Protein 2X8K (pdb70)

Organism: Bacillus phage SPP1 (NCBI:txid10724)

Nearest PDB structures (foldseek):
  2x8k-assembly1_A  TM=1.004E+00  e=9.653E-45  Bacillus phage SPP1
  2x8k-assembly1_C  TM=9.875E-01  e=1.996E-42  Bacillus phage SPP1
  4v96-assembly1_AX  TM=7.487E-01  e=1.411E-13  Lactococcus phage TP901-1
  9d93-assembly1_Me  TM=7.096E-01  e=2.442E-06  Mycobacterium phage Bxb1
  9d93-assembly1_Md  TM=6.731E-01  e=1.372E-06  Mycobacterium phage Bxb1

InterPro domains:
  IPR006520 Distal tail protein, N-terminal [TIGR01633] (13-137)
  IPR008841 Siphovirus-type tail component, RIFT-related domain [PF05709] (41-131)
  IPR054738 Siphovirus-type tail component, C-terminal domain [PF22768] (156-252)

Radius of gyration: 37.66 Å; Cα contacts (8 Å, |Δi|>4): 1822; chains: 3; bounding box: 55×93×118 Å

Solvent-accessible surface area: 36663 Å² total; per-residue (Å²): 160,105,55,44,0,63,0,58,58,45,39,0,10,85,53,0,75,23,93,76,21,95,27,13,27,6,18,34,8,105,23,23,91,150,96,94,78,39,82,78,7,7,74,22,59,50,22,11,9,33,22,3,50,0,44,0,22,1,20,4,74,42,74,80,65,90,35,53,11,16,87,58,6,2,75,1,5,49,8,0,67,41,97,86,43,7,50,0,42,3,56,25,1,69,62,14,29,2,84,0,23,2,12,70,10,73,84,50,160,131,108,66,91,7,24,2,6,0,12,0,42,49,5,26,1,40,16,56,130,45,88,40,100,1,69,70,56,57,16,70,1,93,0,64,0,24,19,62,1,51,0,26,1,102,1,89,12,82,85,95,22,116,64,7,19,2,25,19,20,101,66,109,88,82,92,46,58,12,65,20,86,133,27,57,70,90,0,41,16,28,5,54,5,82,156,82,33,6,46,23,91,86,34,120,94,50,76,120,11,39,123,119,156,7,86,74,1,83,0,140,25,68,78,73,13,90,0,78,2,56,29,83,3,21,0,25,3,42,23,18,10,19,160,109,58,42,0,66,0,59,56,45,40,0,12,84,54,0,78,25,94,90,21,94,29,54,92,147,39,81,84,105,76,23,153,147,102,93,107,88,92,145,62,50,81,101,60,50,97,13,31,34,22,3,49,0,44,0,24,2,19,4,71,40,75,83,64,92,34,55,14,16,90,58,6,2,74,1,5,54,8,0,60,41,96,84,41,6,52,0,41,4,57,88,34,98,70,65,29,2,83,0,23,2,13,69,10,76,81,47,149,131,115,60,92,9,22,1,7,0,13,1,41,49,5,24,21,45,15,59,124,42,83,38,97,1,68,75,53,48,17,71,0,92,0,62,0,114,22,64,10,65,0,20,1,100,1,87,14,79,81,96,22,125,66,6,20,0,25,23,15,100,64,111,88,78,91,45,55,6,87,22,79,134,28,60,70,101,0,37,15,35,7,45,7,78,141,90,27,13,36,29,118,70,49,143,88,30,96,119,8,37,128,122,142,4,74,81,1,79,0,134,36,94,79,71,13,90,0,75,2,55,34,75,2,20,0,33,5,45,24,33,17,75,160,108,56,45,0,65,0,59,58,45,41,0,12,85,50,0,78,24,92,87,21,96,29,12,28,6,20,30,7,106,22,24,91,146,97,94,73,38,83,78,8,6,75,23,60,94,38,68,51,36,37,3,51,0,43,0,25,2,18,4,70,41,75,82,67,118,77,55,27,114,160,58,37,109,101,12,80,132,7,4,136,46,118,86,42,7,51,0,42,4,57,25,1,68,63,18,28,2,83,0,68,44,102,94,41,68,111,35,156,108,89,94,51,90,13,23,6,7,0,87,0,112,51,18,29,0,39,16,57,128,45,85,37,98,0,69,75,56,55,16,75,1,92,0,61,0,26,17,58,1,50,0,24,6,115,1,89,12,79,82,95,23,124,72,7,27,1,26,24,12,101,62,109,89,83,94,67,57,14,56,24,86,138,28,66,70,97,0,44,23,26,18,48,6,69,147,107,36,28,42,25,116,109,37,126,88,30,148,111,7,57,83,122,139,5,57,81,6,81,0,139,24,66,79,64,10,87,1,64,3,67,27,74,3,24,2,22,4,39,26,13,10,18

B-factor: mean 109.32, std 38.38, range [20.0, 217.61]

Foldseek 3Di:
DAKFKAWQNDTLVVFWAFPDKPFPDDFDKDWDWADDPPDPDIDTDDIDGDWTKIKTKIFGDDPPDPVSSVVSVVVSVVRQDDPAWTWIDIPVDPQWTATWGWDDKDWDDVGTIIIIITIGPDRKIWGAKDKDKAEQFWDWDAQAAQAKWFKKKKDFFPDKDQKKKKFWDDPPHGPFMFMFRDIDHGAMWIQTQVVGFTAMRHGDTPVPRRDDVTDGDIHGHPGITIIHIPHTMMIMIIHMYD/DAKFKAWQNRTLVVFWHFPDKPFPDDFDKDWDWADDPPDPDIDTPDIDGDWTKIKTKIWGDDPPDPVSSVVSVVVSCVRQDDPAWTWIDIPVDPQWTATWGWDDKDWDDVTTIIITITIGPDRKIWGAKDKDKAEQDWDWDAQAAQAKWQKKKKDFFDDKDQKKKKFFDDPPHGPFMQIFGDIDHGAMWIQGLVVRFIDISHHDGRNPRRDDPRDGDMHHHPGITIMHINHIIMIMTIHMYD/DAKFKAWQNDTLVVFWHFPDKPFPDDFDKDWDWADDPPDPDIDTDDIDGDWTKIKTKIKGQDPPDPVSSVVSVVVSVVRQDDPAWTWMDIPVDPQKTATWGWDDKDWDAPNITIIITITIGPPRKIWGAKDKDKAEQFWDWDAQAAQAKWQKKKKAFFPDKDQKKKKFWDDPPHGPAMFMFRDIDHGWMWMQTRVVRFTQIRPGDGPPCGRPDCRDRDIHGHPGITIMHINHTMMMMIIHMYD

Sequence (727 aa):
KVFTMMYDGQDLTDYFLVQEVRGRSVYSIEMGKRTIAGVDGGVITTESLPARELEVDAIVFGDGTETDLRRRIEYLNFLLHRDTDVPITFSDEPSRTYYGRYEFATEGDGFHKVTLNFYCQDPLKYGPEVTTDVTTASTPVKNTGLAVTNPTIRCVFSTSATEYEMQLLDGSTVVKFLKVVYGFNTGDTLVIDCHERSVTLNGQDIMPALLIQSDWIQLKPQVNTYLKATQPSTIVFTEKFLKVFTMMYDGQDLTDYFLVQEVRGRSVYSIEMGKRTIAGVDGGVITTESLPARELEVDAIVFGDGTETDLRRRIEYLNFLLHRDTDVPITFSDEPSRTYYGRYEFATEGDGFHKVTLNFYCQDPLKYGPEVTTDVTTASTPVKNTGLAVTNPTIRCVFSTSATEYEMQLLDGSTVVKFLKVVYGFNTGDTLVIDCHERSVTLNGQDIMPALLIQSDWIQLKPQVNTYLKATQPSTIVFTEKFLKVFTMMYDGQDLTDYFLVQEVRGRSVYSIEMGKRTIAGVDGGVITTESLPARELEVDAIVFGDGTETDLRRRIEYLNFLLHRDTDVPITFSDEPSRTYYGRYEFATEGDGGFHKVTLNFYCQDPLKYGPEVTTDVTTASTPVKNTGLAVTNPTIRCVFSTSATEYEMQLLDGSTVVKFLKVVYGFNTGDTLVIDCHERSVTLNGQDIMPALLIQSDWIQLKPQVNTYLKATQPSTIVFTEKFL

CATH classification: 2.40.30.200 (+2 more: 6.20.370.30, 2.60.120.860)

Secondary structure (DSSP, 8-state):
----EEETTEEGGGTEEEEEEES-SS---EEEEE--TTS-S-EEEEEEPPPEEEEEEEEE---SSHHHHHHHHHHHHHHH--SS-EEEEETTSTT-EEEEEEEEEEE----EEEEEEEEEEEEEEEEEEEEEEE-SS-EEEEB-SSS-B-PEEEEE-SS--S-EEEEEEETTEEEEEEEE----SSSEEEE-SSS--EE-TTS----TT--S-PPPP-B-BTSEEEEEESS-EEEEEEEEE-/----EEETTEEGGGT-EEEEEES-SS---EEEEE--TTS-S-EEEEEEPPPEEEEEEEEE---SSHHHHHHHHHHHHHHH--SS-EEEEETTSTT-EEEEEEEEEEE----EEEEEEEEEEEEEEEEEEEEEEE-SS-EEEEB-SSS-B--EEEEE-SS--S-B-EEEEETTEEEEE--B----SS-EEEEETTTTB-EETTTEE-GGGS-S------B-BTSEEEEEESS-EEEEEEEEE-/----EEETTEEGGGTEEEEEEES-SS---EEEEE--TTSSS-EEEEEEPPPEEEEEEEEE---SSHHHHHHHHHHHHHHH--SS-EEEEETTSTT-EEEEEEEEEEE----SEEEEEEEEEEEEEEEEEEEEEEE-SS-EEEEB-SSS-B--EEEEE-SS--S-EEEEEEETTEEEEEEEE----SS-EEEEETTTTEEE-TT----GGGS-SS-----B-BTSEEEEEESS-EEEEEEEEE-

GO terms:
  GO:0098015 virus tail (C, IDA)

Structure (mmCIF, N/CA/C/O backbone):
data_2X8K
#
_entry.id   2X8K
#
_cell.length_a   107.188
_cell.length_b   125.745
_cell.length_c   189.353
_cell.angle_alpha   90.00
_cell.angle_beta   90.00
_cell.angle_gamma   90.00
#
_symmetry.space_group_name_H-M   'I 2 2 2'
#
loop_
_atom_site.group_PDB
_atom_site.id
_atom_site.type_symbol
_atom_site.label_atom_id
_atom_site.label_alt_id
_atom_site.label_comp_id
_atom_site.label_asym_id
_atom_site.label_entity_id
_atom_site.label_seq_id
_atom_site.pdbx_PDB_ins_code
_atom_site.Cartn_x
_atom_site.Cartn_y
_atom_site.Cartn_z
_atom_site.occupancy
_atom_site.B_iso_or_equiv
_atom_site.auth_seq_id
_atom_site.auth_comp_id
_atom_site.auth_asym_id
_atom_site.auth_atom_id
_atom_site.pdbx_PDB_model_num
ATOM 1 N N . LYS A 1 8 ? 54.394 35.532 63.556 1.00 122.30 9 LYS A N 1
ATOM 2 C CA . LYS A 1 8 ? 53.060 35.118 63.981 1.00 120.46 9 LYS A CA 1
ATOM 3 C C . LYS A 1 8 ? 52.607 35.789 65.315 1.00 120.27 9 LYS A C 1
ATOM 4 O O . LYS A 1 8 ? 52.580 35.137 66.366 1.00 120.34 9 LYS A O 1
ATOM 6 N N . VAL A 1 9 ? 52.221 37.082 65.267 1.00 112.39 10 VAL A N 1
ATOM 7 C CA . VAL A 1 9 ? 51.770 37.801 66.480 1.00 108.58 10 VAL A CA 1
ATOM 8 C C . VAL A 1 9 ? 50.412 37.341 67.045 1.00 105.00 10 VAL A C 1
ATOM 9 O O . VAL A 1 9 ? 49.756 36.447 66.498 1.00 106.43 10 VAL A O 1
ATOM 13 N N . PHE A 1 10 ? 50.000 37.978 68.143 1.00 93.26 11 PHE A N 1
ATOM 14 C CA . PHE A 1 10 ? 48.726 37.730 68.788 1.00 89.29 11 PHE A CA 1
ATOM 15 C C . PHE A 1 10 ? 47.613 38.263 67.893 1.00 94.10 11 PHE A C 1
ATOM 16 O O . PHE A 1 10 ? 47.554 39.473 67.645 1.00 94.94 11 PHE A O 1
ATOM 24 N N . THR A 1 11 ? 46.733 37.378 67.411 1.00 88.90 12 THR A N 1
ATOM 25 C CA . THR A 1 11 ? 45.626 37.855 66.587 1.00 86.89 12 THR A CA 1
ATOM 26 C C . THR A 1 11 ? 44.261 37.873 67.292 1.00 84.02 12 THR A C 1
ATOM 27 O O . THR A 1 11 ? 43.940 36.969 68.073 1.00 82.08 12 THR A O 1
ATOM 31 N N . MET A 1 12 ? 43.495 38.946 67.018 1.00 76.58 13 MET A N 1
ATOM 32 C CA . MET A 1 12 ? 42.123 39.142 67.424 1.00 75.08 13 MET A CA 1
ATOM 33 C C . MET A 1 12 ? 41.284 39.178 66.170 1.00 81.38 13 MET A C 1
ATOM 34 O O . MET A 1 12 ? 41.571 39.988 65.282 1.00 82.32 13 MET A O 1
ATOM 39 N N . MET A 1 13 ? 40.231 38.324 66.112 1.00 77.81 14 MET A N 1
ATOM 40 C CA . MET A 1 13 ? 39.286 38.214 65.005 1.00 78.04 14 MET A CA 1
ATOM 41 C C . MET A 1 13 ? 37.922 38.717 65.471 1.00 80.84 14 MET A C 1
ATOM 42 O O . MET A 1 13 ? 37.399 38.207 66.474 1.00 79.96 14 MET A O 1
ATOM 47 N N . TYR A 1 14 ? 37.366 39.752 64.777 1.00 74.70 15 TYR A N 1
ATOM 48 C CA . TYR A 1 14 ? 36.061 40.340 65.094 1.00 71.99 15 TYR A CA 1
ATOM 49 C C . TYR A 1 14 ? 35.232 40.229 63.845 1.00 79.93 15 TYR A C 1
ATOM 50 O O . TYR A 1 14 ? 35.572 40.863 62.850 1.00 80.92 15 TYR A O 1
ATOM 59 N N . ASP A 1 15 ? 34.188 39.374 63.858 1.00 78.69 16 ASP A N 1
ATOM 60 C CA . ASP A 1 15 ? 33.313 39.116 62.700 1.00 81.38 16 ASP A CA 1
ATOM 61 C C . ASP A 1 15 ? 34.137 38.570 61.529 1.00 85.18 16 ASP A C 1
ATOM 62 O O . ASP A 1 15 ? 33.950 38.973 60.398 1.00 87.04 16 ASP A O 1
ATOM 67 N N . GLY A 1 16 ? 35.108 37.726 61.829 1.00 80.57 17 GLY A N 1
ATOM 68 C CA . GLY A 1 16 ? 35.987 37.189 60.804 1.00 82.14 17 GLY A CA 1
ATOM 69 C C . GLY A 1 16 ? 36.971 38.180 60.208 1.00 87.44 17 GLY A C 1
ATOM 70 O O . GLY A 1 16 ? 37.572 37.879 59.181 1.00 91.15 17 GLY A O 1
ATOM 71 N N . GLN A 1 17 ? 37.156 39.363 60.820 1.00 81.22 18 GLN A N 1
ATOM 72 C CA . GLN A 1 17 ? 38.109 40.370 60.337 1.00 79.71 18 GLN A CA 1
ATOM 73 C C . GLN A 1 17 ? 39.272 40.377 61.305 1.00 82.69 18 GLN A C 1
ATOM 74 O O . GLN A 1 17 ? 39.056 40.331 62.517 1.00 81.38 18 GLN A O 1
ATOM 80 N N . ASP A 1 18 ? 40.495 40.347 60.794 1.00 81.01 19 ASP A N 1
ATOM 81 C CA . ASP A 1 18 ? 41.679 40.355 61.638 1.00 80.92 19 ASP A CA 1
ATOM 82 C C . ASP A 1 18 ? 41.940 41.809 61.984 1.00 84.00 19 ASP A C 1
ATOM 83 O O . ASP A 1 18 ? 42.462 42.552 61.162 1.00 86.51 19 ASP A O 1
ATOM 88 N N . LEU A 1 19 ? 41.515 42.227 63.181 1.00 76.90 20 LEU A N 1
ATOM 89 C CA . LEU A 1 19 ? 41.658 43.594 63.665 1.00 74.70 20 LEU A CA 1
ATOM 90 C C . LEU A 1 19 ? 43.101 43.937 63.944 1.00 81.17 20 LEU A C 1
ATOM 91 O O . LEU A 1 19 ? 43.492 45.091 63.822 1.00 80.60 20 LEU A O 1
ATOM 96 N N . THR A 1 20 ? 43.897 42.934 64.321 1.00 80.86 21 THR A N 1
ATOM 97 C CA . THR A 1 20 ? 45.312 43.100 64.627 1.00 81.30 21 THR A CA 1
ATOM 98 C C . THR A 1 20 ? 46.188 43.424 63.403 1.00 91.35 21 THR A C 1
ATOM 99 O O . THR A 1 20 ? 47.411 43.520 63.541 1.00 93.44 21 THR A O 1
ATOM 103 N N . ASP A 1 21 ? 45.558 43.612 62.211 1.00 89.03 22 ASP A N 1
ATOM 104 C CA . ASP A 1 21 ? 46.207 44.049 60.970 1.00 89.89 22 ASP A CA 1
ATOM 105 C C . ASP A 1 21 ? 46.200 45.579 61.020 1.00 91.57 22 ASP A C 1
ATOM 106 O O . ASP A 1 21 ? 46.848 46.220 60.192 1.00 94.99 22 ASP A O 1
ATOM 111 N N . TYR A 1 22 ? 45.431 46.159 61.973 1.00 82.29 23 TYR A N 1
ATOM 112 C CA . TYR A 1 22 ? 45.223 47.601 62.126 1.00 79.84 23 TYR A CA 1
ATOM 113 C C . TYR A 1 22 ? 45.813 48.140 63.420 1.00 79.81 23 TYR A C 1
ATOM 114 O O . TYR A 1 22 ? 46.161 49.324 63.494 1.00 79.64 23 TYR A O 1
ATOM 123 N N . PHE A 1 23 ? 45.956 47.274 64.433 1.00 73.05 24 PHE A N 1
ATOM 124 C CA . PHE A 1 23 ? 46.526 47.664 65.711 1.00 70.17 24 PHE A CA 1
ATOM 125 C C . PHE A 1 23 ? 47.279 46.509 66.351 1.00 73.70 24 PHE A C 1
ATOM 126 O O . PHE A 1 23 ? 47.136 45.366 65.937 1.00 71.95 24 PHE A O 1
ATOM 134 N N . LEU A 1 24 ? 48.060 46.833 67.386 1.00 71.22 25 LEU A N 1
ATOM 135 C CA . LEU A 1 24 ? 48.927 45.954 68.140 1.00 71.33 25 LEU A CA 1
ATOM 136 C C . LEU A 1 24 ? 48.357 45.797 69.542 1.00 73.95 25 LEU A C 1
ATOM 137 O O . LEU A 1 24 ? 48.112 46.790 70.211 1.00 75.02 25 LEU A O 1
ATOM 142 N N . VAL A 1 25 ? 48.120 44.571 69.990 1.00 69.27 26 VAL A N 1
ATOM 143 C CA . VAL A 1 25 ? 47.499 44.322 71.302 1.00 66.53 26 VAL A CA 1
ATOM 144 C C . VAL A 1 25 ? 48.462 44.225 72.466 1.00 71.99 26 VAL A C 1
ATOM 145 O O . VAL A 1 25 ? 49.243 43.272 72.537 1.00 72.49 26 VAL A O 1
ATOM 149 N N . GLN A 1 26 ? 48.369 45.200 73.406 1.00 69.54 27 GLN A N 1
ATOM 150 C CA . GLN A 1 26 ? 49.162 45.273 74.645 1.00 69.97 27 GLN A CA 1
ATOM 151 C C . GLN A 1 26 ? 48.630 44.232 75.593 1.00 74.82 27 GLN A C 1
ATOM 152 O O . GLN A 1 26 ? 49.381 43.367 76.019 1.00 75.86 27 GLN A O 1
ATOM 158 N N . GLU A 1 27 ? 47.326 44.323 75.944 1.00 71.05 28 GLU A N 1
ATOM 159 C CA . GLU A 1 27 ? 46.673 43.387 76.861 1.00 70.08 28 GLU A CA 1
ATOM 160 C C . GLU A 1 27 ? 45.180 43.330 76.660 1.00 68.35 28 GLU A C 1
ATOM 161 O O . GLU A 1 27 ? 44.597 44.274 76.159 1.00 64.35 28 GLU A O 1
ATOM 167 N N . VAL A 1 28 ? 44.577 42.196 77.043 1.00 65.65 29 VAL A N 1
ATOM 168 C CA . VAL A 1 28 ? 43.145 41.918 76.920 1.00 64.17 29 VAL A CA 1
ATOM 169 C C . VAL A 1 28 ? 42.621 41.596 78.294 1.00 64.40 29 VAL A C 1
ATOM 170 O O . VAL A 1 28 ? 42.899 40.524 78.805 1.00 67.53 29 VAL A O 1
ATOM 174 N N . ARG A 1 29 ? 41.899 42.535 78.911 1.00 55.43 30 ARG A N 1
ATOM 175 C CA . ARG A 1 29 ? 41.206 42.356 80.185 1.00 52.10 30 ARG A CA 1
ATOM 176 C C . ARG A 1 29 ? 39.740 41.919 79.878 1.00 55.47 30 ARG A C 1
ATOM 177 O O . ARG A 1 29 ? 39.262 42.077 78.755 1.00 58.77 30 ARG A O 1
ATOM 185 N N . GLY A 1 30 ? 39.060 41.350 80.843 1.00 50.11 31 GLY A N 1
ATOM 186 C CA . GLY A 1 30 ? 37.696 40.876 80.635 1.00 51.16 31 GLY A CA 1
ATOM 187 C C . GLY A 1 30 ? 37.571 39.363 80.565 1.00 59.24 31 GLY A C 1
ATOM 188 O O . GLY A 1 30 ? 36.466 38.841 80.416 1.00 58.05 31 GLY A O 1
ATOM 189 N N . ARG A 1 31 ? 38.689 38.624 80.619 1.00 60.30 32 ARG A N 1
ATOM 190 C CA . ARG A 1 31 ? 38.563 37.158 80.581 1.00 63.31 32 ARG A CA 1
ATOM 191 C C . ARG A 1 31 ? 39.312 36.416 81.720 1.00 72.74 32 ARG A C 1
ATOM 192 O O . ARG A 1 31 ? 39.995 35.413 81.519 1.00 74.30 32 ARG A O 1
ATOM 200 N N . SER A 1 32 ? 39.158 36.942 82.932 1.00 70.14 33 SER A N 1
ATOM 201 C CA . SER A 1 32 ? 39.761 36.384 84.109 1.00 70.46 33 SER A CA 1
ATOM 202 C C . SER A 1 32 ? 38.561 35.959 84.944 1.00 74.66 33 SER A C 1
ATOM 203 O O . SER A 1 32 ? 37.447 35.787 84.398 1.00 75.90 33 SER A O 1
ATOM 206 N N . VAL A 1 33 ? 38.800 35.757 86.254 1.00 68.61 34 VAL A N 1
ATOM 207 C CA . VAL A 1 33 ? 37.803 35.307 87.200 1.00 67.82 34 VAL A CA 1
ATOM 208 C C . VAL A 1 33 ? 36.526 36.116 87.107 1.00 68.95 34 VAL A C 1
ATOM 209 O O . VAL A 1 33 ? 36.513 37.305 87.397 1.00 67.65 34 VAL A O 1
ATOM 213 N N . TYR A 1 34 ? 35.477 35.485 86.618 1.00 66.41 35 TYR A N 1
ATOM 214 C CA . TYR A 1 34 ? 34.188 36.145 86.433 1.00 66.15 35 TYR A CA 1
ATOM 215 C C . TYR A 1 34 ? 33.534 36.503 87.749 1.00 75.43 35 TYR A C 1
ATOM 216 O O . TYR A 1 34 ? 33.697 35.765 88.725 1.00 77.09 35 TYR A O 1
ATOM 225 N N . SER A 1 35 ? 32.856 37.670 87.794 1.00 71.33 36 SER A N 1
ATOM 226 C CA . SER A 1 35 ? 32.161 38.142 88.991 1.00 70.08 36 SER A CA 1
ATOM 227 C C . SER A 1 35 ? 30.690 37.768 88.913 1.00 73.04 36 SER A C 1
ATOM 228 O O . SER A 1 35 ? 30.242 37.380 87.837 1.00 74.56 36 SER A O 1
ATOM 231 N N . ILE A 1 36 ? 29.951 37.826 90.035 1.00 67.93 37 ILE A N 1
ATOM 232 C CA . ILE A 1 36 ? 28.524 37.484 90.098 1.00 68.88 37 ILE A CA 1
ATOM 233 C C . ILE A 1 36 ? 27.672 38.620 90.662 1.00 75.05 37 ILE A C 1
ATOM 234 O O . ILE A 1 36 ? 28.004 39.210 91.698 1.00 76.01 37 ILE A O 1
ATOM 239 N N . GLU A 1 37 ? 26.552 38.909 89.986 1.00 72.64 38 GLU A N 1
ATOM 240 C CA . GLU A 1 37 ? 25.585 39.892 90.469 1.00 72.67 38 GLU A CA 1
ATOM 241 C C . GLU A 1 37 ? 24.713 39.174 91.524 1.00 76.75 38 GLU A C 1
ATOM 242 O O . GLU A 1 37 ? 24.127 38.123 91.242 1.00 76.94 38 GLU A O 1
ATOM 248 N N . MET A 1 38 ? 24.681 39.721 92.743 1.00 72.26 39 MET A N 1
ATOM 249 C CA . MET A 1 38 ? 23.903 39.174 93.839 1.00 73.84 39 MET A CA 1
ATOM 250 C C . MET A 1 38 ? 22.975 40.219 94.409 1.00 77.19 39 MET A C 1
ATOM 251 O O . MET A 1 38 ? 23.417 41.328 94.722 1.00 75.73 39 MET A O 1
ATOM 256 N N . GLY A 1 39 ? 21.716 39.845 94.585 1.00 74.56 40 GLY A N 1
ATOM 257 C CA . GLY A 1 39 ? 20.725 40.711 95.198 1.00 75.75 40 GLY A CA 1
ATOM 258 C C . GLY A 1 39 ? 20.771 40.507 96.691 1.00 82.34 40 GLY A C 1
ATOM 259 O O . GLY A 1 39 ? 20.420 39.426 97.164 1.00 84.70 40 GLY A O 1
ATOM 260 N N . LYS A 1 40 ? 21.259 41.503 97.443 1.00 77.57 41 LYS A N 1
ATOM 261 C CA . LYS A 1 40 ? 21.346 41.371 98.896 1.00 78.26 41 LYS A CA 1
ATOM 262 C C . LYS A 1 40 ? 20.245 42.173 99.559 1.00 86.74 41 LYS A C 1
ATOM 263 O O . LYS A 1 40 ? 19.986 43.297 99.137 1.00 87.52 41 LYS A O 1
ATOM 269 N N . ARG A 1 41 ? 19.616 41.618 100.615 1.00 85.22 42 ARG A N 1
ATOM 270 C CA . ARG A 1 41 ? 18.572 42.315 101.369 1.00 86.99 42 ARG A CA 1
ATOM 271 C C . ARG A 1 41 ? 18.914 42.270 102.843 1.00 90.19 42 ARG A C 1
ATOM 272 O O . ARG A 1 41 ? 19.170 41.188 103.369 1.00 91.21 42 ARG A O 1
ATOM 280 N N . THR A 1 42 ? 18.920 43.429 103.506 1.00 85.45 43 THR A N 1
ATOM 281 C CA . THR A 1 42 ? 19.229 43.483 104.935 1.00 86.93 43 THR A CA 1
ATOM 282 C C . THR A 1 42 ? 18.124 44.116 105.755 1.00 94.62 43 THR A C 1
ATOM 283 O O . THR A 1 42 ? 17.476 45.052 105.281 1.00 97.25 43 THR A O 1
ATOM 287 N N . ILE A 1 43 ? 17.936 43.633 106.986 1.00 90.11 44 ILE A N 1
ATOM 288 C CA . ILE A 1 43 ? 16.882 44.131 107.874 1.00 93.32 44 ILE A CA 1
ATOM 289 C C . ILE A 1 43 ? 17.537 44.720 109.133 1.00 99.54 44 ILE A C 1
ATOM 290 O O . ILE A 1 43 ? 18.390 44.058 109.747 1.00 100.79 44 ILE A O 1
ATOM 295 N N . ALA A 1 44 ? 17.142 45.952 109.516 1.00 94.55 45 ALA A N 1
ATOM 296 C CA . ALA A 1 44 ? 17.688 46.615 110.700 1.00 94.01 45 ALA A CA 1
ATOM 297 C C . ALA A 1 44 ? 17.382 45.812 111.947 1.00 97.48 45 ALA A C 1
ATOM 298 O O . ALA A 1 44 ? 16.253 45.362 112.121 1.00 99.24 45 ALA A O 1
ATOM 300 N N . GLY A 1 45 ? 18.406 45.588 112.765 1.00 92.02 46 GLY A N 1
ATOM 301 C CA . GLY A 1 45 ? 18.307 44.804 113.996 1.00 92.61 46 GLY A CA 1
ATOM 302 C C . GLY A 1 45 ? 18.572 43.326 113.787 1.00 92.83 46 GLY A C 1
ATOM 303 O O . GLY A 1 45 ? 18.819 42.597 114.752 1.00 93.53 46 GLY A O 1
ATOM 304 N N . VAL A 1 46 ? 18.549 42.876 112.519 1.00 86.29 47 VAL A N 1
ATOM 305 C CA . VAL A 1 46 ? 18.772 41.480 112.158 1.00 84.72 47 VAL A CA 1
ATOM 306 C C . VAL A 1 46 ? 20.171 41.292 111.591 1.00 86.05 47 VAL A C 1
ATOM 307 O O . VAL A 1 46 ? 20.497 41.889 110.567 1.00 84.63 47 VAL A O 1
ATOM 311 N N . ASP A 1 47 ? 20.976 40.432 112.247 1.00 82.17 48 ASP A N 1
ATOM 312 C CA . ASP A 1 47 ? 22.339 40.082 111.867 1.00 79.31 48 ASP A CA 1
ATOM 313 C C . ASP A 1 47 ? 22.366 39.455 110.483 1.00 83.53 48 ASP A C 1
ATOM 314 O O . ASP A 1 47 ? 21.455 38.705 110.118 1.00 87.34 48 ASP A O 1
ATOM 319 N N . GLY A 1 48 ? 23.406 39.771 109.729 1.00 75.37 49 GLY A N 1
ATOM 320 C CA . GLY A 1 48 ? 23.603 39.240 108.397 1.00 72.87 49 GLY A CA 1
ATOM 321 C C . GLY A 1 48 ? 22.776 39.892 107.315 1.00 76.22 49 GLY A C 1
ATOM 322 O O . GLY A 1 48 ? 22.136 40.930 107.525 1.00 77.48 49 GLY A O 1
ATOM 323 N N . GLY A 1 49 ? 22.850 39.278 106.150 1.00 69.89 50 GLY A N 1
ATOM 324 C CA . GLY A 1 49 ? 22.124 39.648 104.953 1.00 69.02 50 GLY A CA 1
ATOM 325 C C . GLY A 1 49 ? 21.581 38.403 104.279 1.00 74.55 50 GLY A C 1
ATOM 326 O O . GLY A 1 49 ? 21.891 37.270 104.682 1.00 73.89 50 GLY A O 1
ATOM 327 N N . VAL A 1 50 ? 20.737 38.604 103.263 1.00 72.32 51 VAL A N 1
ATOM 328 C CA . VAL A 1 50 ? 20.123 37.499 102.539 1.00 73.03 51 VAL A CA 1
ATOM 329 C C . VAL A 1 50 ? 20.273 37.673 101.042 1.00 78.20 51 VAL A C 1
ATOM 330 O O . VAL A 1 50 ? 19.845 38.700 100.513 1.00 79.68 51 VAL A O 1
ATOM 334 N N . ILE A 1 51 ? 20.878 36.669 100.362 1.00 72.94 52 ILE A N 1
ATOM 335 C CA . ILE A 1 51 ? 20.991 36.672 98.910 1.00 71.45 52 ILE A CA 1
ATOM 336 C C . ILE A 1 51 ? 19.593 36.367 98.397 1.00 80.78 52 ILE A C 1
ATOM 337 O O . ILE A 1 51 ? 18.958 35.401 98.839 1.00 84.58 52 ILE A O 1
ATOM 342 N N . THR A 1 52 ? 19.080 37.259 97.569 1.00 77.68 53 THR A N 1
ATOM 343 C CA . THR A 1 52 ? 17.727 37.188 97.050 1.00 81.28 53 THR A CA 1
ATOM 344 C C . THR A 1 52 ? 17.733 36.729 95.604 1.00 87.68 53 THR A C 1
ATOM 345 O O . THR A 1 52 ? 16.828 35.995 95.185 1.00 91.80 53 THR A O 1
ATOM 349 N N . THR A 1 53 ? 18.740 37.174 94.845 1.00 80.36 54 THR A N 1
ATOM 350 C CA . THR A 1 53 ? 18.937 36.856 93.432 1.00 79.73 54 THR A CA 1
ATOM 351 C C . THR A 1 53 ? 20.414 36.675 93.139 1.00 81.51 54 THR A C 1
ATOM 352 O O . THR A 1 53 ? 21.254 37.202 93.862 1.00 81.52 54 THR A O 1
ATOM 356 N N . GLU A 1 54 ? 20.733 35.918 92.092 1.00 76.43 55 GLU A N 1
ATOM 357 C CA . GLU A 1 54 ? 22.101 35.641 91.661 1.00 73.42 55 GLU A CA 1
ATOM 358 C C . GLU A 1 54 ? 22.087 35.470 90.148 1.00 76.46 55 GLU A C 1
ATOM 359 O O . GLU A 1 54 ? 21.318 34.662 89.635 1.00 78.90 55 GLU A O 1
ATOM 365 N N . SER A 1 55 ? 22.902 36.242 89.431 1.00 70.49 56 SER A N 1
ATOM 366 C CA . SER A 1 55 ? 22.991 36.166 87.977 1.00 69.96 56 SER A CA 1
ATOM 367 C C . SER A 1 55 ? 24.369 36.533 87.485 1.00 72.05 56 SER A C 1
ATOM 368 O O . SER A 1 55 ? 25.083 37.309 88.112 1.00 71.35 56 SER A O 1
ATOM 371 N N . LEU A 1 56 ? 24.726 36.011 86.335 1.00 68.76 57 LEU A N 1
ATOM 372 C CA . LEU A 1 56 ? 25.986 36.326 85.682 1.00 66.70 57 LEU A CA 1
ATOM 373 C C . LEU A 1 56 ? 25.840 37.647 84.937 1.00 69.94 57 LEU A C 1
ATOM 374 O O . LEU A 1 56 ? 24.976 37.779 84.069 1.00 69.88 57 LEU A O 1
ATOM 379 N N . PRO A 1 57 ? 26.672 38.650 85.222 1.00 65.85 58 PRO A N 1
ATOM 380 C CA . PRO A 1 57 ? 26.580 39.894 84.441 1.00 65.07 58 PRO A CA 1
ATOM 381 C C . PRO A 1 57 ? 27.024 39.678 82.982 1.00 69.65 58 PRO A C 1
ATOM 382 O O . PRO A 1 57 ? 27.636 38.666 82.655 1.00 68.53 58 PRO A O 1
ATOM 386 N N . ALA A 1 58 ? 26.709 40.627 82.101 1.00 66.93 59 ALA A N 1
ATOM 387 C CA . ALA A 1 58 ? 27.156 40.576 80.712 1.00 65.11 59 ALA A CA 1
ATOM 388 C C . ALA A 1 58 ? 28.679 40.803 80.723 1.00 68.25 59 ALA A C 1
ATOM 389 O O . ALA A 1 58 ? 29.206 41.316 81.714 1.00 68.38 59 ALA A O 1
ATOM 391 N N . ARG A 1 59 ? 29.395 40.389 79.680 1.00 63.56 60 ARG A N 1
ATOM 392 C CA . ARG A 1 59 ? 30.851 40.508 79.670 1.00 61.51 60 ARG A CA 1
ATOM 393 C C . ARG A 1 59 ? 31.345 41.716 78.923 1.00 65.74 60 ARG A C 1
ATOM 394 O O . ARG A 1 59 ? 30.805 42.040 77.872 1.00 68.73 60 ARG A O 1
ATOM 402 N N . GLU A 1 60 ? 32.358 42.391 79.470 1.00 59.07 61 GLU A N 1
ATOM 403 C CA . GLU A 1 60 ? 33.021 43.515 78.804 1.00 58.18 61 GLU A CA 1
ATOM 404 C C . GLU A 1 60 ? 34.470 43.119 78.561 1.00 64.52 61 GLU A C 1
ATOM 405 O O . GLU A 1 60 ? 35.208 42.855 79.516 1.00 66.66 61 GLU A O 1
ATOM 411 N N . LEU A 1 61 ? 34.849 42.979 77.292 1.00 58.92 62 LEU A N 1
ATOM 412 C CA . LEU A 1 61 ? 36.205 42.623 76.927 1.00 56.96 62 LEU A CA 1
ATOM 413 C C . LEU A 1 61 ? 36.919 43.930 76.681 1.00 62.28 62 LEU A C 1
ATOM 414 O O . LEU A 1 61 ? 36.385 44.783 75.966 1.00 65.73 62 LEU A O 1
ATOM 419 N N . GLU A 1 62 ? 38.069 44.144 77.313 1.00 56.33 63 GLU A N 1
ATOM 420 C CA . GLU A 1 62 ? 38.740 45.404 77.109 1.00 56.66 63 GLU A CA 1
ATOM 421 C C . GLU A 1 62 ? 40.060 45.149 76.523 1.00 64.49 63 GLU A C 1
ATOM 422 O O . GLU A 1 62 ? 40.919 44.620 77.213 1.00 65.73 63 GLU A O 1
ATOM 428 N N . VAL A 1 63 ? 40.221 45.489 75.227 1.00 61.80 64 VAL A N 1
ATOM 429 C CA . VAL A 1 63 ? 41.456 45.314 74.465 1.00 62.28 64 VAL A CA 1
ATOM 430 C C . VAL A 1 63 ? 42.241 46.610 74.488 1.00 69.61 64 VAL A C 1
ATOM 431 O O . VAL A 1 63 ? 41.760 47.606 73.950 1.00 70.61 64 VAL A O 1
ATOM 435 N N . ASP A 1 64 ? 43.462 46.585 75.070 1.00 67.87 65 ASP A N 1
ATOM 436 C CA . ASP A 1 64 ? 44.412 47.697 75.122 1.00 68.23 65 ASP A CA 1
ATOM 437 C C . ASP A 1 64 ? 45.329 47.574 73.911 1.00 75.38 65 ASP A C 1
ATOM 438 O O . ASP A 1 64 ? 46.139 46.654 73.834 1.00 77.88 65 ASP A O 1
ATOM 443 N N . ALA A 1 65 ? 45.136 48.443 72.921 1.00 71.48 66 ALA A N 1
ATOM 444 C CA . ALA A 1 65 ? 45.871 48.385 71.664 1.00 72.04 66 ALA A CA 1
ATOM 445 C C . ALA A 1 65 ? 46.695 49.619 71.323 1.00 78.56 66 ALA A C 1
ATOM 446 O O . ALA A 1 65 ? 46.460 50.696 71.850 1.00 79.17 66 ALA A O 1
ATOM 448 N N . ILE A 1 66 ? 47.635 49.457 70.400 1.00 77.07 67 ILE A N 1
ATOM 449 C CA . ILE A 1 66 ? 48.432 50.531 69.838 1.00 78.12 67 ILE A CA 1
ATOM 450 C C . ILE A 1 66 ? 48.106 50.536 68.356 1.00 84.02 67 ILE A C 1
ATOM 451 O O . ILE A 1 66 ? 48.332 49.534 67.670 1.00 82.21 67 ILE A O 1
ATOM 456 N N . VAL A 1 67 ? 47.560 51.653 67.874 1.00 83.19 68 VAL A N 1
ATOM 457 C CA . VAL A 1 67 ? 47.223 51.780 66.467 1.00 85.81 68 VAL A CA 1
ATOM 458 C C . VAL A 1 67 ? 48.499 52.144 65.762 1.00 97.53 68 VAL A C 1
ATOM 459 O O . VAL A 1 67 ? 49.001 53.249 65.952 1.00 96.90 68 VAL A O 1
ATOM 463 N N . PHE A 1 68 ? 49.062 51.196 64.995 1.00 101.49 69 PHE A N 1
ATOM 464 C CA . PHE A 1 68 ? 50.308 51.479 64.298 1.00 105.61 69 PHE A CA 1
ATOM 465 C C . PHE A 1 68 ? 50.100 52.375 63.102 1.00 115.14 69 PHE A C 1
ATOM 466 O O . PHE A 1 68 ? 49.298 52.055 62.214 1.00 114.79 69 PHE A O 1
ATOM 474 N N . GLY A 1 69 ? 50.773 53.530 63.163 1.00 115.36 70 GLY A N 1
ATOM 475 C CA . GLY A 1 69 ? 50.766 54.573 62.144 1.00 117.80 70 GLY A CA 1
ATOM 476 C C . GLY A 1 69 ? 51.475 54.173 60.861 1.00 126.95 70 GLY A C 1
ATOM 477 O O . GLY A 1 69 ? 52.420 53.373 60.886 1.00 127.60 70 GLY A O 1
ATOM 478 N N . ASP A 1 70 ? 51.010 54.731 59.725 1.00 125.78 71 ASP A N 1
ATOM 479 C CA . ASP A 1 70 ? 51.534 54.462 58.385 1.00 128.16 71 ASP A CA 1
ATOM 480 C C . ASP A 1 70 ? 52.506 55.586 57.975 1.00 130.74 71 ASP A C 1
ATOM 481 O O . ASP A 1 70 ? 52.600 55.950 56.794 1.00 132.05 71 ASP A O 1
ATOM 486 N N . GLY A 1 71 ? 53.214 56.133 58.963 1.00 124.36 72 GLY A N 1
ATOM 487 C CA . GLY A 1 71 ? 54.134 57.240 58.739 1.00 124.73 72 GLY A CA 1
ATOM 488 C C . GLY A 1 71 ? 53.404 58.563 58.568 1.00 124.70 72 GLY A C 1
ATOM 489 O O . GLY A 1 71 ? 53.514 59.431 59.440 1.00 123.77 72 GLY A O 1
ATOM 490 N N . THR A 1 72 ? 52.636 58.710 57.493 1.00 118.14 73 THR A N 1
ATOM 491 C CA . THR A 1 72 ? 51.891 59.945 57.249 1.00 115.83 73 THR A CA 1
ATOM 492 C C . THR A 1 72 ? 50.772 60.187 58.268 1.00 113.54 73 THR A C 1
ATOM 493 O O . THR A 1 72 ? 50.314 59.261 58.938 1.00 111.61 73 THR A O 1
ATOM 497 N N . GLU A 1 73 ? 50.339 61.442 58.370 1.00 106.48 74 GLU A N 1
ATOM 498 C CA . GLU A 1 73 ? 49.253 61.840 59.264 1.00 102.11 74 GLU A CA 1
ATOM 499 C C . GLU A 1 73 ? 47.898 61.531 58.688 1.00 100.68 74 GLU A C 1
ATOM 500 O O . GLU A 1 73 ? 47.070 60.973 59.398 1.00 98.17 74 GLU A O 1
ATOM 506 N N . THR A 1 74 ? 47.686 61.834 57.397 1.00 96.53 75 THR A N 1
ATOM 507 C CA . THR A 1 74 ? 46.434 61.551 56.685 1.00 95.70 75 THR A CA 1
ATOM 508 C C . THR A 1 74 ? 46.173 60.038 56.587 1.00 97.21 75 THR A C 1
ATOM 509 O O . THR A 1 74 ? 45.022 59.589 56.635 1.00 95.80 75 THR A O 1
ATOM 513 N N . ASP A 1 75 ? 47.253 59.266 56.434 1.00 92.96 76 ASP A N 1
ATOM 514 C CA . ASP A 1 75 ? 47.223 57.819 56.372 1.00 92.15 76 ASP A CA 1
ATOM 515 C C . ASP A 1 75 ? 46.683 57.278 57.699 1.00 90.59 76 ASP A C 1
ATOM 516 O O . ASP A 1 75 ? 45.800 56.430 57.682 1.00 90.99 76 ASP A O 1
ATOM 521 N N . LEU A 1 76 ? 47.125 57.842 58.832 1.00 82.07 77 LEU A N 1
ATOM 522 C CA . LEU A 1 76 ? 46.625 57.477 60.153 1.00 78.86 77 LEU A CA 1
ATOM 523 C C . LEU A 1 76 ? 45.127 57.799 60.298 1.00 79.36 77 LEU A C 1
ATOM 524 O O . LEU A 1 76 ? 44.384 56.958 60.810 1.00 78.76 77 LEU A O 1
ATOM 529 N N . ARG A 1 77 ? 44.695 59.017 59.881 1.00 73.16 78 ARG A N 1
ATOM 530 C CA . ARG A 1 77 ? 43.303 59.450 59.979 1.00 71.43 78 ARG A CA 1
ATOM 531 C C . ARG A 1 77 ? 42.415 58.485 59.211 1.00 76.36 78 ARG A C 1
ATOM 532 O O . ARG A 1 77 ? 41.343 58.116 59.686 1.00 77.35 78 ARG A O 1
ATOM 540 N N . ARG A 1 78 ? 42.872 58.072 58.034 1.00 72.97 79 ARG A N 1
ATOM 541 C CA . ARG A 1 78 ? 42.140 57.149 57.185 1.00 73.74 79 ARG A CA 1
ATOM 542 C C . ARG A 1 78 ? 42.111 55.723 57.719 1.00 78.31 79 ARG A C 1
ATOM 543 O O . ARG A 1 78 ? 41.115 55.040 57.516 1.00 78.76 79 ARG A O 1
ATOM 551 N N . ARG A 1 79 ? 43.164 55.293 58.449 1.00 73.90 80 ARG A N 1
ATOM 552 C CA . ARG A 1 79 ? 43.208 53.960 59.042 1.00 72.90 80 ARG A CA 1
ATOM 553 C C . ARG A 1 79 ? 42.144 53.880 60.137 1.00 74.54 80 ARG A C 1
ATOM 554 O O . ARG A 1 79 ? 41.386 52.906 60.178 1.00 74.63 80 ARG A O 1
ATOM 562 N N . ILE A 1 80 ? 42.056 54.926 60.986 1.00 67.56 81 ILE A N 1
ATOM 563 C CA . ILE A 1 80 ? 41.086 55.016 62.071 1.00 64.43 81 ILE A CA 1
ATOM 564 C C . ILE A 1 80 ? 39.671 54.980 61.534 1.00 66.69 81 ILE A C 1
ATOM 565 O O . ILE A 1 80 ? 38.834 54.291 62.123 1.00 66.47 81 ILE A O 1
ATOM 570 N N . GLU A 1 81 ? 39.411 55.694 60.406 1.00 62.51 82 GLU A N 1
ATOM 571 C CA . GLU A 1 81 ? 38.109 55.762 59.739 1.00 63.54 82 GLU A CA 1
ATOM 572 C C . GLU A 1 81 ? 37.701 54.346 59.360 1.00 73.80 82 GLU A C 1
ATOM 573 O O . GLU A 1 81 ? 36.552 53.956 59.569 1.00 77.29 82 GLU A O 1
ATOM 579 N N . TYR A 1 82 ? 38.660 53.572 58.819 1.00 70.42 83 TYR A N 1
ATOM 580 C CA . TYR A 1 82 ? 38.451 52.207 58.386 1.00 70.69 83 TYR A CA 1
ATOM 581 C C . TYR A 1 82 ? 38.247 51.325 59.577 1.00 73.57 83 TYR A C 1
ATOM 582 O O . TYR A 1 82 ? 37.389 50.453 59.543 1.00 75.67 83 TYR A O 1
ATOM 591 N N . LEU A 1 83 ? 38.994 51.572 60.654 1.00 67.07 84 LEU A N 1
ATOM 592 C CA . LEU A 1 83 ? 38.894 50.799 61.901 1.00 64.18 84 LEU A CA 1
ATOM 593 C C . LEU A 1 83 ? 37.505 50.951 62.457 1.00 65.03 84 LEU A C 1
ATOM 594 O O . LEU A 1 83 ? 36.943 49.969 62.924 1.00 63.47 84 LEU A O 1
ATOM 599 N N . ASN A 1 84 ? 36.918 52.178 62.347 1.00 61.14 85 ASN A N 1
ATOM 600 C CA . ASN A 1 84 ? 35.551 52.455 62.784 1.00 59.98 85 ASN A CA 1
ATOM 601 C C . ASN A 1 84 ? 34.576 51.645 61.958 1.00 67.65 85 ASN A C 1
ATOM 602 O O . ASN A 1 84 ? 33.646 51.055 62.513 1.00 69.43 85 ASN A O 1
ATOM 607 N N . PHE A 1 85 ? 34.851 51.531 60.648 1.00 65.24 86 PHE A N 1
ATOM 608 C CA . PHE A 1 85 ? 34.053 50.754 59.696 1.00 66.55 86 PHE A CA 1
ATOM 609 C C . PHE A 1 85 ? 34.000 49.283 60.082 1.00 67.57 86 PHE A C 1
ATOM 610 O O . PHE A 1 85 ? 32.925 48.701 60.081 1.00 68.55 86 PHE A O 1
ATOM 618 N N . LEU A 1 86 ? 35.141 48.716 60.451 1.00 62.02 87 LEU A N 1
ATOM 619 C CA . LEU A 1 86 ? 35.244 47.326 60.856 1.00 63.55 87 LEU A CA 1
ATOM 620 C C . LEU A 1 86 ? 34.586 47.038 62.194 1.00 70.39 87 LEU A C 1
ATOM 621 O O . LEU A 1 86 ? 34.075 45.930 62.402 1.00 71.66 87 LEU A O 1
ATOM 626 N N . LEU A 1 87 ? 34.620 48.015 63.110 1.00 66.95 88 LEU A N 1
ATOM 627 C CA . LEU A 1 87 ? 34.099 47.860 64.464 1.00 64.86 88 LEU A CA 1
ATOM 628 C C . LEU A 1 87 ? 32.612 48.067 64.662 1.00 76.47 88 LEU A C 1
ATOM 629 O O . LEU A 1 87 ? 32.035 47.295 65.415 1.00 76.40 88 LEU A O 1
ATOM 634 N N . HIS A 1 88 ? 32.000 49.114 64.069 1.00 80.86 89 HIS A N 1
ATOM 635 C CA . HIS A 1 88 ? 30.577 49.395 64.282 1.00 86.36 89 HIS A CA 1
ATOM 636 C C . HIS A 1 88 ? 29.671 48.309 63.721 1.00 91.56 89 HIS A C 1
ATOM 637 O O . HIS A 1 88 ? 29.662 48.048 62.532 1.00 92.55 89 HIS A O 1
ATOM 644 N N . ARG A 1 89 ? 28.981 47.627 64.626 1.00 89.16 90 ARG A N 1
ATOM 645 C CA . ARG A 1 89 ? 28.093 46.509 64.377 1.00 91.15 90 ARG A CA 1
ATOM 646 C C . ARG A 1 89 ? 26.786 46.699 65.153 1.00 98.88 90 ARG A C 1
ATOM 647 O O . ARG A 1 89 ? 26.801 47.138 66.314 1.00 97.74 90 ARG A O 1
ATOM 655 N N . ASP A 1 90 ? 25.661 46.363 64.507 1.00 99.55 91 ASP A N 1
ATOM 656 C CA . ASP A 1 90 ? 24.308 46.449 65.074 1.00 101.43 91 ASP A CA 1
ATOM 657 C C . ASP A 1 90 ? 23.768 45.068 65.444 1.00 103.69 91 ASP A C 1
ATOM 658 O O . ASP A 1 90 ? 22.570 44.901 65.705 1.00 105.50 91 ASP A O 1
ATOM 663 N N . THR A 1 91 ? 24.677 44.087 65.497 1.00 96.18 92 THR A N 1
ATOM 664 C CA . THR A 1 91 ? 24.402 42.683 65.766 1.00 95.21 92 THR A CA 1
ATOM 665 C C . THR A 1 91 ? 25.609 42.029 66.440 1.00 92.11 92 THR A C 1
ATOM 666 O O . THR A 1 91 ? 26.743 42.332 66.072 1.00 89.04 92 THR A O 1
ATOM 670 N N . ASP A 1 92 ? 25.363 41.127 67.422 1.00 86.80 93 ASP A N 1
ATOM 671 C CA . ASP A 1 92 ? 26.421 40.388 68.133 1.00 83.63 93 ASP A CA 1
ATOM 672 C C . ASP A 1 92 ? 27.228 39.607 67.113 1.00 85.69 93 ASP A C 1
ATOM 673 O O . ASP A 1 92 ? 26.695 39.204 66.074 1.00 88.25 93 ASP A O 1
ATOM 678 N N . VAL A 1 93 ? 28.530 39.470 67.355 1.00 77.44 94 VAL A N 1
ATOM 679 C CA . VAL A 1 93 ? 29.446 38.912 66.367 1.00 75.46 94 VAL A CA 1
ATOM 680 C C . VAL A 1 93 ? 30.504 37.968 66.965 1.00 78.37 94 VAL A C 1
ATOM 681 O O . VAL A 1 93 ? 30.840 38.125 68.136 1.00 78.95 94 VAL A O 1
ATOM 685 N N . PRO A 1 94 ? 31.023 36.965 66.217 1.00 73.43 95 PRO A N 1
ATOM 686 C CA . PRO A 1 94 ? 32.054 36.073 66.788 1.00 72.48 95 PRO A CA 1
ATOM 687 C C . PRO A 1 94 ? 33.407 36.778 67.010 1.00 77.59 95 PRO A C 1
ATOM 688 O O . PRO A 1 94 ? 33.991 37.359 66.075 1.00 80.49 95 PRO A O 1
ATOM 692 N N . ILE A 1 95 ? 33.880 36.755 68.267 1.00 70.74 96 ILE A N 1
ATOM 693 C CA . ILE A 1 95 ? 35.152 37.365 68.696 1.00 67.45 96 ILE A CA 1
ATOM 694 C C . ILE A 1 95 ? 36.094 36.239 69.152 1.00 73.47 96 ILE A C 1
ATOM 695 O O . ILE A 1 95 ? 35.655 35.341 69.885 1.00 75.33 96 ILE A O 1
ATOM 700 N N . THR A 1 96 ? 37.353 36.237 68.655 1.00 69.07 97 THR A N 1
ATOM 701 C CA . THR A 1 96 ? 38.347 35.208 68.996 1.00 69.53 97 THR A CA 1
ATOM 702 C C . THR A 1 96 ? 39.732 35.776 69.249 1.00 74.56 97 THR A C 1
ATOM 703 O O . THR A 1 96 ? 40.116 36.746 68.604 1.00 73.98 97 THR A O 1
ATOM 707 N N . PHE A 1 97 ? 40.507 35.115 70.130 1.00 72.78 98 PHE A N 1
ATOM 708 C CA . PHE A 1 97 ? 41.882 35.505 70.417 1.00 73.65 98 PHE A CA 1
ATOM 709 C C . PHE A 1 97 ? 42.786 34.313 70.150 1.00 80.38 98 PHE A C 1
ATOM 710 O O . PHE A 1 97 ? 42.406 33.192 70.474 1.00 81.49 98 PHE A O 1
ATOM 718 N N . SER A 1 98 ? 43.960 34.554 69.524 1.00 76.91 99 SER A N 1
ATOM 719 C CA . SER A 1 98 ? 44.921 33.514 69.187 1.00 78.46 99 SER A CA 1
ATOM 720 C C . SER A 1 98 ? 45.439 32.765 70.407 1.00 83.12 99 SER A C 1
ATOM 721 O O . SER A 1 98 ? 45.698 31.576 70.300 1.00 85.77 99 SER A O 1
ATOM 724 N N . ASP A 1 99 ? 45.559 33.430 71.568 1.00 78.09 100 ASP A N 1
ATOM 725 C CA . ASP A 1 99 ? 46.032 32.774 72.791 1.00 78.09 100 ASP A CA 1
ATOM 726 C C . ASP A 1 99 ? 45.024 31.782 73.342 1.00 81.16 100 ASP A C 1
ATOM 727 O O . ASP A 1 99 ? 45.385 30.915 74.133 1.00 80.97 100 ASP A O 1
ATOM 732 N N . GLU A 1 100 ? 43.763 31.900 72.930 1.00 76.60 101 GLU A N 1
ATOM 733 C CA . GLU A 1 100 ? 42.785 30.944 73.380 1.00 76.92 101 GLU A CA 1
ATOM 734 C C . GLU A 1 100 ? 42.000 30.291 72.275 1.00 82.80 101 GLU A C 1
ATOM 735 O O . GLU A 1 100 ? 40.862 30.678 71.990 1.00 82.16 101 GLU A O 1
ATOM 741 N N . PRO A 1 101 ? 42.641 29.295 71.613 1.00 82.54 102 PRO A N 1
ATOM 742 C CA . PRO A 1 101 ? 41.966 28.574 70.537 1.00 84.53 102 PRO A CA 1
ATOM 743 C C . PRO A 1 101 ? 40.829 27.710 71.082 1.00 89.17 102 PRO A C 1
ATOM 744 O O . PRO A 1 101 ? 40.767 27.415 72.291 1.00 89.98 102 PRO A O 1
ATOM 748 N N . SER A 1 102 ? 39.923 27.328 70.184 1.00 85.18 103 SER A N 1
ATOM 749 C CA . SER A 1 102 ? 38.737 26.537 70.459 1.00 85.58 103 SER A CA 1
ATOM 750 C C . SER A 1 102 ? 37.790 27.298 71.388 1.00 84.32 103 SER A C 1
ATOM 751 O O . SER A 1 102 ? 37.081 26.680 72.181 1.00 84.38 103 SER A O 1
ATOM 754 N N . ARG A 1 103 ? 37.792 28.647 71.310 1.00 76.62 104 ARG A N 1
ATOM 755 C CA . ARG A 1 103 ? 36.920 29.495 72.142 1.00 73.11 104 ARG A CA 1
ATOM 756 C C . ARG A 1 103 ? 36.414 30.676 71.333 1.00 77.48 104 ARG A C 1
ATOM 757 O O . ARG A 1 103 ? 37.217 31.401 70.724 1.00 77.29 104 ARG A O 1
ATOM 765 N N . THR A 1 104 ? 35.088 30.900 71.367 1.00 74.24 105 THR A N 1
ATOM 766 C CA . THR A 1 104 ? 34.450 32.024 70.668 1.00 74.13 105 THR A CA 1
ATOM 767 C C . THR A 1 104 ? 33.582 32.810 71.607 1.00 76.01 105 THR A C 1
ATOM 768 O O . THR A 1 104 ? 32.827 32.206 72.356 1.00 79.48 105 THR A O 1
ATOM 772 N N . TYR A 1 105 ? 33.702 34.141 71.576 1.00 66.77 106 TYR A N 1
ATOM 773 C CA . TYR A 1 105 ? 32.912 35.069 72.378 1.00 64.59 106 TYR A CA 1
ATOM 774 C C . TYR A 1 105 ? 31.900 35.689 71.423 1.00 72.78 106 TYR A C 1
ATOM 775 O O . TYR A 1 105 ? 32.196 35.849 70.236 1.00 74.05 106 TYR A O 1
ATOM 784 N N . TYR A 1 106 ? 30.705 36.031 71.901 1.00 69.35 107 TYR A N 1
ATOM 785 C CA . TYR A 1 106 ? 29.770 36.689 70.994 1.00 68.67 107 TYR A CA 1
ATOM 786 C C . TYR A 1 106 ? 29.355 37.991 71.589 1.00 70.95 107 TYR A C 1
ATOM 787 O O . TYR A 1 106 ? 28.698 38.040 72.639 1.00 71.02 107 TYR A O 1
ATOM 796 N N . GLY A 1 107 ? 29.811 39.047 70.944 1.00 66.54 108 GLY A N 1
ATOM 797 C CA . GLY A 1 107 ? 29.535 40.414 71.355 1.00 65.25 108 GLY A CA 1
ATOM 798 C C . GLY A 1 107 ? 29.830 41.416 70.262 1.00 70.15 108 GLY A C 1
ATOM 799 O O . GLY A 1 107 ? 30.100 41.033 69.113 1.00 71.86 108 GLY A O 1
ATOM 800 N N . ARG A 1 108 ? 29.735 42.712 70.604 1.00 64.09 109 ARG A N 1
ATOM 801 C CA . ARG A 1 108 ? 30.022 43.767 69.651 1.00 64.29 109 ARG A CA 1
ATOM 802 C C . ARG A 1 108 ? 30.733 44.886 70.294 1.00 69.06 109 ARG A C 1
ATOM 803 O O . ARG A 1 108 ? 30.534 45.119 71.486 1.00 71.48 109 ARG A O 1
ATOM 811 N N . TYR A 1 109 ? 31.567 45.598 69.512 1.00 63.14 110 TYR A N 1
ATOM 812 C CA . TYR A 1 109 ? 32.326 46.753 69.975 1.00 60.24 110 TYR A CA 1
ATOM 813 C C . TYR A 1 109 ? 31.373 47.802 70.581 1.00 65.37 110 TYR A C 1
ATOM 814 O O . TYR A 1 109 ? 30.275 47.990 70.072 1.00 65.77 110 TYR A O 1
ATOM 823 N N . GLU A 1 110 ? 31.782 48.470 71.676 1.00 60.61 111 GLU A N 1
ATOM 824 C CA . GLU A 1 110 ? 30.914 49.456 72.301 1.00 58.65 111 GLU A CA 1
ATOM 825 C C . GLU A 1 110 ? 31.499 50.840 72.343 1.00 56.51 111 GLU A C 1
ATOM 826 O O . GLU A 1 110 ? 30.853 51.796 71.934 1.00 53.25 111 GLU A O 1
ATOM 832 N N . PHE A 1 111 ? 32.680 50.975 72.933 1.00 53.86 112 PHE A N 1
ATOM 833 C CA . PHE A 1 111 ? 33.291 52.299 73.093 1.00 52.29 112 PHE A CA 1
ATOM 834 C C . PHE A 1 111 ? 34.776 52.210 73.231 1.00 56.11 112 PHE A C 1
ATOM 835 O O . PHE A 1 111 ? 35.308 51.171 73.638 1.00 52.33 112 PHE A O 1
ATOM 843 N N . ALA A 1 112 ? 35.428 53.341 72.967 1.00 57.10 113 ALA A N 1
ATOM 844 C CA . ALA A 1 112 ? 36.865 53.469 73.059 1.00 59.31 113 ALA A CA 1
ATOM 845 C C . ALA A 1 112 ? 37.243 54.590 74.000 1.00 67.91 113 ALA A C 1
ATOM 846 O O . ALA A 1 112 ? 36.527 55.588 74.093 1.00 67.72 113 ALA A O 1
ATOM 848 N N . THR A 1 113 ? 38.367 54.412 74.703 1.00 69.01 114 THR A N 1
ATOM 849 C CA . THR A 1 113 ? 38.949 55.399 75.614 1.00 71.06 114 THR A CA 1
ATOM 850 C C . THR A 1 113 ? 40.371 55.577 75.158 1.00 81.60 114 THR A C 1
ATOM 851 O O . THR A 1 113 ? 41.157 54.636 75.220 1.00 82.47 114 THR A O 1
ATOM 855 N N . GLU A 1 114 ? 40.673 56.761 74.606 1.00 83.13 115 GLU A N 1
ATOM 856 C CA . GLU A 1 114 ? 41.973 57.099 74.041 1.00 85.64 115 GLU A CA 1
ATOM 857 C C . GLU A 1 114 ? 42.936 57.507 75.105 1.00 96.35 115 GLU A C 1
ATOM 858 O O . GLU A 1 114 ? 42.608 58.330 75.952 1.00 96.74 115 GLU A O 1
ATOM 864 N N . GLY A 1 115 ? 44.102 56.890 75.093 1.00 99.22 116 GLY A N 1
ATOM 865 C CA . GLY A 1 115 ? 45.147 57.177 76.068 1.00 102.23 116 GLY A CA 1
ATOM 866 C C . GLY A 1 115 ? 46.090 58.250 75.565 1.00 113.02 116 GLY A C 1
ATOM 867 O O . GLY A 1 115 ? 45.686 59.094 74.752 1.00 112.42 116 GLY A O 1
ATOM 868 N N . ASP A 1 116 ? 47.373 58.192 76.021 1.00 113.73 117 ASP A N 1
ATOM 869 C CA . ASP A 1 116 ? 48.427 59.145 75.641 1.00 153.14 117 ASP A CA 1
ATOM 870 C C . ASP A 1 116 ? 49.429 58.623 74.588 1.00 170.81 117 ASP A C 1
ATOM 871 O O . ASP A 1 116 ? 49.077 57.856 73.685 1.00 128.44 117 ASP A O 1
ATOM 876 N N . GLY A 1 120 ? 55.170 58.576 72.076 1.00 122.47 121 GLY A N 1
ATOM 877 C CA . GLY A 1 120 ? 55.435 58.425 70.650 1.00 124.10 121 GLY A CA 1
ATOM 878 C C . GLY A 1 120 ? 54.263 57.968 69.792 1.00 128.08 121 GLY A C 1
ATOM 879 O O . GLY A 1 120 ? 54.128 58.414 68.645 1.00 127.58 121 GLY A O 1
ATOM 880 N N . PHE A 1 121 ? 53.357 57.161 70.345 1.00 123.99 122 PHE A N 1
ATOM 881 C CA . PHE A 1 121 ? 52.164 56.783 69.583 1.00 122.90 122 PHE A CA 1
ATOM 882 C C . PHE A 1 121 ? 50.828 56.562 70.307 1.00 122.17 122 PHE A C 1
ATOM 883 O O . PHE A 1 121 ? 50.669 56.850 71.484 1.00 120.39 122 PHE A O 1
ATOM 891 N N . HIS A 1 122 ? 49.891 56.040 69.525 1.00 117.00 123 HIS A N 1
ATOM 892 C CA . HIS A 1 122 ? 48.442 55.991 69.727 1.00 114.78 123 HIS A CA 1
ATOM 893 C C . HIS A 1 122 ? 47.865 54.789 70.492 1.00 110.17 123 HIS A C 1
ATOM 894 O O . HIS A 1 122 ? 47.447 53.791 69.883 1.00 109.90 123 HIS A O 1
ATOM 901 N N . LYS A 1 123 ? 47.827 54.907 71.837 1.00 99.15 124 LYS A N 1
ATOM 902 C CA . LYS A 1 123 ? 47.284 53.868 72.708 1.00 95.06 124 LYS A CA 1
ATOM 903 C C . LYS A 1 123 ? 45.781 54.071 72.837 1.00 93.78 124 LYS A C 1
ATOM 904 O O . LYS A 1 123 ? 45.324 55.208 72.961 1.00 94.45 124 LYS A O 1
ATOM 910 N N . VAL A 1 124 ? 45.004 52.976 72.705 1.00 85.61 125 VAL A N 1
ATOM 911 C CA . VAL A 1 124 ? 43.531 52.958 72.741 1.00 82.47 125 VAL A CA 1
ATOM 912 C C . VAL A 1 124 ? 43.031 51.732 73.508 1.00 79.05 125 VAL A C 1
ATOM 913 O O . VAL A 1 124 ? 43.580 50.647 73.344 1.00 78.63 125 VAL A O 1
ATOM 917 N N . THR A 1 125 ? 41.952 51.887 74.278 1.00 70.11 126 THR A N 1
ATOM 918 C CA . THR A 1 125 ? 41.272 50.770 74.916 1.00 67.60 126 THR A CA 1
ATOM 919 C C . THR A 1 125 ? 39.966 50.600 74.139 1.00 69.36 126 THR A C 1
ATOM 920 O O . THR A 1 125 ? 39.130 51.532 74.099 1.00 69.84 126 THR A O 1
ATOM 924 N N . LEU A 1 126 ? 39.809 49.438 73.491 1.00 60.27 127 LEU A N 1
ATOM 925 C CA . LEU A 1 126 ? 38.587 49.144 72.778 1.00 58.53 127 LEU A CA 1
ATOM 926 C C . LEU A 1 126 ? 37.769 48.287 73.733 1.00 63.43 127 LEU A C 1
ATOM 927 O O . LEU A 1 126 ? 38.284 47.330 74.311 1.00 61.47 127 LEU A O 1
ATOM 932 N N . ASN A 1 127 ? 36.517 48.667 73.950 1.00 62.27 128 ASN A N 1
ATOM 933 C CA . ASN A 1 127 ? 35.627 47.950 74.858 1.00 61.32 128 ASN A CA 1
ATOM 934 C C . ASN A 1 127 ? 34.540 47.265 74.087 1.00 64.14 128 ASN A C 1
ATOM 935 O O . ASN A 1 127 ? 33.788 47.935 73.365 1.00 65.36 128 ASN A O 1
ATOM 940 N N . PHE A 1 128 ? 34.461 45.936 74.234 1.00 58.94 129 PHE A N 1
ATOM 941 C CA . PHE A 1 128 ? 33.493 45.062 73.539 1.00 59.83 129 PHE A CA 1
ATOM 942 C C . PHE A 1 128 ? 32.501 44.515 74.534 1.00 62.04 129 PHE A C 1
ATOM 943 O O . PHE A 1 128 ? 32.894 43.982 75.578 1.00 57.80 129 PHE A O 1
ATOM 951 N N . TYR A 1 129 ? 31.215 44.614 74.194 1.00 61.36 130 TYR A N 1
ATOM 952 C CA . TYR A 1 129 ? 30.133 44.164 75.063 1.00 62.33 130 TYR A CA 1
ATOM 953 C C . TYR A 1 129 ? 29.542 42.875 74.599 1.00 71.37 130 TYR A C 1
ATOM 954 O O . TYR A 1 129 ? 29.109 42.774 73.447 1.00 75.47 130 TYR A O 1
ATOM 963 N N . CYS A 1 130 ? 29.440 41.906 75.517 1.00 67.48 131 CYS A N 1
ATOM 964 C CA . CYS A 1 130 ? 28.880 40.583 75.240 1.00 68.12 131 CYS A CA 1
ATOM 965 C C . CYS A 1 130 ? 27.617 40.332 76.032 1.00 69.08 131 CYS A C 1
ATOM 966 O O . CYS A 1 130 ? 27.698 40.093 77.228 1.00 66.66 131 CYS A O 1
ATOM 969 N N . GLN A 1 131 ? 26.453 40.354 75.361 1.00 68.52 132 GLN A N 1
ATOM 970 C CA . GLN A 1 131 ? 25.127 40.045 75.946 1.00 69.84 132 GLN A CA 1
ATOM 971 C C . GLN A 1 131 ? 25.193 38.681 76.639 1.00 77.02 132 GLN A C 1
ATOM 972 O O . GLN A 1 131 ? 24.817 38.579 77.798 1.00 74.10 132 GLN A O 1
ATOM 978 N N . ASP A 1 132 ? 25.713 37.650 75.907 1.00 78.34 133 ASP A N 1
ATOM 979 C CA . ASP A 1 132 ? 25.958 36.289 76.374 1.00 79.22 133 ASP A CA 1
ATOM 980 C C . ASP A 1 132 ? 27.353 36.261 76.998 1.00 80.82 133 ASP A C 1
ATOM 981 O O . ASP A 1 132 ? 28.362 36.265 76.265 1.00 79.58 133 ASP A O 1
ATOM 986 N N . PRO A 1 133 ? 27.413 36.191 78.351 1.00 75.37 134 PRO A N 1
ATOM 987 C CA . PRO A 1 133 ? 28.706 36.175 79.040 1.00 72.79 134 PRO A CA 1
ATOM 988 C C . PRO A 1 133 ? 29.603 34.960 78.794 1.00 80.07 134 PRO A C 1
ATOM 989 O O . PRO A 1 133 ? 30.761 35.023 79.185 1.00 81.05 134 PRO A O 1
ATOM 993 N N . LEU A 1 134 ? 29.090 33.864 78.203 1.00 77.36 135 LEU A N 1
ATOM 994 C CA . LEU A 1 134 ? 29.841 32.622 78.007 1.00 78.05 135 LEU A CA 1
ATOM 995 C C . LEU A 1 134 ? 30.664 32.473 76.735 1.00 86.46 135 LEU A C 1
ATOM 996 O O . LEU A 1 134 ? 30.236 32.924 75.669 1.00 87.31 135 LEU A O 1
ATOM 1001 N N . LYS A 1 135 ? 31.839 31.798 76.843 1.00 74.37 136 LYS A N 1
ATOM 1002 C CA . LYS A 1 135 ? 32.677 31.450 75.680 1.00 74.58 136 LYS A CA 1
ATOM 1003 C C . LYS A 1 135 ? 32.117 30.107 75.176 1.00 83.61 136 LYS A C 1
ATOM 1004 O O . LYS A 1 135 ? 31.718 29.250 75.968 1.00 84.14 136 LYS A O 1
ATOM 1010 N N . TYR A 1 136 ? 32.100 29.930 73.878 1.00 83.53 137 TYR A N 1
ATOM 1011 C CA . TYR A 1 136 ? 31.634 28.722 73.208 1.00 85.88 137 TYR A CA 1
ATOM 1012 C C . TYR A 1 136 ? 32.825 27.967 72.668 1.00 94.06 137 TYR A C 1
ATOM 1013 O O . TYR A 1 136 ? 33.644 28.531 71.948 1.00 95.94 137 TYR A O 1
ATOM 1022 N N . GLY A 1 137 ? 32.924 26.704 73.011 1.00 92.52 138 GLY A N 1
ATOM 1023 C CA . GLY A 1 137 ? 34.037 25.876 72.573 1.00 92.83 138 GLY A CA 1
ATOM 1024 C C . GLY A 1 137 ? 33.736 24.884 71.463 1.00 100.35 138 GLY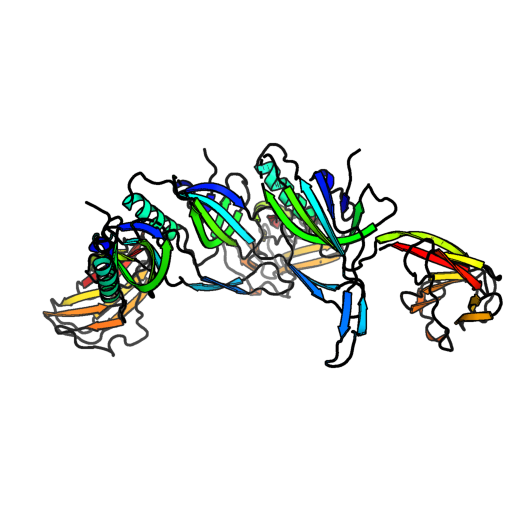 A C 1
ATOM 1025 O O . GLY A 1 137 ? 32.793 25.057 70.676 1.00 100.28 138 GLY A O 1
ATOM 1026 N N . PRO A 1 138 ? 34.570 23.820 71.378 1.00 99.31 139 PRO A N 1
ATOM 1027 C CA . PRO A 1 138 ? 34.358 22.790 70.355 1.00 100.81 139 PRO A CA 1
ATOM 1028 C C . PRO A 1 138 ? 33.045 22.067 70.543 1.00 104.84 139 PRO A C 1
ATOM 1029 O O . PRO A 1 138 ? 32.645 21.809 71.679 1.00 102.80 139 PRO A O 1
ATOM 1033 N N . GLU A 1 139 ? 32.390 21.694 69.453 1.00 104.15 140 GLU A N 1
ATOM 1034 C CA . GLU A 1 139 ? 31.174 20.907 69.566 1.00 105.65 140 GLU A CA 1
ATOM 1035 C C . GLU A 1 139 ? 31.478 19.429 69.519 1.00 111.45 140 GLU A C 1
ATOM 1036 O O . GLU A 1 139 ? 32.296 18.970 68.741 1.00 112.28 140 GLU A O 1
ATOM 1042 N N . VAL A 1 140 ? 30.811 18.695 70.388 1.00 107.28 141 VAL A N 1
ATOM 1043 C CA . VAL A 1 140 ? 31.036 17.250 70.536 1.00 107.69 141 VAL A CA 1
ATOM 1044 C C . VAL A 1 140 ? 29.804 16.464 70.080 1.00 114.25 141 VAL A C 1
ATOM 1045 O O . VAL A 1 140 ? 28.677 16.822 70.439 1.00 113.95 141 VAL A O 1
ATOM 1049 N N . THR A 1 141 ? 30.031 15.400 69.282 1.00 113.37 142 THR A N 1
ATOM 1050 C CA . THR A 1 141 ? 28.972 14.516 68.772 1.00 115.98 142 THR A CA 1
ATOM 1051 C C . THR A 1 141 ? 29.132 13.143 69.407 1.00 122.50 142 THR A C 1
ATOM 1052 O O . THR A 1 141 ? 30.183 12.511 69.259 1.00 123.57 142 THR A O 1
ATOM 1056 N N . THR A 1 142 ? 28.090 12.691 70.112 1.00 118.89 143 THR A N 1
ATOM 1057 C CA . THR A 1 142 ? 28.065 11.388 70.777 1.00 119.73 143 THR A CA 1
ATOM 1058 C C . THR A 1 142 ? 26.886 10.569 70.245 1.00 124.10 143 THR A C 1
ATOM 1059 O O . THR A 1 142 ? 25.824 11.132 69.993 1.00 123.03 143 THR A O 1
ATOM 1063 N N . ASP A 1 143 ? 27.066 9.259 70.075 1.00 122.71 144 ASP A N 1
ATOM 1064 C CA . ASP A 1 143 ? 25.966 8.406 69.622 1.00 125.94 144 ASP A CA 1
ATOM 1065 C C . ASP A 1 143 ? 25.096 7.960 70.800 1.00 129.92 144 ASP A C 1
ATOM 1066 O O . ASP A 1 143 ? 25.628 7.568 71.841 1.00 128.42 144 ASP A O 1
ATOM 1071 N N . VAL A 1 144 ? 23.761 8.070 70.653 1.00 127.65 145 VAL A N 1
ATOM 1072 C CA . VAL A 1 144 ? 22.815 7.643 71.686 1.00 127.95 145 VAL A CA 1
ATOM 1073 C C . VAL A 1 144 ? 22.041 6.432 71.166 1.00 137.55 145 VAL A C 1
ATOM 1074 O O . VAL A 1 144 ? 21.401 6.484 70.112 1.00 139.13 145 VAL A O 1
ATOM 1078 N N . THR A 1 145 ? 22.148 5.329 71.898 1.00 136.62 146 THR A N 1
ATOM 1079 C CA . THR A 1 145 ? 21.523 4.063 71.547 1.00 140.28 146 THR A CA 1
ATOM 1080 C C . THR A 1 145 ? 20.120 3.949 72.136 1.00 144.57 146 THR A C 1
ATOM 1081 O O . THR A 1 145 ? 19.676 4.816 72.901 1.00 141.89 146 THR A O 1
ATOM 1085 N N . THR A 1 146 ? 19.443 2.850 71.795 1.00 144.08 147 THR A N 1
ATOM 1086 C CA . THR A 1 146 ? 18.098 2.529 72.254 1.00 145.46 147 THR A CA 1
ATOM 1087 C C . THR A 1 146 ? 18.071 2.073 73.731 1.00 149.92 147 THR A C 1
ATOM 1088 O O . THR A 1 146 ? 17.020 1.654 74.225 1.00 151.23 147 THR A O 1
ATOM 1092 N N . ALA A 1 147 ? 19.236 2.178 74.425 1.00 144.61 148 ALA A N 1
ATOM 1093 C CA . ALA A 1 147 ? 19.484 1.848 75.832 1.00 143.55 148 ALA A CA 1
ATOM 1094 C C . ALA A 1 147 ? 20.024 3.093 76.537 1.00 143.79 148 ALA A C 1
ATOM 1095 O O . ALA A 1 147 ? 20.425 4.046 75.857 1.00 141.26 148 ALA A O 1
ATOM 1097 N N . SER A 1 148 ? 20.036 3.092 77.894 1.00 139.75 149 SER A N 1
ATOM 1098 C CA . SER A 1 148 ? 20.569 4.203 78.701 1.00 136.00 149 SER A CA 1
ATOM 1099 C C . SER A 1 148 ? 22.056 4.384 78.344 1.00 137.69 149 SER A C 1
ATOM 1100 O O . SER A 1 148 ? 22.857 3.452 78.473 1.00 138.57 149 SER A O 1
ATOM 1103 N N . THR A 1 149 ? 22.372 5.558 77.781 1.00 130.55 150 THR A N 1
ATOM 1104 C CA . THR A 1 149 ? 23.690 5.921 77.285 1.00 128.04 150 THR A CA 1
ATOM 1105 C C . THR A 1 149 ? 24.245 7.052 78.122 1.00 128.50 150 THR A C 1
ATOM 1106 O O . THR A 1 149 ? 23.570 8.073 78.256 1.00 127.32 150 THR A O 1
ATOM 1110 N N . PRO A 1 150 ? 25.478 6.935 78.664 1.00 123.42 151 PRO A N 1
ATOM 1111 C CA . PRO A 1 150 ? 26.057 8.086 79.381 1.00 120.31 151 PRO A CA 1
ATOM 1112 C C . PRO A 1 150 ? 26.627 9.076 78.375 1.00 120.64 151 PRO A C 1
ATOM 1113 O O . PRO A 1 150 ? 27.284 8.685 77.408 1.00 121.89 151 PRO A O 1
ATOM 1117 N N . VAL A 1 151 ? 26.293 10.338 78.547 1.00 112.75 152 VAL A N 1
ATOM 1118 C CA . VAL A 1 151 ? 26.792 11.400 77.680 1.00 110.11 152 VAL A CA 1
ATOM 1119 C C . VAL A 1 151 ? 27.408 12.371 78.636 1.00 109.73 152 VAL A C 1
ATOM 1120 O O . VAL A 1 151 ? 26.712 12.858 79.521 1.00 108.92 152 VAL A O 1
ATOM 1124 N N . LYS A 1 152 ? 28.717 12.574 78.539 1.00 104.77 153 LYS A N 1
ATOM 1125 C CA . LYS A 1 152 ? 29.425 13.463 79.461 1.00 102.90 153 LYS A CA 1
ATOM 1126 C C . LYS A 1 152 ? 29.634 14.827 78.851 1.00 105.77 153 LYS A C 1
ATOM 1127 O O . LYS A 1 152 ? 30.205 14.927 77.763 1.00 104.36 153 LYS A O 1
ATOM 1133 N N . ASN A 1 153 ? 29.170 15.873 79.540 1.00 103.76 154 ASN A N 1
ATOM 1134 C CA . ASN A 1 153 ? 29.373 17.234 79.060 1.00 104.48 154 ASN A CA 1
ATOM 1135 C C . ASN A 1 153 ? 30.786 17.684 79.476 1.00 109.25 154 ASN A C 1
ATOM 1136 O O . ASN A 1 153 ? 31.025 18.009 80.641 1.00 108.78 154 ASN A O 1
ATOM 1141 N N . THR A 1 154 ? 31.709 17.683 78.506 1.00 105.51 155 THR A N 1
ATOM 1142 C CA . THR A 1 154 ? 33.117 18.041 78.671 1.00 104.13 155 THR A CA 1
ATOM 1143 C C . THR A 1 154 ? 33.412 19.536 78.899 1.00 105.63 155 THR A C 1
ATOM 1144 O O . THR A 1 154 ? 34.529 19.885 79.287 1.00 105.61 155 THR A O 1
ATOM 1148 N N . GLY A 1 155 ? 32.404 20.390 78.713 1.00 100.21 156 GLY A N 1
ATOM 1149 C CA . GLY A 1 155 ? 32.500 21.826 78.963 1.00 97.55 156 GLY A CA 1
ATOM 1150 C C . GLY A 1 155 ? 32.485 22.098 80.451 1.00 98.31 156 GLY A C 1
ATOM 1151 O O . GLY A 1 155 ? 32.461 21.166 81.263 1.00 97.44 156 GLY A O 1
ATOM 1152 N N . LEU A 1 156 ? 32.494 23.376 80.832 1.00 93.58 157 LEU A N 1
ATOM 1153 C CA . LEU A 1 156 ? 32.480 23.727 82.242 1.00 91.63 157 LEU A CA 1
ATOM 1154 C C . LEU A 1 156 ? 31.214 24.419 82.672 1.00 99.55 157 LEU A C 1
ATOM 1155 O O . LEU A 1 156 ? 31.051 24.708 83.854 1.00 102.90 157 LEU A O 1
ATOM 1160 N N . ALA A 1 157 ? 30.292 24.626 81.743 1.00 96.22 158 ALA A N 1
ATOM 1161 C CA . ALA A 1 157 ? 28.986 25.212 82.007 1.00 97.63 158 ALA A CA 1
ATOM 1162 C C . ALA A 1 157 ? 27.891 24.290 81.451 1.00 107.50 158 ALA A C 1
ATOM 1163 O O . ALA A 1 157 ? 28.162 23.426 80.586 1.00 107.77 158 ALA A O 1
ATOM 1165 N N . VAL A 1 158 ? 26.651 24.481 81.946 1.00 106.96 159 VAL A N 1
ATOM 1166 C CA . VAL A 1 158 ? 25.480 23.739 81.481 1.00 108.44 159 VAL A CA 1
ATOM 1167 C C . VAL A 1 158 ? 25.257 24.080 79.994 1.00 116.21 159 VAL A C 1
ATOM 1168 O O . VAL A 1 158 ? 25.422 25.234 79.584 1.00 115.02 159 VAL A O 1
ATOM 1172 N N . THR A 1 159 ? 24.962 23.051 79.191 1.00 116.44 160 THR A N 1
ATOM 1173 C CA . THR A 1 159 ? 24.723 23.186 77.757 1.00 117.77 160 THR A CA 1
ATOM 1174 C C . THR A 1 159 ? 23.374 22.591 77.348 1.00 124.67 160 THR A C 1
ATOM 1175 O O . THR A 1 159 ? 22.825 21.744 78.055 1.00 125.09 160 THR A O 1
ATOM 1179 N N . ASN A 1 160 ? 22.877 23.039 76.174 1.00 122.59 161 ASN A N 1
ATOM 1180 C CA . ASN A 1 160 ? 21.638 22.643 75.504 1.00 124.10 161 ASN A CA 1
ATOM 1181 C C . ASN A 1 160 ? 22.053 21.891 74.233 1.00 128.09 161 ASN A C 1
ATOM 1182 O O . ASN A 1 160 ? 22.707 22.478 73.354 1.00 127.00 161 ASN A O 1
ATOM 1187 N N . PRO A 1 161 ? 21.703 20.590 74.113 1.00 125.22 162 PRO A N 1
ATOM 1188 C CA . PRO A 1 161 ? 22.173 19.822 72.955 1.00 125.36 162 PRO A CA 1
ATOM 1189 C C . PRO A 1 161 ? 21.209 19.675 71.769 1.00 130.70 162 PRO A C 1
ATOM 1190 O O . PRO A 1 161 ? 19.995 19.834 71.918 1.00 131.99 162 PRO A O 1
ATOM 1194 N N . THR A 1 162 ? 21.773 19.362 70.580 1.00 126.43 163 THR A N 1
ATOM 1195 C CA . THR A 1 162 ? 21.047 19.112 69.327 1.00 127.33 163 THR A CA 1
ATOM 1196 C C . THR A 1 162 ? 20.934 17.597 69.141 1.00 130.49 163 THR A C 1
ATOM 1197 O O . THR A 1 162 ? 21.953 16.896 69.078 1.00 129.04 163 THR A O 1
ATOM 1201 N N . ILE A 1 163 ? 19.683 17.105 69.084 1.00 127.82 164 ILE A N 1
ATOM 1202 C CA . ILE A 1 163 ? 19.331 15.693 68.876 1.00 128.55 164 ILE A CA 1
ATOM 1203 C C . ILE A 1 163 ? 19.232 15.468 67.348 1.00 132.74 164 ILE A C 1
ATOM 1204 O O . ILE A 1 163 ? 18.655 16.295 66.636 1.00 131.41 164 ILE A O 1
ATOM 1209 N N . ARG A 1 164 ? 19.847 14.383 66.851 1.00 130.96 165 ARG A N 1
ATOM 1210 C CA . ARG A 1 164 ? 19.846 14.079 65.426 1.00 132.92 165 ARG A CA 1
ATOM 1211 C C . ARG A 1 164 ? 19.669 12.578 65.165 1.00 138.91 165 ARG A C 1
ATOM 1212 O O . ARG A 1 164 ? 20.474 11.757 65.611 1.00 138.03 165 ARG A O 1
ATOM 1220 N N . CYS A 1 165 ? 18.594 12.232 64.441 1.00 138.14 166 CYS A N 1
ATOM 1221 C CA . CYS A 1 165 ? 18.252 10.854 64.078 1.00 140.24 166 CYS A CA 1
ATOM 1222 C C . CYS A 1 165 ? 17.943 10.747 62.604 1.00 144.60 166 CYS A C 1
ATOM 1223 O O . CYS A 1 165 ? 16.971 11.331 62.121 1.00 143.97 166 CYS A O 1
ATOM 1226 N N . VAL A 1 166 ? 18.785 9.995 61.894 1.00 142.74 167 VAL A N 1
ATOM 1227 C CA . VAL A 1 166 ? 18.601 9.685 60.476 1.00 145.19 167 VAL A CA 1
ATOM 1228 C C . VAL A 1 166 ? 18.072 8.236 60.367 1.00 151.75 167 VAL A C 1
ATOM 1229 O O . VAL A 1 166 ? 18.832 7.272 60.487 1.00 151.23 167 VAL A O 1
ATOM 1233 N N . PHE A 1 167 ? 16.734 8.121 60.237 1.00 151.18 168 PHE A N 1
ATOM 1234 C CA . PHE A 1 167 ? 15.951 6.880 60.200 1.00 155.09 168 PHE A CA 1
ATOM 1235 C C . PHE A 1 167 ? 16.456 5.766 59.296 1.00 164.80 168 PHE A C 1
ATOM 1236 O O . PHE A 1 167 ? 16.850 6.006 58.156 1.00 165.47 168 PHE A O 1
ATOM 1244 N N . SER A 1 168 ? 16.480 4.548 59.849 1.00 164.91 169 SER A N 1
ATOM 1245 C CA . SER A 1 168 ? 16.903 3.327 59.173 1.00 169.37 169 SER A CA 1
ATOM 1246 C C . SER A 1 168 ? 15.658 2.519 58.804 1.00 181.10 169 SER A C 1
ATOM 1247 O O . SER A 1 168 ? 15.564 2.007 57.685 1.00 185.00 169 SER A O 1
ATOM 1250 N N . THR A 1 169 ? 14.681 2.452 59.733 1.00 179.06 170 THR A N 1
ATOM 1251 C CA . THR A 1 169 ? 13.399 1.756 59.555 1.00 182.68 170 THR A CA 1
ATOM 1252 C C . THR A 1 169 ? 12.222 2.756 59.650 1.00 185.43 170 THR A C 1
ATOM 1253 O O . THR A 1 169 ? 12.445 3.951 59.875 1.00 181.34 170 THR A O 1
ATOM 1257 N N . SER A 1 170 ? 10.979 2.267 59.454 1.00 185.35 171 SER A N 1
ATOM 1258 C CA . SER A 1 170 ? 9.751 3.068 59.528 1.00 184.39 171 SER A CA 1
ATOM 1259 C C . SER A 1 170 ? 9.516 3.616 60.950 1.00 185.60 171 SER A C 1
ATOM 1260 O O . SER A 1 170 ? 9.997 3.032 61.927 1.00 184.04 171 SER A O 1
ATOM 1263 N N . ALA A 1 171 ? 8.800 4.742 61.059 1.00 181.35 172 ALA A N 1
ATOM 1264 C CA . ALA A 1 171 ? 8.527 5.373 62.349 1.00 178.97 172 ALA A CA 1
ATOM 1265 C C . ALA A 1 171 ? 7.052 5.635 62.594 1.00 185.64 172 ALA A C 1
ATOM 1266 O O . ALA A 1 171 ? 6.287 5.807 61.645 1.00 187.92 172 ALA A O 1
ATOM 1268 N N . THR A 1 172 ? 6.663 5.668 63.882 1.00 181.46 173 THR A N 1
ATOM 1269 C CA . THR A 1 172 ? 5.299 5.926 64.356 1.00 182.29 173 THR A CA 1
ATOM 1270 C C . THR A 1 172 ? 5.334 7.044 65.393 1.00 182.00 173 THR A C 1
ATOM 1271 O O . THR A 1 172 ? 4.468 7.918 65.390 1.00 180.78 173 THR A O 1
ATOM 1275 N N . GLU A 1 173 ? 6.309 6.951 66.326 1.00 176.70 174 GLU A N 1
ATOM 1276 C CA . GLU A 1 173 ? 6.554 7.878 67.433 1.00 173.82 174 GLU A CA 1
ATOM 1277 C C . GLU A 1 173 ? 8.054 7.867 67.820 1.00 174.78 174 GLU A C 1
ATOM 1278 O O . GLU A 1 173 ? 8.560 6.828 68.257 1.00 175.46 174 GLU A O 1
ATOM 1284 N N . TYR A 1 174 ? 8.759 9.009 67.655 1.00 167.58 175 TYR A N 1
ATOM 1285 C CA . TYR A 1 174 ? 10.168 9.114 68.051 1.00 164.50 175 TYR A CA 1
ATOM 1286 C C . TYR A 1 174 ? 10.278 9.791 69.427 1.00 166.22 175 TYR A C 1
ATOM 1287 O O . TYR A 1 174 ? 9.735 10.883 69.627 1.00 165.36 175 TYR A O 1
ATOM 1296 N N . GLU A 1 175 ? 11.038 9.177 70.346 1.00 160.94 176 GLU A N 1
ATOM 1297 C CA . GLU A 1 175 ? 11.239 9.734 71.676 1.00 158.09 176 GLU A CA 1
ATOM 1298 C C . GLU A 1 175 ? 12.687 9.682 72.122 1.00 158.48 176 GLU A C 1
ATOM 1299 O O . GLU A 1 175 ? 13.357 8.663 71.962 1.00 158.59 176 GLU A O 1
ATOM 1305 N N . MET A 1 176 ? 13.154 10.788 72.689 1.00 152.10 177 MET A N 1
ATOM 1306 C CA . MET A 1 176 ? 14.482 10.908 73.266 1.00 149.98 177 MET A CA 1
ATOM 1307 C C . MET A 1 176 ? 14.255 11.124 74.763 1.00 152.74 177 MET A C 1
ATOM 1308 O O . MET A 1 176 ? 13.984 12.252 75.193 1.00 151.09 177 MET A O 1
ATOM 1313 N N . GLN A 1 177 ? 14.296 10.027 75.547 1.00 149.40 178 GLN A N 1
ATOM 1314 C CA . GLN A 1 177 ? 14.082 10.119 76.989 1.00 147.94 178 GLN A CA 1
ATOM 1315 C C . GLN A 1 177 ? 15.351 10.359 77.815 1.00 149.81 178 GLN A C 1
ATOM 1316 O O . GLN A 1 177 ? 16.386 9.742 77.567 1.00 149.40 178 GLN A O 1
ATOM 1322 N N . LEU A 1 178 ? 15.277 11.325 78.740 1.00 144.95 179 LEU A N 1
ATOM 1323 C CA . LEU A 1 178 ? 16.331 11.652 79.702 1.00 143.18 179 LEU A CA 1
ATOM 1324 C C . LEU A 1 178 ? 15.967 10.817 80.926 1.00 149.89 179 LEU A C 1
ATOM 1325 O O . LEU A 1 178 ? 14.774 10.628 81.191 1.00 151.22 179 LEU A O 1
ATOM 1330 N N . LEU A 1 179 ? 16.960 10.318 81.677 1.00 147.03 180 LEU A N 1
ATOM 1331 C CA . LEU A 1 179 ? 16.628 9.515 82.851 1.00 148.92 180 LEU A CA 1
ATOM 1332 C C . LEU A 1 179 ? 17.550 9.632 84.057 1.00 152.36 180 LEU A C 1
ATOM 1333 O O . LEU A 1 179 ? 18.679 10.110 83.949 1.00 149.17 180 LEU A O 1
ATOM 1338 N N . ASP A 1 180 ? 17.020 9.215 85.217 1.00 156.16 181 ASP A N 1
ATOM 1339 C CA . ASP A 1 180 ? 17.702 9.117 86.503 1.00 157.73 181 ASP A CA 1
ATOM 1340 C C . ASP A 1 180 ? 17.617 7.637 86.910 1.00 167.23 181 ASP A C 1
ATOM 1341 O O . ASP A 1 180 ? 16.655 7.208 87.562 1.00 171.24 181 ASP A O 1
ATOM 1346 N N . GLY A 1 181 ? 18.592 6.863 86.436 1.00 163.66 182 GLY A N 1
ATOM 1347 C CA . GLY A 1 181 ? 18.673 5.427 86.669 1.00 167.84 182 GLY A CA 1
ATOM 1348 C C . GLY A 1 181 ? 17.714 4.648 85.793 1.00 175.54 182 GLY A C 1
ATOM 1349 O O . GLY A 1 181 ? 18.140 3.957 84.862 1.00 175.07 182 GLY A O 1
ATOM 1350 N N . SER A 1 182 ? 16.409 4.750 86.095 1.00 175.63 183 SER A N 1
ATOM 1351 C CA . SER A 1 182 ? 15.337 4.081 85.355 1.00 178.58 183 SER A CA 1
ATOM 1352 C C . SER A 1 182 ? 14.047 4.912 85.379 1.00 184.00 183 SER A C 1
ATOM 1353 O O . SER A 1 182 ? 12.999 4.441 84.929 1.00 186.70 183 SER A O 1
ATOM 1356 N N . THR A 1 183 ? 14.140 6.162 85.873 1.00 178.49 184 THR A N 1
ATOM 1357 C CA . THR A 1 183 ? 13.015 7.094 85.991 1.00 179.66 184 THR A CA 1
ATOM 1358 C C . THR A 1 183 ? 13.136 8.251 84.975 1.00 178.48 184 THR A C 1
ATOM 1359 O O . THR A 1 183 ? 14.094 9.031 85.052 1.00 174.07 184 THR A O 1
ATOM 1363 N N . VAL A 1 184 ? 12.174 8.346 84.016 1.00 174.97 185 VAL A N 1
ATOM 1364 C CA . VAL A 1 184 ? 12.138 9.396 82.976 1.00 170.74 185 VAL A CA 1
ATOM 1365 C C . VAL A 1 184 ? 11.905 10.784 83.613 1.00 173.08 185 VAL A C 1
ATOM 1366 O O . VAL A 1 184 ? 10.793 11.084 84.059 1.00 176.66 185 VAL A O 1
ATOM 1370 N N . VAL A 1 185 ? 12.965 11.610 83.664 1.00 164.21 186 VAL A N 1
ATOM 1371 C CA . VAL A 1 185 ? 12.926 12.958 84.253 1.00 163.12 186 VAL A CA 1
ATOM 1372 C C . VAL A 1 185 ? 12.237 13.958 83.308 1.00 166.05 186 VAL A C 1
ATOM 1373 O O . VAL A 1 185 ? 11.333 14.688 83.717 1.00 168.35 186 VAL A O 1
ATOM 1377 N N . LYS A 1 186 ? 12.720 14.025 82.068 1.00 159.10 187 LYS A N 1
ATOM 1378 C CA . LYS A 1 186 ? 12.219 14.870 80.980 1.00 158.14 187 LYS A CA 1
ATOM 1379 C C . LYS A 1 186 ? 12.268 13.981 79.726 1.00 161.31 187 LYS A C 1
ATOM 1380 O O . LYS A 1 186 ? 12.911 12.925 79.749 1.00 160.56 187 LYS A O 1
ATOM 1386 N N . PHE A 1 187 ? 11.597 14.390 78.643 1.00 157.41 188 PHE A N 1
ATOM 1387 C CA . PHE A 1 187 ? 11.617 13.650 77.375 1.00 156.07 188 PHE A CA 1
ATOM 1388 C C . PHE A 1 187 ? 11.266 14.574 76.194 1.00 158.84 188 PHE A C 1
ATOM 1389 O O . PHE A 1 187 ? 10.836 15.704 76.419 1.00 159.50 188 PHE A O 1
ATOM 1397 N N . LEU A 1 188 ? 11.434 14.080 74.947 1.00 153.49 189 LEU A N 1
ATOM 1398 C CA . LEU A 1 188 ? 11.081 14.759 73.694 1.00 152.75 189 LEU A CA 1
ATOM 1399 C C . LEU A 1 188 ? 10.331 13.736 72.829 1.00 159.85 189 LEU A C 1
ATOM 1400 O O . LEU A 1 188 ? 10.845 12.640 72.602 1.00 158.67 189 LEU A O 1
ATOM 1405 N N . LYS A 1 189 ? 9.098 14.062 72.403 1.00 160.31 190 LYS A N 1
ATOM 1406 C CA . LYS A 1 189 ? 8.287 13.158 71.588 1.00 163.34 190 LYS A CA 1
ATOM 1407 C C . LYS A 1 189 ? 7.822 13.814 70.287 1.00 170.18 190 LYS A C 1
ATOM 1408 O O . LYS A 1 189 ? 7.497 15.003 70.298 1.00 170.46 190 LYS A O 1
ATOM 1414 N N . VAL A 1 190 ? 7.787 13.026 69.168 1.00 169.04 191 VAL A N 1
ATOM 1415 C CA . VAL A 1 190 ? 7.340 13.402 67.798 1.00 171.15 191 VAL A CA 1
ATOM 1416 C C . VAL A 1 190 ? 6.515 12.223 67.162 1.00 179.07 191 VAL A C 1
ATOM 1417 O O . VAL A 1 190 ? 7.071 11.139 66.947 1.00 177.79 191 VAL A O 1
ATOM 1421 N N . VAL A 1 191 ? 5.201 12.445 66.873 1.00 180.02 192 VAL A N 1
ATOM 1422 C CA . VAL A 1 191 ? 4.288 11.420 66.309 1.00 183.68 192 VAL A CA 1
ATOM 1423 C C . VAL A 1 191 ? 4.323 11.290 64.768 1.00 189.39 192 VAL A C 1
ATOM 1424 O O . VAL A 1 191 ? 3.734 10.360 64.207 1.00 191.91 192 VAL A O 1
ATOM 1428 N N . TYR A 1 192 ? 5.023 12.214 64.089 1.00 184.43 193 TYR A N 1
ATOM 1429 C CA . TYR A 1 192 ? 5.188 12.175 62.635 1.00 185.52 193 TYR A CA 1
ATOM 1430 C C . TYR A 1 192 ? 6.256 11.111 62.319 1.00 186.82 193 TYR A C 1
ATOM 1431 O O . TYR A 1 192 ? 7.393 11.198 62.816 1.00 183.23 193 TYR A O 1
ATOM 1440 N N . GLY A 1 193 ? 5.866 10.103 61.543 1.00 184.88 194 GLY A N 1
ATOM 1441 C CA . GLY A 1 193 ? 6.762 9.014 61.178 1.00 183.74 194 GLY A CA 1
ATOM 1442 C C . GLY A 1 193 ? 7.014 8.834 59.695 1.00 189.92 194 GLY A C 1
ATOM 1443 O O . GLY A 1 193 ? 6.135 9.120 58.877 1.00 192.39 194 GLY A O 1
ATOM 1444 N N . PHE A 1 194 ? 8.231 8.348 59.351 1.00 185.86 195 PHE A N 1
ATOM 1445 C CA . PHE A 1 194 ? 8.710 8.050 57.990 1.00 188.11 195 PHE A CA 1
ATOM 1446 C C . PHE A 1 194 ? 10.068 7.297 58.055 1.00 190.85 195 PHE A C 1
ATOM 1447 O O . PHE A 1 194 ? 10.436 6.822 59.135 1.00 189.93 195 PHE A O 1
ATOM 1455 N N . ASN A 1 195 ? 10.781 7.148 56.910 1.00 187.34 196 ASN A N 1
ATOM 1456 C CA . ASN A 1 195 ? 12.072 6.451 56.814 1.00 186.15 196 ASN A CA 1
ATOM 1457 C C . ASN A 1 195 ? 13.090 7.174 55.926 1.00 187.44 196 ASN A C 1
ATOM 1458 O O . ASN A 1 195 ? 12.704 7.868 54.984 1.00 188.24 196 ASN A O 1
ATOM 1463 N N . THR A 1 196 ? 14.378 7.034 56.242 1.00 181.14 197 THR A N 1
ATOM 1464 C CA . THR A 1 196 ? 15.464 7.524 55.380 1.00 179.79 197 THR A CA 1
ATOM 1465 C C . THR A 1 196 ? 15.932 8.984 55.517 1.00 177.82 197 THR A C 1
ATOM 1466 O O . THR A 1 196 ? 16.919 9.385 54.900 1.00 175.03 197 THR A O 1
ATOM 1470 N N . GLY A 1 197 ? 15.217 9.767 56.315 1.00 172.65 198 GLY A N 1
ATOM 1471 C CA . GLY A 1 197 ? 15.441 11.204 56.451 1.00 169.33 198 GLY A CA 1
ATOM 1472 C C . GLY A 1 197 ? 15.901 11.527 57.860 1.00 168.11 198 GLY A C 1
ATOM 1473 O O . GLY A 1 197 ? 15.764 10.698 58.766 1.00 167.30 198 GLY A O 1
ATOM 1474 N N . ASP A 1 198 ? 16.426 12.761 58.051 1.00 160.48 199 ASP A N 1
ATOM 1475 C CA . ASP A 1 198 ? 17.006 13.259 59.305 1.00 155.18 199 ASP A CA 1
ATOM 1476 C C . ASP A 1 198 ? 16.103 14.200 60.120 1.00 155.97 199 ASP A C 1
ATOM 1477 O O . ASP A 1 198 ? 15.799 15.300 59.662 1.00 156.53 199 ASP A O 1
ATOM 1482 N N . THR A 1 199 ? 15.690 13.781 61.328 1.00 149.44 200 THR A N 1
ATOM 1483 C CA . THR A 1 199 ? 14.940 14.670 62.223 1.00 147.77 200 THR A CA 1
ATOM 1484 C C . THR A 1 199 ? 16.006 15.465 63.017 1.00 148.26 200 THR A C 1
ATOM 1485 O O . THR A 1 199 ? 17.076 14.912 63.306 1.00 145.73 200 THR A O 1
ATOM 1489 N N . LEU A 1 200 ? 15.768 16.765 63.293 1.00 144.07 201 LEU A N 1
ATOM 1490 C CA . LEU A 1 200 ? 16.753 17.580 64.011 1.00 140.45 201 LEU A CA 1
ATOM 1491 C C . LEU A 1 200 ? 16.191 18.477 65.113 1.00 143.67 201 LEU A C 1
ATOM 1492 O O . LEU A 1 200 ? 15.713 19.577 64.839 1.00 144.94 201 LEU A O 1
ATOM 1497 N N . VAL A 1 201 ? 16.273 17.997 66.367 1.00 138.62 202 VAL A N 1
ATOM 1498 C CA . VAL A 1 201 ? 15.769 18.678 67.563 1.00 138.57 202 VAL A CA 1
ATOM 1499 C C . VAL A 1 201 ? 16.882 19.495 68.274 1.00 141.97 202 VAL A C 1
ATOM 1500 O O . VAL A 1 201 ? 17.584 18.961 69.140 1.00 139.08 202 VAL A O 1
ATOM 1504 N N . ILE A 1 202 ? 17.035 20.787 67.903 1.00 140.94 203 ILE A N 1
ATOM 1505 C CA . ILE A 1 202 ? 18.007 21.705 68.523 1.00 139.40 203 ILE A CA 1
ATOM 1506 C C . ILE A 1 202 ? 17.362 22.346 69.768 1.00 148.18 203 ILE A C 1
ATOM 1507 O O . ILE A 1 202 ? 16.153 22.582 69.778 1.00 151.24 203 ILE A O 1
ATOM 1512 N N . ASP A 1 203 ? 18.152 22.563 70.829 1.00 144.78 204 ASP A N 1
ATOM 1513 C CA . ASP A 1 203 ? 17.666 23.132 72.084 1.00 146.82 204 ASP A CA 1
ATOM 1514 C C . ASP A 1 203 ? 18.098 24.584 72.280 1.00 149.92 204 ASP A C 1
ATOM 1515 O O . ASP A 1 203 ? 17.435 25.313 73.020 1.00 151.77 204 ASP A O 1
ATOM 1520 N N . CYS A 1 204 ? 19.214 24.998 71.643 1.00 143.69 205 CYS A N 1
ATOM 1521 C CA . CYS A 1 204 ? 19.706 26.367 71.743 1.00 143.86 205 CYS A CA 1
ATOM 1522 C C . CYS A 1 204 ? 18.826 27.290 70.899 1.00 151.72 205 CYS A C 1
ATOM 1523 O O . CYS A 1 204 ? 18.550 28.416 71.314 1.00 153.83 205 CYS A O 1
ATOM 1526 N N . HIS A 1 205 ? 18.365 26.803 69.731 1.00 149.35 206 HIS A N 1
ATOM 1527 C CA . HIS A 1 205 ? 17.506 27.566 68.829 1.00 153.45 206 HIS A CA 1
ATOM 1528 C C . HIS A 1 205 ? 16.034 27.091 68.846 1.00 158.53 206 HIS A C 1
ATOM 1529 O O . HIS A 1 205 ? 15.157 27.812 68.362 1.00 162.75 206 HIS A O 1
ATOM 1536 N N . GLU A 1 206 ? 15.768 25.908 69.448 1.00 151.56 207 GLU A N 1
ATOM 1537 C CA . GLU A 1 206 ? 14.437 25.293 69.626 1.00 153.19 207 GLU A CA 1
ATOM 1538 C C . GLU A 1 206 ? 13.626 25.037 68.333 1.00 160.00 207 GLU A C 1
ATOM 1539 O O . GLU A 1 206 ? 12.496 25.515 68.197 1.00 163.94 207 GLU A O 1
ATOM 1545 N N . ARG A 1 207 ? 14.209 24.251 67.397 1.00 154.48 208 ARG A N 1
ATOM 1546 C CA . ARG A 1 207 ? 13.616 23.913 66.093 1.00 156.73 208 ARG A CA 1
ATOM 1547 C C . ARG A 1 207 ? 13.434 22.390 65.869 1.00 158.55 208 ARG A C 1
ATOM 1548 O O . ARG A 1 207 ? 13.895 21.599 66.693 1.00 155.20 208 ARG A O 1
ATOM 1550 N N . SER A 1 208 ? 12.751 21.987 64.762 1.00 157.02 209 SER A N 1
ATOM 1551 C CA . SER A 1 208 ? 12.511 20.582 64.408 1.00 156.57 209 SER A CA 1
ATOM 1552 C C . SER A 1 208 ? 12.515 20.292 62.883 1.00 164.49 209 SER A C 1
ATOM 1553 O O . SER A 1 208 ? 11.458 20.136 62.274 1.00 167.77 209 SER A O 1
ATOM 1556 N N . VAL A 1 209 ? 13.724 20.182 62.288 1.00 160.58 210 VAL A N 1
ATOM 1557 C CA . VAL A 1 209 ? 14.002 19.904 60.861 1.00 162.67 210 VAL A CA 1
ATOM 1558 C C . VAL A 1 209 ? 13.640 18.438 60.438 1.00 168.39 210 VAL A C 1
ATOM 1559 O O . VAL A 1 209 ? 13.611 17.555 61.296 1.00 166.44 210 VAL A O 1
ATOM 1563 N N . THR A 1 210 ? 13.496 18.189 59.125 1.00 168.42 211 THR A N 1
ATOM 1564 C CA . THR A 1 210 ? 13.189 16.843 58.571 1.00 169.93 211 THR A CA 1
ATOM 1565 C C . THR A 1 210 ? 14.124 16.298 57.444 1.00 175.56 211 THR A C 1
ATOM 1566 O O . THR A 1 210 ? 15.271 16.730 57.326 1.00 173.54 211 THR A O 1
ATOM 1570 N N . LEU A 1 211 ? 13.621 15.350 56.634 1.00 175.27 212 LEU A N 1
ATOM 1571 C CA . LEU A 1 211 ? 14.407 14.641 55.590 1.00 176.86 212 LEU A CA 1
ATOM 1572 C C . LEU A 1 211 ? 15.529 15.484 54.981 1.00 180.88 212 LEU A C 1
ATOM 1573 O O . LEU A 1 211 ? 16.672 15.025 54.912 1.00 178.82 212 LEU A O 1
ATOM 1578 N N . ASN A 1 212 ? 15.188 16.703 54.560 1.00 179.76 213 ASN A N 1
ATOM 1579 C CA . ASN A 1 212 ? 16.141 17.642 53.969 1.00 179.74 213 ASN A CA 1
ATOM 1580 C C . ASN A 1 212 ? 15.889 19.075 54.453 1.00 180.03 213 ASN A C 1
ATOM 1581 O O . ASN A 1 212 ? 15.794 20.010 53.658 1.00 176.15 213 ASN A O 1
ATOM 1583 N N . GLY A 1 213 ? 15.701 19.237 55.759 1.00 177.62 214 GLY A N 1
ATOM 1584 C CA . GLY A 1 213 ? 15.522 20.554 56.347 1.00 174.87 214 GLY A CA 1
ATOM 1585 C C . GLY A 1 213 ? 14.197 21.290 56.178 1.00 180.50 214 GLY A C 1
ATOM 1586 O O . GLY A 1 213 ? 14.163 22.387 55.619 1.00 180.41 214 GLY A O 1
ATOM 1587 N N . GLN A 1 214 ? 13.111 20.703 56.676 1.00 178.47 215 GLN A N 1
ATOM 1588 C CA . GLN A 1 214 ? 11.837 21.411 56.853 1.00 181.07 215 GLN A CA 1
ATOM 1589 C C . GLN A 1 214 ? 11.359 21.358 58.307 1.00 182.03 215 GLN A C 1
ATOM 1590 O O . GLN A 1 214 ? 11.271 20.272 58.883 1.00 179.94 215 GLN A O 1
ATOM 1596 N N . ASP A 1 215 ? 11.064 22.538 58.896 1.00 178.47 216 ASP A N 1
ATOM 1597 C CA . ASP A 1 215 ? 10.640 22.698 60.290 1.00 176.66 216 ASP A CA 1
ATOM 1598 C C . ASP A 1 215 ? 9.241 22.176 60.652 1.00 182.88 216 ASP A C 1
ATOM 1599 O O . ASP A 1 215 ? 8.238 22.862 60.446 1.00 185.81 216 ASP A O 1
ATOM 1604 N N . ILE A 1 216 ? 9.203 20.954 61.230 1.00 178.37 217 ILE A N 1
ATOM 1605 C CA . ILE A 1 216 ? 8.005 20.232 61.680 1.00 180.95 217 ILE A CA 1
ATOM 1606 C C . ILE A 1 216 ? 7.713 20.582 63.160 1.00 184.54 217 ILE A C 1
ATOM 1607 O O . ILE A 1 216 ? 7.907 19.748 64.052 1.00 181.48 217 ILE A O 1
ATOM 1612 N N . MET A 1 217 ? 7.258 21.825 63.413 1.00 184.43 218 MET A N 1
ATOM 1613 C CA . MET A 1 217 ? 6.939 22.288 64.767 1.00 184.77 218 MET A CA 1
ATOM 1614 C C . MET A 1 217 ? 5.661 21.690 65.405 1.00 191.84 218 MET A C 1
ATOM 1615 O O . MET A 1 217 ? 5.694 21.404 66.607 1.00 189.31 218 MET A O 1
ATOM 1620 N N . PRO A 1 218 ? 4.548 21.438 64.667 1.00 193.69 219 PRO A N 1
ATOM 1621 C CA . PRO A 1 218 ? 3.367 20.844 65.323 1.00 197.21 219 PRO A CA 1
ATOM 1622 C C . PRO A 1 218 ? 3.573 19.467 65.974 1.00 200.06 219 PRO A C 1
ATOM 1623 O O . PRO A 1 218 ? 2.792 19.097 66.855 1.00 202.06 219 PRO A O 1
ATOM 1627 N N . ALA A 1 219 ? 4.618 18.720 65.552 1.00 193.12 220 ALA A N 1
ATOM 1628 C CA . ALA A 1 219 ? 4.927 17.372 66.035 1.00 190.95 220 ALA A CA 1
ATOM 1629 C C . ALA A 1 219 ? 5.252 17.267 67.522 1.00 192.61 220 ALA A C 1
ATOM 1630 O O . ALA A 1 219 ? 4.940 16.236 68.123 1.00 192.55 220 ALA A O 1
ATOM 1632 N N . LEU A 1 220 ? 5.861 18.324 68.117 1.00 187.15 221 LEU A N 1
ATOM 1633 C CA . LEU A 1 220 ? 6.220 18.369 69.539 1.00 185.04 221 LEU A CA 1
ATOM 1634 C C . LEU A 1 220 ? 4.941 18.498 70.400 1.00 192.80 221 LEU A C 1
ATOM 1635 O O . LEU A 1 220 ? 4.676 19.545 71.002 1.00 193.76 221 LEU A O 1
ATOM 1637 N N . LEU A 1 221 ? 4.185 17.406 70.442 1.00 191.42 222 LEU A N 1
ATOM 1638 C CA . LEU A 1 221 ? 2.896 17.344 71.120 1.00 195.90 222 LEU A CA 1
ATOM 1639 C C . LEU A 1 221 ? 2.483 17.938 72.463 1.00 200.50 222 LEU A C 1
ATOM 1640 O O . LEU A 1 221 ? 1.467 18.627 72.559 1.00 202.55 222 LEU A O 1
ATOM 1645 N N . ILE A 1 222 ? 3.261 17.650 73.502 1.00 195.24 223 ILE A N 1
ATOM 1646 C CA . ILE A 1 222 ? 2.828 17.930 74.868 1.00 196.12 223 ILE A CA 1
ATOM 1647 C C . ILE A 1 222 ? 4.002 18.922 74.972 1.00 196.22 223 ILE A C 1
ATOM 1648 O O . ILE A 1 222 ? 4.889 18.896 74.110 1.00 191.61 223 ILE A O 1
ATOM 1653 N N . GLN A 1 223 ? 4.016 19.790 75.999 1.00 194.72 224 GLN A N 1
ATOM 1654 C CA . GLN A 1 223 ? 5.142 20.701 76.174 1.00 191.36 224 GLN A CA 1
ATOM 1655 C C . GLN A 1 223 ? 6.312 19.908 76.801 1.00 191.42 224 GLN A C 1
ATOM 1656 O O . GLN A 1 223 ? 6.608 20.036 77.997 1.00 191.32 224 GLN A O 1
ATOM 1662 N N . SER A 1 224 ? 6.934 19.038 75.973 1.00 184.45 225 SER A N 1
ATOM 1663 C CA . SER A 1 224 ? 8.059 18.166 76.310 1.00 179.85 225 SER A CA 1
ATOM 1664 C C . SER A 1 224 ? 9.279 19.038 76.717 1.00 180.90 225 SER A C 1
ATOM 1665 O O . SER A 1 224 ? 9.746 19.854 75.915 1.00 179.61 225 SER A O 1
ATOM 1668 N N . ASP A 1 225 ? 9.721 18.921 77.993 1.00 176.24 226 ASP A N 1
ATOM 1669 C CA . ASP A 1 225 ? 10.802 19.712 78.596 1.00 172.70 226 ASP A CA 1
ATOM 1670 C C . ASP A 1 225 ? 12.107 19.772 77.803 1.00 170.48 226 ASP A C 1
ATOM 1671 O O . ASP A 1 225 ? 12.605 18.738 77.356 1.00 167.02 226 ASP A O 1
ATOM 1676 N N . TRP A 1 226 ? 12.640 21.003 77.618 1.00 166.22 227 TRP A N 1
ATOM 1677 C CA . TRP A 1 226 ? 13.897 21.284 76.907 1.00 161.77 227 TRP A CA 1
ATOM 1678 C C . TRP A 1 226 ? 15.078 20.811 77.741 1.00 161.58 227 TRP A C 1
ATOM 1679 O O . TRP A 1 226 ? 15.189 21.165 78.922 1.00 162.19 227 TRP A O 1
ATOM 1690 N N . ILE A 1 22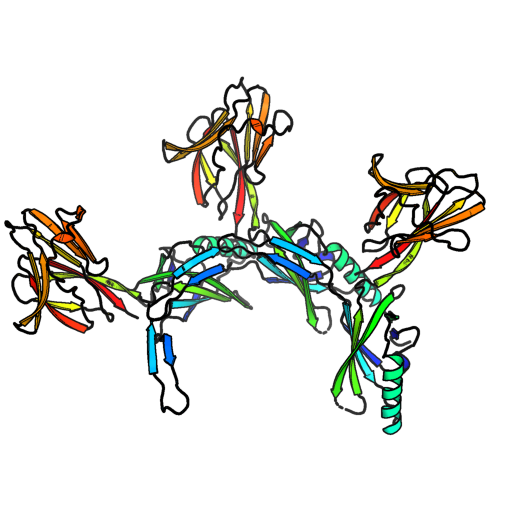7 ? 15.964 20.045 77.113 1.00 153.73 228 ILE A N 1
ATOM 1691 C CA . ILE A 1 227 ? 17.071 19.397 77.806 1.00 149.84 228 ILE A CA 1
ATOM 1692 C C . ILE A 1 227 ? 18.298 20.274 78.070 1.00 147.31 228 ILE A C 1
ATOM 1693 O O . ILE A 1 227 ? 18.557 21.258 77.377 1.00 145.25 228 ILE A O 1
ATOM 1698 N N . GLN A 1 228 ? 19.039 19.871 79.095 1.00 140.37 229 GLN A N 1
ATOM 1699 C CA . GLN A 1 228 ? 20.309 20.455 79.506 1.00 135.85 229 GLN A CA 1
ATOM 1700 C C . GLN A 1 228 ? 21.268 19.398 80.091 1.00 134.63 229 GLN A C 1
ATOM 1701 O O . GLN A 1 228 ? 20.865 18.517 80.865 1.00 136.06 229 GLN A O 1
ATOM 1707 N N . LEU A 1 229 ? 22.535 19.498 79.686 1.00 124.72 230 LEU A N 1
ATOM 1708 C CA . LEU A 1 229 ? 23.672 18.666 80.069 1.00 120.88 230 LEU A CA 1
ATOM 1709 C C . LEU A 1 229 ? 24.524 19.392 81.132 1.00 120.66 230 LEU A C 1
ATOM 1710 O O . LEU A 1 229 ? 25.108 20.431 80.824 1.00 118.50 230 LEU A O 1
ATOM 1715 N N . LYS A 1 230 ? 24.573 18.870 82.385 1.00 115.84 231 LYS A N 1
ATOM 1716 C CA . LYS A 1 230 ? 25.358 19.478 83.478 1.00 113.68 231 LYS A CA 1
ATOM 1717 C C . LYS A 1 230 ? 26.860 19.211 83.256 1.00 112.46 231 LYS A C 1
ATOM 1718 O O . LYS A 1 230 ? 27.200 18.157 82.713 1.00 110.99 231 LYS A O 1
ATOM 1724 N N . PRO A 1 231 ? 27.780 20.121 83.658 1.00 105.85 232 PRO A N 1
ATOM 1725 C CA . PRO A 1 231 ? 29.207 19.888 83.354 1.00 102.98 232 PRO A CA 1
ATOM 1726 C C . PRO A 1 231 ? 29.953 18.871 84.210 1.00 107.82 232 PRO A C 1
ATOM 1727 O O . PRO A 1 231 ? 29.574 18.634 85.358 1.00 110.30 232 PRO A O 1
ATOM 1731 N N . GLN A 1 232 ? 31.021 18.263 83.626 1.00 101.24 233 GLN A N 1
ATOM 1732 C CA . GLN A 1 232 ? 31.948 17.316 84.262 1.00 100.62 233 GLN A CA 1
ATOM 1733 C C . GLN A 1 232 ? 31.252 16.111 84.887 1.00 108.43 233 GLN A C 1
ATOM 1734 O O . GLN A 1 232 ? 31.803 15.427 85.767 1.00 107.10 233 GLN A O 1
ATOM 1740 N N . VAL A 1 233 ? 30.029 15.854 84.397 1.00 109.04 234 VAL A N 1
ATOM 1741 C CA . VAL A 1 233 ? 29.108 14.837 84.880 1.00 112.30 234 VAL A CA 1
ATOM 1742 C C . VAL A 1 233 ? 28.370 14.136 83.712 1.00 117.34 234 VAL A C 1
ATOM 1743 O O . VAL A 1 233 ? 28.035 14.782 82.701 1.00 117.18 234 VAL A O 1
ATOM 1747 N N . ASN A 1 234 ? 28.116 12.816 83.871 1.00 114.66 235 ASN A N 1
ATOM 1748 C CA . ASN A 1 234 ? 27.384 12.002 82.898 1.00 115.46 235 ASN A CA 1
ATOM 1749 C C . ASN A 1 234 ? 25.898 12.312 82.912 1.00 120.31 235 ASN A C 1
ATOM 1750 O O . ASN A 1 234 ? 25.313 12.520 83.977 1.00 121.25 235 ASN A O 1
ATOM 1755 N N . THR A 1 235 ? 25.293 12.317 81.720 1.00 116.57 236 THR A N 1
ATOM 1756 C CA . THR A 1 235 ? 23.869 12.529 81.482 1.00 118.00 236 THR A CA 1
ATOM 1757 C C . THR A 1 235 ? 23.386 11.257 80.782 1.00 124.39 236 THR A C 1
ATOM 1758 O O . THR A 1 235 ? 23.915 10.902 79.723 1.00 123.54 236 THR A O 1
ATOM 1762 N N . TYR A 1 236 ? 22.415 10.562 81.388 1.00 123.42 237 TYR A N 1
ATOM 1763 C CA . TYR A 1 236 ? 21.915 9.304 80.846 1.00 125.59 237 TYR A CA 1
ATOM 1764 C C . TYR A 1 236 ? 20.719 9.475 79.943 1.00 131.26 237 TYR A C 1
ATOM 1765 O O . TYR A 1 236 ? 19.650 9.889 80.393 1.00 132.40 237 TYR A O 1
ATOM 1774 N N . LEU A 1 237 ? 20.927 9.191 78.642 1.00 128.15 238 LEU A N 1
ATOM 1775 C CA . LEU A 1 237 ? 19.926 9.364 77.583 1.00 129.32 238 LEU A CA 1
ATOM 1776 C C . LEU A 1 237 ? 19.612 8.060 76.850 1.00 135.93 238 LEU A C 1
ATOM 1777 O O . LEU A 1 237 ? 20.516 7.260 76.618 1.00 135.69 238 LEU A O 1
ATOM 1782 N N . LYS A 1 238 ? 18.330 7.851 76.489 1.00 135.18 239 LYS A N 1
ATOM 1783 C CA . LYS A 1 238 ? 17.827 6.659 75.783 1.00 138.10 239 LYS A CA 1
ATOM 1784 C C . LYS A 1 238 ? 16.846 7.094 74.684 1.00 144.70 239 LYS A C 1
ATOM 1785 O O . LYS A 1 238 ? 15.900 7.835 74.963 1.00 145.08 239 LYS A O 1
ATOM 1791 N N . ALA A 1 239 ? 17.086 6.665 73.436 1.00 142.56 240 ALA A N 1
ATOM 1792 C CA . ALA A 1 239 ? 16.232 7.054 72.309 1.00 143.52 240 ALA A CA 1
ATOM 1793 C C . ALA A 1 239 ? 15.438 5.890 71.694 1.00 151.17 240 ALA A C 1
ATOM 1794 O O . ALA A 1 239 ? 15.762 4.732 71.947 1.00 153.04 240 ALA A O 1
ATOM 1796 N N . THR A 1 240 ? 14.379 6.201 70.912 1.00 149.14 241 THR A N 1
ATOM 1797 C CA . THR A 1 240 ? 13.538 5.194 70.238 1.00 153.27 241 THR A CA 1
ATOM 1798 C C . THR A 1 240 ? 14.300 4.511 69.102 1.00 157.81 241 THR A C 1
ATOM 1799 O O . THR A 1 240 ? 14.193 3.297 68.933 1.00 160.44 241 THR A O 1
ATOM 1803 N N . GLN A 1 241 ? 15.070 5.301 68.333 1.00 151.72 242 GLN A N 1
ATOM 1804 C CA . GLN A 1 241 ? 15.903 4.843 67.221 1.00 151.83 242 GLN A CA 1
ATOM 1805 C C . GLN A 1 241 ? 17.350 5.361 67.416 1.00 151.93 242 GLN A C 1
ATOM 1806 O O . GLN A 1 241 ? 17.505 6.433 68.009 1.00 148.00 242 GLN A O 1
ATOM 1812 N N . PRO A 1 242 ? 18.410 4.621 66.964 1.00 149.21 243 PRO A N 1
ATOM 1813 C CA . PRO A 1 242 ? 19.797 5.102 67.148 1.00 145.85 243 PRO A CA 1
ATOM 1814 C C . PRO A 1 242 ? 19.941 6.572 66.729 1.00 146.56 243 PRO A C 1
ATOM 1815 O O . PRO A 1 242 ? 19.805 6.945 65.552 1.00 146.63 243 PRO A O 1
ATOM 1819 N N . SER A 1 243 ? 20.163 7.417 67.745 1.00 140.11 244 SER A N 1
ATOM 1820 C CA . SER A 1 243 ? 20.275 8.861 67.595 1.00 136.66 244 SER A CA 1
ATOM 1821 C C . SER A 1 243 ? 21.717 9.314 67.750 1.00 135.65 244 SER A C 1
ATOM 1822 O O . SER A 1 243 ? 22.643 8.514 67.912 1.00 135.00 244 SER A O 1
ATOM 1825 N N . THR A 1 244 ? 21.887 10.625 67.669 1.00 128.69 245 THR A N 1
ATOM 1826 C CA . THR A 1 244 ? 23.141 11.313 67.832 1.00 124.59 245 THR A CA 1
ATOM 1827 C C . THR A 1 244 ? 22.849 12.554 68.657 1.00 124.95 245 THR A C 1
ATOM 1828 O O . THR A 1 244 ? 21.835 13.229 68.440 1.00 123.68 245 THR A O 1
ATOM 1832 N N . ILE A 1 245 ? 23.682 12.769 69.692 1.00 120.32 246 ILE A N 1
ATOM 1833 C CA . ILE A 1 245 ? 23.641 13.952 70.556 1.00 117.48 246 ILE A CA 1
ATOM 1834 C C . ILE A 1 245 ? 24.845 14.838 70.263 1.00 118.25 246 ILE A C 1
ATOM 1835 O O . ILE A 1 245 ? 25.999 14.383 70.288 1.00 115.29 246 ILE A O 1
ATOM 1840 N N . VAL A 1 246 ? 24.545 16.085 69.897 1.00 115.37 247 VAL A N 1
ATOM 1841 C CA . VAL A 1 246 ? 25.561 17.092 69.628 1.00 113.64 247 VAL A CA 1
ATOM 1842 C C . VAL A 1 246 ? 25.304 18.227 70.583 1.00 115.96 247 VAL A C 1
ATOM 1843 O O . VAL A 1 246 ? 24.214 18.792 70.614 1.00 116.98 247 VAL A O 1
ATOM 1847 N N . PHE A 1 247 ? 26.293 18.510 71.402 1.00 109.90 248 PHE A N 1
ATOM 1848 C CA . PHE A 1 247 ? 26.305 19.620 72.352 1.00 107.95 248 PHE A CA 1
ATOM 1849 C C . PHE A 1 247 ? 27.551 20.417 72.060 1.00 110.33 248 PHE A C 1
ATOM 1850 O O . PHE A 1 247 ? 28.517 19.892 71.491 1.00 108.69 248 PHE A O 1
ATOM 1858 N N . THR A 1 248 ? 27.551 21.668 72.489 1.00 106.95 249 THR A N 1
ATOM 1859 C CA . THR A 1 248 ? 28.735 22.494 72.361 1.00 104.86 249 THR A CA 1
ATOM 1860 C C . THR A 1 248 ? 29.263 22.879 73.744 1.00 104.08 249 THR A C 1
ATOM 1861 O O . THR A 1 248 ? 28.511 23.426 74.565 1.00 105.22 249 THR A O 1
ATOM 1865 N N . GLU A 1 249 ? 30.545 22.523 74.014 1.00 94.82 250 GLU A N 1
ATOM 1866 C CA . GLU A 1 249 ? 31.253 22.805 75.268 1.00 91.09 250 GLU A CA 1
ATOM 1867 C C . GLU A 1 249 ? 31.188 24.310 75.517 1.00 92.39 250 GLU A C 1
ATOM 1868 O O . GLU A 1 249 ? 31.365 25.082 74.560 1.00 92.93 250 GLU A O 1
ATOM 1874 N N . LYS A 1 250 ? 30.902 24.730 76.779 1.00 85.40 251 LYS A N 1
ATOM 1875 C CA . LYS A 1 250 ? 30.817 26.159 77.157 1.00 84.73 251 LYS A CA 1
ATOM 1876 C C . LYS A 1 250 ? 31.603 26.465 78.424 1.00 86.25 251 LYS A C 1
ATOM 1877 O O . LYS A 1 250 ? 31.696 25.615 79.306 1.00 86.41 251 LYS A O 1
ATOM 1883 N N . PHE A 1 251 ? 32.175 27.673 78.519 1.00 80.86 252 PHE A N 1
ATOM 1884 C CA . PHE A 1 251 ? 33.013 28.041 79.656 1.00 79.19 252 PHE A CA 1
ATOM 1885 C C . PHE A 1 251 ? 32.765 29.472 80.057 1.00 84.83 252 PHE A C 1
ATOM 1886 O O . PHE A 1 251 ? 32.431 30.276 79.184 1.00 88.42 252 PHE A O 1
ATOM 1894 N N . LEU A 1 252 ? 32.977 29.814 81.354 1.00 78.13 253 LEU A N 1
ATOM 1895 C CA . LEU A 1 252 ? 32.880 31.204 81.829 1.00 80.88 253 LEU A CA 1
ATOM 1896 C C . LEU A 1 252 ? 34.258 31.952 81.789 1.00 98.02 253 LEU A C 1
ATOM 1897 O O . LEU A 1 252 ? 34.274 33.137 81.405 1.00 103.15 253 LEU A O 1
ATOM 1903 N N . LYS B 1 8 ? 54.303 22.310 103.238 1.00 118.44 9 LYS B N 1
ATOM 1904 C CA . LYS B 1 8 ? 52.957 22.495 103.792 1.00 116.16 9 LYS B CA 1
ATOM 1905 C C . LYS B 1 8 ? 52.427 23.950 103.671 1.00 115.20 9 LYS B C 1
ATOM 1906 O O . LYS B 1 8 ? 52.407 24.676 104.677 1.00 114.50 9 LYS B O 1
ATOM 1908 N N . VAL B 1 9 ? 51.960 24.354 102.492 1.00 108.36 10 VAL B N 1
ATOM 1909 C CA . VAL B 1 9 ? 51.477 25.728 102.284 1.00 105.43 10 VAL B CA 1
ATOM 1910 C C . VAL B 1 9 ? 50.127 26.058 102.946 1.00 105.33 10 VAL B C 1
ATOM 1911 O O . VAL B 1 9 ? 49.455 25.177 103.482 1.00 106.99 10 VAL B O 1
ATOM 1915 N N . PHE B 1 10 ? 49.745 27.337 102.898 1.00 95.94 11 PHE B N 1
ATOM 1916 C CA . PHE B 1 10 ? 48.486 27.813 103.451 1.00 92.30 11 PHE B CA 1
ATOM 1917 C C . PHE B 1 10 ? 47.374 27.323 102.552 1.00 95.17 11 PHE B C 1
ATOM 1918 O O . PHE B 1 10 ? 47.346 27.682 101.373 1.00 94.86 11 PHE B O 1
ATOM 1926 N N . THR B 1 11 ? 46.464 26.498 103.086 1.00 90.68 12 THR B N 1
ATOM 1927 C CA . THR B 1 11 ? 45.356 26.030 102.247 1.00 88.68 12 THR B CA 1
ATOM 1928 C C . THR B 1 11 ? 44.022 26.675 102.578 1.00 84.36 12 THR B C 1
ATOM 1929 O O . THR B 1 11 ? 43.716 26.914 103.748 1.00 82.45 12 THR B O 1
ATOM 1933 N N . MET B 1 12 ? 43.254 26.985 101.531 1.00 75.73 13 MET B N 1
ATOM 1934 C CA . MET B 1 12 ? 41.892 27.481 101.587 1.00 73.33 13 MET B CA 1
ATOM 1935 C C . MET B 1 12 ? 41.024 26.409 100.933 1.00 78.75 13 MET B C 1
ATOM 1936 O O . MET B 1 12 ? 41.317 25.973 99.805 1.00 80.21 13 MET B O 1
ATOM 1941 N N . MET B 1 13 ? 39.974 25.970 101.634 1.00 75.21 14 MET B N 1
ATOM 1942 C CA . MET B 1 13 ? 39.021 24.980 101.116 1.00 76.12 14 MET B CA 1
ATOM 1943 C C . MET B 1 13 ? 37.704 25.707 100.848 1.00 79.29 14 MET B C 1
ATOM 1944 O O . MET B 1 13 ? 37.258 26.484 101.704 1.00 81.10 14 MET B O 1
ATOM 1949 N N . TYR B 1 14 ? 37.107 25.503 99.666 1.00 71.01 15 TYR B N 1
ATOM 1950 C CA . TYR B 1 14 ? 35.824 26.097 99.299 1.00 68.79 15 TYR B CA 1
ATOM 1951 C C . TYR B 1 14 ? 34.969 24.960 98.784 1.00 74.16 15 TYR B C 1
ATOM 1952 O O . TYR B 1 14 ? 35.299 24.393 97.751 1.00 74.52 15 TYR B O 1
ATOM 1961 N N . ASP B 1 15 ? 33.912 24.582 99.526 1.00 73.48 16 ASP B N 1
ATOM 1962 C CA . ASP B 1 15 ? 33.023 23.454 99.191 1.00 76.13 16 ASP B CA 1
ATOM 1963 C C . ASP B 1 15 ? 33.837 22.135 99.090 1.00 80.34 16 ASP B C 1
ATOM 1964 O O . ASP B 1 15 ? 33.652 21.339 98.170 1.00 81.22 16 ASP B O 1
ATOM 1969 N N . GLY B 1 16 ? 34.803 21.977 99.984 1.00 75.45 17 GLY B N 1
ATOM 1970 C CA . GLY B 1 16 ? 35.686 20.825 99.970 1.00 76.66 17 GLY B CA 1
ATOM 1971 C C . GLY B 1 16 ? 36.668 20.775 98.819 1.00 82.99 17 GLY B C 1
ATOM 1972 O O . GLY B 1 16 ? 37.278 19.734 98.600 1.00 86.52 17 GLY B O 1
ATOM 1973 N N . GLN B 1 17 ? 36.847 21.876 98.067 1.00 77.89 18 GLN B N 1
ATOM 1974 C CA . GLN B 1 17 ? 37.813 21.941 96.953 1.00 76.53 18 GLN B CA 1
ATOM 1975 C C . GLN B 1 17 ? 38.995 22.771 97.425 1.00 80.54 18 GLN B C 1
ATOM 1976 O O . GLN B 1 17 ? 38.794 23.805 98.058 1.00 79.61 18 GLN B O 1
ATOM 1982 N N . ASP B 1 18 ? 40.213 22.285 97.223 1.00 78.60 19 ASP B N 1
ATOM 1983 C CA . ASP B 1 18 ? 41.406 23.002 97.638 1.00 78.16 19 ASP B CA 1
ATOM 1984 C C . ASP B 1 18 ? 41.687 23.994 96.531 1.00 80.42 19 ASP B C 1
ATOM 1985 O O . ASP B 1 18 ? 42.196 23.626 95.480 1.00 78.73 19 ASP B O 1
ATOM 1990 N N . LEU B 1 19 ? 41.288 25.252 96.752 1.00 79.00 20 LEU B N 1
ATOM 1991 C CA . LEU B 1 19 ? 41.455 26.344 95.786 1.00 78.17 20 LEU B CA 1
ATOM 1992 C C . LEU B 1 19 ? 42.914 26.729 95.630 1.00 82.88 20 LEU B C 1
ATOM 1993 O O . LEU B 1 19 ? 43.314 27.187 94.565 1.00 82.54 20 LEU B O 1
ATOM 1998 N N . THR B 1 20 ? 43.706 26.546 96.691 1.00 80.02 21 THR B N 1
ATOM 1999 C CA . THR B 1 20 ? 45.125 26.861 96.697 1.00 80.21 21 THR B CA 1
ATOM 2000 C C . THR B 1 20 ? 45.983 25.930 95.812 1.00 87.69 21 THR B C 1
ATOM 2001 O O . THR B 1 20 ? 47.212 26.056 95.789 1.00 88.85 21 THR B O 1
ATOM 2005 N N . ASP B 1 21 ? 45.330 25.007 95.073 1.00 85.40 22 ASP B N 1
ATOM 2006 C CA . ASP B 1 21 ? 45.956 24.127 94.087 1.00 87.06 22 ASP B CA 1
ATOM 2007 C C . ASP B 1 21 ? 45.963 24.924 92.773 1.00 92.76 22 ASP B C 1
ATOM 2008 O O . ASP B 1 21 ? 46.597 24.510 91.810 1.00 95.91 22 ASP B O 1
ATOM 2013 N N . TYR B 1 22 ? 45.217 26.046 92.728 1.00 86.96 23 TYR B N 1
ATOM 2014 C CA . TYR B 1 22 ? 45.026 26.891 91.551 1.00 85.71 23 TYR B CA 1
ATOM 2015 C C . TYR B 1 22 ? 45.643 28.276 91.725 1.00 87.05 23 TYR B C 1
ATOM 2016 O O . TYR B 1 22 ? 46.033 28.904 90.737 1.00 88.63 23 TYR B O 1
ATOM 2025 N N . PHE B 1 23 ? 45.781 28.737 92.970 1.00 79.06 24 PHE B N 1
ATOM 2026 C CA . PHE B 1 23 ? 46.402 30.021 93.250 1.00 76.46 24 PHE B CA 1
ATOM 2027 C C . PHE B 1 23 ? 47.147 30.006 94.569 1.00 78.39 24 PHE B C 1
ATOM 2028 O O . PHE B 1 23 ? 46.973 29.104 95.372 1.00 76.16 24 PHE B O 1
ATOM 2036 N N . LEU B 1 24 ? 47.966 31.031 94.779 1.00 76.52 25 LEU B N 1
ATOM 2037 C CA . LEU B 1 24 ? 48.842 31.250 95.915 1.00 77.12 25 LEU B CA 1
ATOM 2038 C C . LEU B 1 24 ? 48.306 32.417 96.743 1.00 77.57 25 LEU B C 1
ATOM 2039 O O . LEU B 1 24 ? 48.088 33.491 96.204 1.00 76.75 25 LEU B O 1
ATOM 2044 N N . VAL B 1 25 ? 48.049 32.207 98.034 1.00 73.48 26 VAL B N 1
ATOM 2045 C CA . VAL B 1 25 ? 47.447 33.239 98.896 1.00 70.12 26 VAL B CA 1
ATOM 2046 C C . VAL B 1 25 ? 48.446 34.200 99.549 1.00 73.80 26 VAL B C 1
ATOM 2047 O O . VAL B 1 25 ? 49.228 33.783 100.419 1.00 71.39 26 VAL B O 1
ATOM 2051 N N . GLN B 1 26 ? 48.376 35.498 99.137 1.00 70.98 27 GLN B N 1
ATOM 2052 C CA . GLN B 1 26 ? 49.161 36.602 99.684 1.00 71.16 27 GLN B CA 1
ATOM 2053 C C . GLN B 1 26 ? 48.614 36.920 101.060 1.00 77.12 27 GLN B C 1
ATOM 2054 O O . GLN B 1 26 ? 49.356 36.854 102.030 1.00 79.35 27 GLN B O 1
ATOM 2060 N N . GLU B 1 27 ? 47.316 37.279 101.150 1.00 72.80 28 GLU B N 1
ATOM 2061 C CA . GLU B 1 27 ? 46.659 37.625 102.405 1.00 72.27 28 GLU B CA 1
ATOM 2062 C C . GLU B 1 27 ? 45.160 37.463 102.344 1.00 73.93 28 GLU B C 1
ATOM 2063 O O . GLU B 1 27 ? 44.581 37.525 101.260 1.00 73.89 28 GLU B O 1
ATOM 2069 N N . VAL B 1 28 ? 44.541 37.258 103.525 1.00 67.32 29 VAL B N 1
ATOM 2070 C CA . VAL B 1 28 ? 43.112 37.055 103.682 1.00 66.10 29 VAL B CA 1
ATOM 2071 C C . VAL B 1 28 ? 42.585 38.124 104.626 1.00 68.53 29 VAL B C 1
ATOM 2072 O O . VAL B 1 28 ? 42.841 38.058 105.828 1.00 71.24 29 VAL B O 1
ATOM 2076 N N . ARG B 1 29 ? 41.857 39.105 104.079 1.00 60.07 30 ARG B N 1
ATOM 2077 C CA . ARG B 1 29 ? 41.176 40.149 104.834 1.00 57.18 30 ARG B CA 1
ATOM 2078 C C . ARG B 1 29 ? 39.704 39.706 105.078 1.00 61.97 30 ARG B C 1
ATOM 2079 O O . ARG B 1 29 ? 39.217 38.786 104.409 1.00 66.90 30 ARG B O 1
ATOM 2087 N N . GLY B 1 30 ? 39.028 40.311 106.036 1.00 52.07 31 GLY B N 1
ATOM 2088 C CA . GLY B 1 30 ? 37.655 39.938 106.345 1.00 52.14 31 GLY B CA 1
ATOM 2089 C C . GLY B 1 30 ? 37.493 39.172 107.653 1.00 62.71 31 GLY B C 1
ATOM 2090 O O . GLY B 1 30 ? 36.371 38.838 108.041 1.00 62.14 31 GLY B O 1
ATOM 2091 N N . ARG B 1 31 ? 38.606 38.835 108.340 1.00 63.37 32 ARG B N 1
ATOM 2092 C CA . ARG B 1 31 ? 38.471 38.098 109.593 1.00 64.79 32 ARG B CA 1
ATOM 2093 C C . ARG B 1 31 ? 39.222 38.707 110.788 1.00 72.82 32 ARG B C 1
ATOM 2094 O O . ARG B 1 31 ? 39.894 38.016 111.563 1.00 73.84 32 ARG B O 1
ATOM 2102 N N . SER B 1 32 ? 39.075 40.024 110.941 1.00 70.74 33 SER B N 1
ATOM 2103 C CA . SER B 1 32 ? 39.700 40.748 112.035 1.00 71.03 33 SER B CA 1
ATOM 2104 C C . SER B 1 32 ? 38.527 41.263 112.867 1.00 73.03 33 SER B C 1
ATOM 2105 O O . SER B 1 32 ? 37.416 40.712 112.772 1.00 74.21 33 SER B O 1
ATOM 2108 N N . VAL B 1 33 ? 38.779 42.311 113.672 1.00 65.72 34 VAL B N 1
ATOM 2109 C CA . VAL B 1 33 ? 37.799 42.954 114.531 1.00 63.78 34 VAL B CA 1
ATOM 2110 C C . VAL B 1 33 ? 36.530 43.307 113.740 1.00 68.01 34 VAL B C 1
ATOM 2111 O O . VAL B 1 33 ? 36.546 44.140 112.833 1.00 67.65 34 VAL B O 1
ATOM 2115 N N . TYR B 1 34 ? 35.461 42.596 114.027 1.00 65.37 35 TYR B N 1
ATOM 2116 C CA . TYR B 1 34 ? 34.192 42.797 113.345 1.00 64.99 35 TYR B CA 1
ATOM 2117 C C . TYR B 1 34 ? 33.576 44.139 113.667 1.00 73.81 35 TYR B C 1
ATOM 2118 O O . TYR B 1 34 ? 33.759 44.623 114.764 1.00 76.17 35 TYR B O 1
ATOM 2127 N N . SER B 1 35 ? 32.914 44.769 112.694 1.00 71.54 36 SER B N 1
ATOM 2128 C CA . SER B 1 35 ? 32.247 46.062 112.860 1.00 70.99 36 SER B CA 1
ATOM 2129 C C . SER B 1 35 ? 30.760 45.820 113.087 1.00 77.18 36 SER B C 1
ATOM 2130 O O . SER B 1 35 ? 30.302 44.694 112.869 1.00 78.01 36 SER B O 1
ATOM 2133 N N . ILE B 1 36 ? 30.024 46.840 113.616 1.00 71.82 37 ILE B N 1
ATOM 2134 C CA . ILE B 1 36 ? 28.601 46.721 113.945 1.00 70.44 37 ILE B CA 1
ATOM 2135 C C . ILE B 1 36 ? 27.762 47.774 113.252 1.00 76.39 37 ILE B C 1
ATOM 2136 O O . ILE B 1 36 ? 28.114 48.961 113.273 1.00 77.30 37 ILE B O 1
ATOM 2141 N N . GLU B 1 37 ? 26.628 47.348 112.653 1.00 73.42 38 GLU B N 1
ATOM 2142 C CA . GLU B 1 37 ? 25.676 48.264 112.043 1.00 73.38 38 GLU B CA 1
ATOM 2143 C C . GLU B 1 37 ? 24.809 48.817 113.187 1.00 79.00 38 GLU B C 1
ATOM 2144 O O . GLU B 1 37 ? 24.216 48.042 113.943 1.00 81.35 38 GLU B O 1
ATOM 2150 N N . MET B 1 38 ? 24.805 50.150 113.362 1.00 72.50 39 MET B N 1
ATOM 2151 C CA . MET B 1 38 ? 24.047 50.812 114.406 1.00 72.10 39 MET B CA 1
ATOM 2152 C C . MET B 1 38 ? 23.145 51.860 113.825 1.00 76.85 39 MET B C 1
ATOM 2153 O O . MET B 1 38 ? 23.610 52.701 113.050 1.00 77.99 39 MET B O 1
ATOM 2158 N N . GLY B 1 39 ? 21.883 51.838 114.234 1.00 72.43 40 GLY B N 1
ATOM 2159 C CA . GLY B 1 39 ? 20.910 52.831 113.823 1.00 72.17 40 GLY B CA 1
ATOM 2160 C C . GLY B 1 39 ? 20.969 53.980 114.793 1.00 75.07 40 GLY B C 1
ATOM 2161 O O . GLY B 1 39 ? 20.607 53.816 115.952 1.00 76.12 40 GLY B O 1
ATOM 2162 N N . LYS B 1 40 ? 21.462 55.128 114.355 1.00 70.63 41 LYS B N 1
ATOM 2163 C CA . LYS B 1 40 ? 21.541 56.308 115.223 1.00 70.46 41 LYS B CA 1
ATOM 2164 C C . LYS B 1 40 ? 20.433 57.299 114.879 1.00 79.90 41 LYS B C 1
ATOM 2165 O O . LYS B 1 40 ? 20.132 57.503 113.700 1.00 80.47 41 LYS B O 1
ATOM 2171 N N . ARG B 1 41 ? 19.837 57.921 115.896 1.00 80.52 42 ARG B N 1
ATOM 2172 C CA . ARG B 1 41 ? 18.794 58.932 115.698 1.00 83.95 42 ARG B CA 1
ATOM 2173 C C . ARG B 1 41 ? 19.142 60.158 116.514 1.00 89.95 42 ARG B C 1
ATOM 2174 O O . ARG B 1 41 ? 19.376 60.032 117.711 1.00 91.59 42 ARG B O 1
ATOM 2182 N N . THR B 1 42 ? 19.157 61.339 115.883 1.00 85.79 43 THR B N 1
ATOM 2183 C CA . THR B 1 42 ? 19.450 62.579 116.598 1.00 85.95 43 THR B CA 1
ATOM 2184 C C . THR B 1 42 ? 18.341 63.590 116.458 1.00 93.89 43 THR B C 1
ATOM 2185 O O . THR B 1 42 ? 17.738 63.681 115.387 1.00 95.59 43 THR B O 1
ATOM 2189 N N . ILE B 1 43 ? 18.102 64.372 117.522 1.00 91.10 44 ILE B N 1
ATOM 2190 C CA . ILE B 1 43 ? 17.045 65.380 117.544 1.00 94.77 44 ILE B CA 1
ATOM 2191 C C . ILE B 1 43 ? 17.691 66.744 117.745 1.00 99.21 44 ILE B C 1
ATOM 2192 O O . ILE B 1 43 ? 18.497 66.904 118.672 1.00 99.82 44 ILE B O 1
ATOM 2197 N N . ALA B 1 44 ? 17.335 67.726 116.889 1.00 94.58 45 ALA B N 1
ATOM 2198 C CA . ALA B 1 44 ? 17.880 69.085 116.973 1.00 92.97 45 ALA B CA 1
ATOM 2199 C C . ALA B 1 44 ? 17.530 69.718 118.313 1.00 93.14 45 ALA B C 1
ATOM 2200 O O . ALA B 1 44 ? 16.387 69.627 118.748 1.00 95.38 45 ALA B O 1
ATOM 2202 N N . GLY B 1 45 ? 18.536 70.282 118.971 1.00 85.03 46 GLY B N 1
ATOM 2203 C CA . GLY B 1 45 ? 18.399 70.910 120.280 1.00 85.26 46 GLY B CA 1
ATOM 2204 C C . GLY B 1 45 ? 18.613 69.944 121.429 1.00 86.22 46 GLY B C 1
ATOM 2205 O O . GLY B 1 45 ? 18.799 70.369 122.578 1.00 86.31 46 GLY B O 1
ATOM 2206 N N . VAL B 1 46 ? 18.619 68.633 121.121 1.00 80.20 47 VAL B N 1
ATOM 2207 C CA . VAL B 1 46 ? 18.798 67.588 122.129 1.00 78.91 47 VAL B CA 1
ATOM 2208 C C . VAL B 1 46 ? 20.196 67.019 122.046 1.00 81.75 47 VAL B C 1
ATOM 2209 O O . VAL B 1 46 ? 20.568 66.485 120.998 1.00 80.73 47 VAL B O 1
ATOM 2213 N N . ASP B 1 47 ? 20.951 67.104 123.158 1.00 78.87 48 ASP B N 1
ATOM 2214 C CA . ASP B 1 47 ? 22.312 66.598 123.260 1.00 77.59 48 ASP B CA 1
ATOM 2215 C C . ASP B 1 47 ? 22.358 65.093 123.049 1.00 82.84 48 ASP B C 1
ATOM 2216 O O . ASP B 1 47 ? 21.462 64.382 123.468 1.00 85.88 48 ASP B O 1
ATOM 2221 N N . GLY B 1 48 ? 23.407 64.640 122.390 1.00 77.41 49 GLY B N 1
ATOM 2222 C CA . GLY B 1 48 ? 23.673 63.241 122.134 1.00 76.03 49 GLY B CA 1
ATOM 2223 C C . GLY B 1 48 ? 22.870 62.654 121.009 1.00 80.84 49 GLY B C 1
ATOM 2224 O O . GLY B 1 48 ? 22.155 63.369 120.287 1.00 85.14 49 GLY B O 1
ATOM 2225 N N . GLY B 1 49 ? 23.031 61.347 120.867 1.00 71.62 50 GLY B N 1
ATOM 2226 C CA . GLY B 1 49 ? 22.332 60.516 119.902 1.00 70.34 50 GLY B CA 1
ATOM 2227 C C . GLY B 1 49 ? 21.745 59.305 120.605 1.00 73.41 50 GLY B C 1
ATOM 2228 O O . GLY B 1 49 ? 22.033 59.056 121.784 1.00 71.93 50 GLY B O 1
ATOM 2229 N N . VAL B 1 50 ? 20.903 58.555 119.891 1.00 70.77 51 VAL B N 1
ATOM 2230 C CA . VAL B 1 50 ? 20.259 57.373 120.436 1.00 72.05 51 VAL B CA 1
ATOM 2231 C C . VAL B 1 50 ? 20.403 56.194 119.483 1.00 78.23 51 VAL B C 1
ATOM 2232 O O . VAL B 1 50 ? 19.993 56.286 118.326 1.00 79.01 51 VAL B O 1
ATOM 2236 N N . ILE B 1 51 ? 20.995 55.089 119.970 1.00 74.74 52 ILE B N 1
ATOM 2237 C CA . ILE B 1 51 ? 21.124 53.870 119.194 1.00 73.66 52 ILE B CA 1
ATOM 2238 C C . ILE B 1 51 ? 19.717 53.279 119.190 1.00 81.72 52 ILE B C 1
ATOM 2239 O O . ILE B 1 51 ? 19.097 53.127 120.244 1.00 85.75 52 ILE B O 1
ATOM 2244 N N . THR B 1 52 ? 19.190 53.059 117.994 1.00 76.46 53 THR B N 1
ATOM 2245 C CA . THR B 1 52 ? 17.843 52.586 117.770 1.00 78.40 53 THR B CA 1
ATOM 2246 C C . THR B 1 52 ? 17.846 51.124 117.398 1.00 83.68 53 THR B C 1
ATOM 2247 O O . THR B 1 52 ? 16.942 50.390 117.799 1.00 87.79 53 THR B O 1
ATOM 2251 N N . THR B 1 53 ? 18.858 50.699 116.628 1.00 76.67 54 THR B N 1
ATOM 2252 C CA . THR B 1 53 ? 19.041 49.328 116.166 1.00 75.66 54 THR B CA 1
ATOM 2253 C C . THR B 1 53 ? 20.523 48.978 116.171 1.00 76.95 54 THR B C 1
ATOM 2254 O O . THR B 1 53 ? 21.362 49.864 116.101 1.00 76.10 54 THR B O 1
ATOM 2258 N N . GLU B 1 54 ? 20.843 47.689 116.265 1.00 71.69 55 GLU B N 1
ATOM 2259 C CA . GLU B 1 54 ? 22.198 47.163 116.276 1.00 67.95 55 GLU B CA 1
ATOM 2260 C C . GLU B 1 54 ? 22.136 45.786 115.650 1.00 76.47 55 GLU B C 1
ATOM 2261 O O . GLU B 1 54 ? 21.345 44.946 116.065 1.00 81.30 55 GLU B O 1
ATOM 2267 N N . SER B 1 55 ? 22.932 45.547 114.633 1.00 73.21 56 SER B N 1
ATOM 2268 C CA . SER B 1 55 ? 23.006 44.250 113.961 1.00 72.63 56 SER B CA 1
ATOM 2269 C C . SER B 1 55 ? 24.405 44.020 113.417 1.00 73.23 56 SER B C 1
ATOM 2270 O O . SER B 1 55 ? 25.148 44.949 113.099 1.00 69.07 56 SER B O 1
ATOM 2273 N N . LEU B 1 56 ? 24.745 42.766 113.281 1.00 72.19 57 LEU B N 1
ATOM 2274 C CA . LEU B 1 56 ? 26.010 42.348 112.702 1.00 69.18 57 LEU B CA 1
ATOM 2275 C C . LEU B 1 56 ? 25.860 42.360 111.197 1.00 70.67 57 LEU B C 1
ATOM 2276 O O . LEU B 1 56 ? 24.978 41.679 110.659 1.00 68.84 57 LEU B O 1
ATOM 2281 N N . PRO B 1 57 ? 26.718 43.100 110.472 1.00 67.68 58 PRO B N 1
ATOM 2282 C CA . PRO B 1 57 ? 26.645 43.040 108.997 1.00 67.55 58 PRO B CA 1
ATOM 2283 C C . PRO B 1 57 ? 27.058 41.652 108.457 1.00 73.23 58 PRO B C 1
ATOM 2284 O O . PRO B 1 57 ? 27.667 40.865 109.172 1.00 74.35 58 PRO B O 1
ATOM 2288 N N . ALA B 1 58 ? 26.713 41.341 107.215 1.00 68.69 59 ALA B N 1
ATOM 2289 C CA . ALA B 1 58 ? 27.135 40.089 106.606 1.00 68.69 59 ALA B CA 1
ATOM 2290 C C . ALA B 1 58 ? 28.658 40.158 106.407 1.00 69.97 59 ALA B C 1
ATOM 2291 O O . ALA B 1 58 ? 29.214 41.266 106.402 1.00 70.34 59 ALA B O 1
ATOM 2293 N N . ARG B 1 59 ? 29.340 39.010 106.293 1.00 63.49 60 ARG B N 1
ATOM 2294 C CA . ARG B 1 59 ? 30.793 38.994 106.183 1.00 61.10 60 ARG B CA 1
ATOM 2295 C C . ARG B 1 59 ? 31.294 38.914 104.768 1.00 66.81 60 ARG B C 1
ATOM 2296 O O . ARG B 1 59 ? 30.741 38.152 103.975 1.00 71.07 60 ARG B O 1
ATOM 2304 N N . GLU B 1 60 ? 32.325 39.714 104.437 1.00 58.49 61 GLU B N 1
ATOM 2305 C CA . GLU B 1 60 ? 32.971 39.653 103.141 1.00 57.45 61 GLU B CA 1
ATOM 2306 C C . GLU B 1 60 ? 34.399 39.246 103.395 1.00 63.12 61 GLU B C 1
ATOM 2307 O O . GLU B 1 60 ? 35.118 39.952 104.124 1.00 63.84 61 GLU B O 1
ATOM 2313 N N . LEU B 1 61 ? 34.793 38.070 102.863 1.00 59.44 62 LEU B N 1
ATOM 2314 C CA . LEU B 1 61 ? 36.152 37.567 102.999 1.00 58.27 62 LEU B CA 1
ATOM 2315 C C . LEU B 1 61 ? 36.870 37.966 101.743 1.00 64.73 62 LEU B C 1
ATOM 2316 O O . LEU B 1 61 ? 36.332 37.748 100.665 1.00 69.14 62 LEU B O 1
ATOM 2321 N N . GLU B 1 62 ? 38.023 38.622 101.842 1.00 59.46 63 GLU B N 1
ATOM 2322 C CA . GLU B 1 62 ? 38.755 39.013 100.637 1.00 59.27 63 GLU B CA 1
ATOM 2323 C C . GLU B 1 62 ? 40.082 38.325 100.609 1.00 65.61 63 GLU B C 1
ATOM 2324 O O . GLU B 1 62 ? 40.950 38.613 101.429 1.00 66.90 63 GLU B O 1
ATOM 2330 N N . VAL B 1 63 ? 40.219 37.367 99.697 1.00 62.29 64 VAL B N 1
ATOM 2331 C CA . VAL B 1 63 ? 41.448 36.608 99.502 1.00 61.69 64 VAL B CA 1
ATOM 2332 C C . VAL B 1 63 ? 42.256 37.248 98.397 1.00 70.67 64 VAL B C 1
ATOM 2333 O O . VAL B 1 63 ? 41.775 37.333 97.271 1.00 71.80 64 VAL B O 1
ATOM 2337 N N . ASP B 1 64 ? 43.480 37.696 98.716 1.00 71.16 65 ASP B N 1
ATOM 2338 C CA . ASP B 1 64 ? 44.454 38.277 97.767 1.00 72.47 65 ASP B CA 1
ATOM 2339 C C . ASP B 1 64 ? 45.355 37.131 97.285 1.00 78.83 65 ASP B C 1
ATOM 2340 O O . ASP B 1 64 ? 46.159 36.590 98.049 1.00 78.55 65 ASP B O 1
ATOM 2345 N N . ALA B 1 65 ? 45.151 36.707 96.044 1.00 76.80 66 ALA B N 1
ATOM 2346 C CA . AL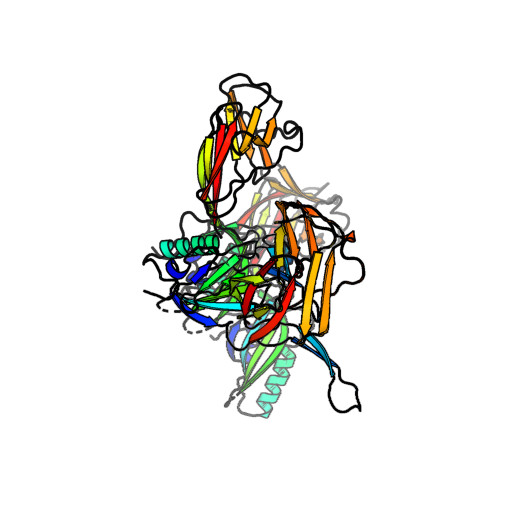A B 1 65 ? 45.876 35.572 95.495 1.00 78.23 66 ALA B CA 1
ATOM 2347 C C . ALA B 1 65 ? 46.718 35.866 94.248 1.00 85.64 66 ALA B C 1
ATOM 2348 O O . ALA B 1 65 ? 46.510 36.871 93.558 1.00 85.95 66 ALA B O 1
ATOM 2350 N N . ILE B 1 66 ? 47.650 34.953 93.950 1.00 82.63 67 ILE B N 1
ATOM 2351 C CA . ILE B 1 66 ? 48.461 34.976 92.749 1.00 82.84 67 ILE B CA 1
ATOM 2352 C C . ILE B 1 66 ? 48.122 33.689 92.034 1.00 90.05 67 ILE B C 1
ATOM 2353 O O . ILE B 1 66 ? 48.318 32.601 92.581 1.00 89.13 67 ILE B O 1
ATOM 2358 N N . VAL B 1 67 ? 47.579 33.814 90.829 1.00 91.13 68 VAL B N 1
ATOM 2359 C CA . VAL B 1 67 ? 47.225 32.648 90.026 1.00 94.71 68 VAL B CA 1
ATOM 2360 C C . VAL B 1 67 ? 48.510 32.172 89.388 1.00 106.72 68 VAL B C 1
ATOM 2361 O O . VAL B 1 67 ? 49.022 32.857 88.512 1.00 106.56 68 VAL B O 1
ATOM 2365 N N . PHE B 1 68 ? 49.078 31.050 89.871 1.00 109.98 69 PHE B N 1
ATOM 2366 C CA . PHE B 1 68 ? 50.334 30.562 89.305 1.00 114.65 69 PHE B CA 1
ATOM 2367 C C . PHE B 1 68 ? 50.110 29.982 87.934 1.00 125.73 69 PHE B C 1
ATOM 2368 O O . PHE B 1 68 ? 49.305 29.053 87.785 1.00 127.36 69 PHE B O 1
ATOM 2376 N N . GLY B 1 69 ? 50.765 30.599 86.944 1.00 124.54 70 GLY B N 1
ATOM 2377 C CA . GLY B 1 69 ? 50.700 30.212 85.540 1.00 126.23 70 GLY B CA 1
ATOM 2378 C C . GLY B 1 69 ? 51.366 28.878 85.265 1.00 132.93 70 GLY B C 1
ATOM 2379 O O . GLY B 1 69 ? 52.287 28.471 85.982 1.00 132.50 70 GLY B O 1
ATOM 2380 N N . ASP B 1 70 ? 50.888 28.187 84.213 1.00 131.72 71 ASP B N 1
ATOM 2381 C CA . ASP B 1 70 ? 51.389 26.880 83.775 1.00 133.52 71 ASP B CA 1
ATOM 2382 C C . ASP B 1 70 ? 52.376 27.062 82.604 1.00 133.52 71 ASP B C 1
ATOM 2383 O O . ASP B 1 70 ? 52.460 26.215 81.709 1.00 134.28 71 ASP B O 1
ATOM 2388 N N . GLY B 1 71 ? 53.102 28.177 82.623 1.00 126.14 72 GLY B N 1
ATOM 2389 C CA . GLY B 1 71 ? 54.032 28.522 81.561 1.00 126.87 72 GLY B CA 1
ATOM 2390 C C . GLY B 1 71 ? 53.400 28.998 80.264 1.00 128.54 72 GLY B C 1
ATOM 2391 O O . GLY B 1 71 ? 53.728 30.098 79.801 1.00 128.65 72 GLY B O 1
ATOM 2392 N N . THR B 1 72 ? 52.478 28.222 79.704 1.00 122.16 73 THR B N 1
ATOM 2393 C CA . THR B 1 72 ? 51.812 28.604 78.458 1.00 120.71 73 THR B CA 1
ATOM 2394 C C . THR B 1 72 ? 50.704 29.626 78.742 1.00 119.26 73 THR B C 1
ATOM 2395 O O . THR B 1 72 ? 50.243 29.762 79.875 1.00 117.97 73 THR B O 1
ATOM 2399 N N . GLU B 1 73 ? 50.287 30.335 77.695 1.00 112.42 74 GLU B N 1
ATOM 2400 C CA . GLU B 1 73 ? 49.214 31.319 77.772 1.00 108.50 74 GLU B CA 1
ATOM 2401 C C . GLU B 1 73 ? 47.843 30.682 77.746 1.00 108.41 74 GLU B C 1
ATOM 2402 O O . GLU B 1 73 ? 47.005 31.038 78.574 1.00 107.18 74 GLU B O 1
ATOM 2408 N N . THR B 1 74 ? 47.626 29.710 76.848 1.00 103.54 75 THR B N 1
ATOM 2409 C CA . THR B 1 74 ? 46.359 28.974 76.741 1.00 102.38 75 THR B CA 1
ATOM 2410 C C . THR B 1 74 ? 46.080 28.157 78.004 1.00 104.32 75 THR B C 1
ATOM 2411 O O . THR B 1 74 ? 44.922 28.001 78.406 1.00 103.73 75 THR B O 1
ATOM 2415 N N . ASP B 1 75 ? 47.151 27.628 78.620 1.00 99.06 76 ASP B N 1
ATOM 2416 C CA . ASP B 1 75 ? 47.106 26.855 79.844 1.00 96.34 76 ASP B CA 1
ATOM 2417 C C . ASP B 1 75 ? 46.572 27.739 80.953 1.00 93.37 76 ASP B C 1
ATOM 2418 O O . ASP B 1 75 ? 45.679 27.308 81.676 1.00 93.83 76 ASP B O 1
ATOM 2423 N N . LEU B 1 76 ? 47.032 29.010 81.024 1.00 84.05 77 LEU B N 1
ATOM 2424 C CA . LEU B 1 76 ? 46.542 29.987 81.996 1.00 79.31 77 LEU B CA 1
ATOM 2425 C C . LEU B 1 76 ? 45.050 30.288 81.784 1.00 78.53 77 LEU B C 1
ATOM 2426 O O . LEU B 1 76 ? 44.303 30.312 82.764 1.00 75.74 77 LEU B O 1
ATOM 2431 N N . ARG B 1 77 ? 44.629 30.538 80.510 1.00 74.52 78 ARG B N 1
ATOM 2432 C CA . ARG B 1 77 ? 43.235 30.844 80.169 1.00 74.09 78 ARG B CA 1
ATOM 2433 C C . ARG B 1 77 ? 42.331 29.713 80.620 1.00 81.78 78 ARG B C 1
ATOM 2434 O O . ARG B 1 77 ? 41.256 29.970 81.185 1.00 82.90 78 ARG B O 1
ATOM 2442 N N . ARG B 1 78 ? 42.778 28.466 80.395 1.00 78.86 79 ARG B N 1
ATOM 2443 C CA . ARG B 1 78 ? 42.035 27.276 80.781 1.00 79.53 79 ARG B CA 1
ATOM 2444 C C . ARG B 1 78 ? 41.995 27.036 82.293 1.00 80.23 79 ARG B C 1
ATOM 2445 O O . ARG B 1 78 ? 40.989 26.531 82.783 1.00 78.46 79 ARG B O 1
ATOM 2453 N N . ARG B 1 79 ? 43.042 27.455 83.029 1.00 76.17 80 ARG B N 1
ATOM 2454 C CA . ARG B 1 79 ? 43.069 27.311 84.486 1.00 75.78 80 ARG B CA 1
ATOM 2455 C C . ARG B 1 79 ? 42.017 28.233 85.079 1.00 77.49 80 ARG B C 1
ATOM 2456 O O . ARG B 1 79 ? 41.242 27.794 85.929 1.00 78.97 80 ARG B O 1
ATOM 2464 N N . ILE B 1 80 ? 41.955 29.485 84.596 1.00 70.43 81 ILE B N 1
ATOM 2465 C CA . ILE B 1 80 ? 40.988 30.480 85.045 1.00 69.07 81 ILE B CA 1
ATOM 2466 C C . ILE B 1 80 ? 39.554 30.015 84.789 1.00 72.30 81 ILE B C 1
ATOM 2467 O O . ILE B 1 80 ? 38.697 30.184 85.659 1.00 69.83 81 ILE B O 1
ATOM 2472 N N . GLU B 1 81 ? 39.313 29.401 83.607 1.00 70.75 82 GLU B N 1
ATOM 2473 C CA . GLU B 1 81 ? 38.009 28.864 83.214 1.00 72.32 82 GLU B CA 1
ATOM 2474 C C . GLU B 1 81 ? 37.565 27.830 84.256 1.00 77.29 82 GLU B C 1
ATOM 2475 O O . GLU B 1 81 ? 36.409 27.837 84.690 1.00 78.41 82 GLU B O 1
ATOM 2481 N N . TYR B 1 82 ? 38.506 26.952 84.656 1.00 72.50 83 TYR B N 1
ATOM 2482 C CA . TYR B 1 82 ? 38.276 25.917 85.641 1.00 72.55 83 TYR B CA 1
ATOM 2483 C C . TYR B 1 82 ? 38.067 26.526 86.994 1.00 76.07 83 TYR B C 1
ATOM 2484 O O . TYR B 1 82 ? 37.185 26.084 87.723 1.00 77.88 83 TYR B O 1
ATOM 2493 N N . LEU B 1 83 ? 38.831 27.583 87.319 1.00 70.11 84 LEU B N 1
ATOM 2494 C CA . LEU B 1 83 ? 38.726 28.293 88.598 1.00 66.66 84 LEU B CA 1
ATOM 2495 C C . LEU B 1 83 ? 37.343 28.859 88.724 1.00 65.24 84 LEU B C 1
ATOM 2496 O O . LEU B 1 83 ? 36.763 28.765 89.793 1.00 61.83 84 LEU B O 1
ATOM 2501 N N . ASN B 1 84 ? 36.782 29.387 87.602 1.00 62.20 85 ASN B N 1
ATOM 2502 C CA . ASN B 1 84 ? 35.414 29.915 87.566 1.00 61.54 85 ASN B CA 1
ATOM 2503 C C . ASN B 1 84 ? 34.414 28.806 87.866 1.00 70.54 85 ASN B C 1
ATOM 2504 O O . ASN B 1 84 ? 33.482 29.016 88.648 1.00 70.88 85 ASN B O 1
ATOM 2509 N N . PHE B 1 85 ? 34.674 27.599 87.313 1.00 69.39 86 PHE B N 1
ATOM 2510 C CA . PHE B 1 85 ? 33.865 26.405 87.525 1.00 70.97 86 PHE B CA 1
ATOM 2511 C C . PHE B 1 85 ? 33.777 26.021 89.001 1.00 74.04 86 PHE B C 1
ATOM 2512 O O . PHE B 1 85 ? 32.677 25.742 89.506 1.00 74.47 86 PHE B O 1
ATOM 2520 N N . LEU B 1 86 ? 34.928 26.045 89.686 1.00 69.19 87 LEU B N 1
ATOM 2521 C CA . LEU B 1 86 ? 35.020 25.721 91.110 1.00 69.10 87 LEU B CA 1
ATOM 2522 C C . LEU B 1 86 ? 34.380 26.789 92.011 1.00 74.74 87 LEU B C 1
ATOM 2523 O O . LEU B 1 86 ? 33.868 26.454 93.077 1.00 75.57 87 LEU B O 1
ATOM 2528 N N . LEU B 1 87 ? 34.435 28.058 91.597 1.00 70.16 88 LEU B N 1
ATOM 2529 C CA . LEU B 1 87 ? 33.944 29.163 92.392 1.00 68.84 88 LEU B CA 1
ATOM 2530 C C . LEU B 1 87 ? 32.468 29.462 92.306 1.00 81.26 88 LEU B C 1
ATOM 2531 O O . LEU B 1 87 ? 31.897 29.783 93.339 1.00 84.67 88 LEU B O 1
ATOM 2536 N N . HIS B 1 88 ? 31.854 29.462 91.108 1.00 81.47 89 HIS B N 1
ATOM 2537 C CA . HIS B 1 88 ? 30.439 29.834 90.975 1.00 84.18 89 HIS B CA 1
ATOM 2538 C C . HIS B 1 88 ? 29.524 28.837 91.657 1.00 92.27 89 HIS B C 1
ATOM 2539 O O . HIS B 1 88 ? 29.491 27.655 91.296 1.00 95.75 89 HIS B O 1
ATOM 2546 N N . ARG B 1 89 ? 28.842 29.325 92.709 1.00 87.12 90 ARG B N 1
ATOM 2547 C CA . ARG B 1 89 ? 27.935 28.573 93.559 1.00 86.94 90 ARG B CA 1
ATOM 2548 C C . ARG B 1 89 ? 26.638 29.346 93.759 1.00 91.63 90 ARG B C 1
ATOM 2549 O O . ARG B 1 89 ? 26.671 30.561 93.943 1.00 90.28 90 ARG B O 1
ATOM 2557 N N . ASP B 1 90 ? 25.503 28.640 93.717 1.00 91.77 91 ASP B N 1
ATOM 2558 C CA . ASP B 1 90 ? 24.153 29.189 93.899 1.00 93.44 91 ASP B CA 1
ATOM 2559 C C . ASP B 1 90 ? 23.598 28.841 95.275 1.00 96.35 91 ASP B C 1
ATOM 2560 O O . ASP B 1 90 ? 22.401 28.998 95.532 1.00 97.67 91 ASP B O 1
ATOM 2565 N N . THR B 1 91 ? 24.492 28.394 96.168 1.00 91.08 92 THR B N 1
ATOM 2566 C CA . THR B 1 91 ? 24.189 27.961 97.531 1.00 91.30 92 THR B CA 1
ATOM 2567 C C . THR B 1 91 ? 25.390 28.236 98.440 1.00 92.20 92 THR B C 1
ATOM 2568 O O . THR B 1 91 ? 26.532 28.044 98.002 1.00 91.30 92 THR B O 1
ATOM 2572 N N . ASP B 1 92 ? 25.138 28.686 99.700 1.00 86.28 93 ASP B N 1
ATOM 2573 C CA . ASP B 1 92 ? 26.205 28.950 100.683 1.00 82.52 93 ASP B CA 1
ATOM 2574 C C . ASP B 1 92 ? 26.990 27.653 100.886 1.00 82.98 93 ASP B C 1
ATOM 2575 O O . ASP B 1 92 ? 26.431 26.556 100.769 1.00 84.47 93 ASP B O 1
ATOM 2580 N N . VAL B 1 93 ? 28.289 27.778 101.115 1.00 74.61 94 VAL B N 1
ATOM 2581 C CA . VAL B 1 93 ? 29.183 26.634 101.134 1.00 73.55 94 VAL B CA 1
ATOM 2582 C C . VAL B 1 93 ? 30.240 26.701 102.260 1.00 78.71 94 VAL B C 1
ATOM 2583 O O . VAL B 1 93 ? 30.586 27.805 102.700 1.00 76.93 94 VAL B O 1
ATOM 2587 N N . PRO B 1 94 ? 30.747 25.550 102.771 1.00 76.25 95 PRO B N 1
ATOM 2588 C CA . PRO B 1 94 ? 31.765 25.613 103.829 1.00 74.78 95 PRO B CA 1
ATOM 2589 C C . PRO B 1 94 ? 33.113 26.127 103.315 1.00 78.63 95 PRO B C 1
ATOM 2590 O O . PRO B 1 94 ? 33.689 25.558 102.350 1.00 80.20 95 PRO B O 1
ATOM 2594 N N . ILE B 1 95 ? 33.599 27.220 103.942 1.00 71.31 96 ILE B N 1
ATOM 2595 C CA . ILE B 1 95 ? 34.887 27.855 103.616 1.00 68.68 96 ILE B CA 1
ATOM 2596 C C . ILE B 1 95 ? 35.823 27.691 104.804 1.00 74.76 96 ILE B C 1
ATOM 2597 O O . ILE B 1 95 ? 35.395 27.932 105.942 1.00 75.40 96 ILE B O 1
ATOM 2602 N N . THR B 1 96 ? 37.073 27.212 104.553 1.00 71.43 97 THR B N 1
ATOM 2603 C CA . THR B 1 96 ? 38.062 26.990 105.623 1.00 72.28 97 THR B CA 1
ATOM 2604 C C . THR B 1 96 ? 39.470 27.447 105.249 1.00 77.00 97 THR B C 1
ATOM 2605 O O . THR B 1 96 ? 39.846 27.372 104.093 1.00 75.85 97 THR B O 1
ATOM 2609 N N . PHE B 1 97 ? 40.256 27.856 106.258 1.00 75.07 98 PHE B N 1
ATOM 2610 C CA . PHE B 1 97 ? 41.640 28.282 106.109 1.00 74.05 98 PHE B CA 1
ATOM 2611 C C . PHE B 1 97 ? 42.496 27.452 107.054 1.00 79.61 98 PHE B C 1
ATOM 2612 O O . PHE B 1 97 ? 42.082 27.201 108.190 1.00 80.68 98 PHE B O 1
ATOM 2620 N N . SER B 1 98 ? 43.674 26.996 106.569 1.00 75.48 99 SER B N 1
ATOM 2621 C CA . SER B 1 98 ? 44.614 26.177 107.325 1.00 75.85 99 SER B CA 1
ATOM 2622 C C . SER B 1 98 ? 45.110 26.858 108.587 1.00 82.89 99 SER B C 1
ATOM 2623 O O . SER B 1 98 ? 45.318 26.168 109.587 1.00 86.72 99 SER B O 1
ATOM 2626 N N . ASP B 1 99 ? 45.257 28.202 108.578 1.00 78.59 100 ASP B N 1
ATOM 2627 C CA . ASP B 1 99 ? 45.699 28.949 109.765 1.00 78.57 100 ASP B CA 1
ATOM 2628 C C . ASP B 1 99 ? 44.665 28.961 110.863 1.00 81.55 100 ASP B C 1
ATOM 2629 O O . ASP B 1 99 ? 45.007 29.209 112.009 1.00 82.69 100 ASP B O 1
ATOM 2634 N N . GLU B 1 100 ? 43.417 28.689 110.561 1.00 76.68 101 GLU B N 1
ATOM 2635 C CA . GLU B 1 100 ? 42.482 28.572 111.652 1.00 76.95 101 GLU B CA 1
ATOM 2636 C C . GLU B 1 100 ? 41.664 27.317 111.574 1.00 83.81 101 GLU B C 1
ATOM 2637 O O . GLU B 1 100 ? 40.600 27.294 110.986 1.00 83.91 101 GLU B O 1
ATOM 2643 N N . PRO B 1 101 ? 42.199 26.268 112.173 1.00 81.87 102 PRO B N 1
ATOM 2644 C CA . PRO B 1 101 ? 41.500 24.980 112.278 1.00 83.11 102 PRO B CA 1
ATOM 2645 C C . PRO B 1 101 ? 40.325 25.052 113.251 1.00 89.17 102 PRO B C 1
ATOM 2646 O O . PRO B 1 101 ? 40.263 25.961 114.087 1.00 89.83 102 PRO B O 1
ATOM 2650 N N . SER B 1 102 ? 39.395 24.091 113.133 1.00 86.30 103 SER B N 1
ATOM 2651 C CA . SER B 1 102 ? 38.148 23.970 113.902 1.00 86.74 103 SER B CA 1
ATOM 2652 C C . SER B 1 102 ? 37.242 25.186 113.679 1.00 87.46 103 SER B C 1
ATOM 2653 O O . SER B 1 102 ? 36.498 25.572 114.570 1.00 89.32 103 SER B O 1
ATOM 2656 N N . ARG B 1 103 ? 37.327 25.806 112.505 1.00 80.28 104 ARG B N 1
ATOM 2657 C CA . ARG B 1 103 ? 36.508 26.973 112.164 1.00 79.08 104 ARG B CA 1
ATOM 2658 C C . ARG B 1 103 ? 36.027 26.859 110.708 1.00 84.24 104 ARG B C 1
ATOM 2659 O O . ARG B 1 103 ? 36.833 26.623 109.779 1.00 84.86 104 ARG B O 1
ATOM 2667 N N . THR B 1 104 ? 34.717 27.068 110.515 1.00 78.29 105 THR B N 1
ATOM 2668 C CA . THR B 1 104 ? 34.115 27.022 109.200 1.00 76.06 105 THR B CA 1
ATOM 2669 C C . THR B 1 104 ? 33.280 28.254 108.985 1.00 75.70 105 THR B C 1
ATOM 2670 O O . THR B 1 104 ? 32.546 28.664 109.866 1.00 76.08 105 THR B O 1
ATOM 2674 N N . TYR B 1 105 ? 33.422 28.861 107.820 1.00 69.83 106 TYR B N 1
ATOM 2675 C CA . TYR B 1 105 ? 32.665 30.027 107.385 1.00 67.28 106 TYR B CA 1
ATOM 2676 C C . TYR B 1 105 ? 31.642 29.502 106.388 1.00 72.33 106 TYR B C 1
ATOM 2677 O O . TYR B 1 105 ? 31.932 28.535 105.673 1.00 75.11 106 TYR B O 1
ATOM 2686 N N . TYR B 1 106 ? 30.454 30.089 106.327 1.00 66.82 107 TYR B N 1
ATOM 2687 C CA . TYR B 1 106 ? 29.520 29.621 105.312 1.00 67.85 107 TYR B CA 1
ATOM 2688 C C . TYR B 1 106 ? 29.136 30.771 104.459 1.00 75.77 107 TYR B C 1
ATOM 2689 O O . TYR B 1 106 ? 28.489 31.731 104.926 1.00 78.61 107 TYR B O 1
ATOM 2698 N N . GLY B 1 107 ? 29.596 30.698 103.219 1.00 70.68 108 GLY B N 1
ATOM 2699 C CA . GLY B 1 107 ? 29.367 31.728 102.219 1.00 68.28 108 GLY B CA 1
ATOM 2700 C C . GLY B 1 107 ? 29.675 31.240 100.822 1.00 69.69 108 GLY B C 1
ATOM 2701 O O . GLY B 1 107 ? 29.938 30.047 100.613 1.00 70.01 108 GLY B O 1
ATOM 2702 N N . ARG B 1 108 ? 29.592 32.160 99.848 1.00 62.70 109 ARG B N 1
ATOM 2703 C CA . ARG B 1 108 ? 29.869 31.837 98.470 1.00 61.96 109 ARG B CA 1
ATOM 2704 C C . ARG B 1 108 ? 30.613 32.922 97.804 1.00 64.72 109 ARG B C 1
ATOM 2705 O O . ARG B 1 108 ? 30.432 34.077 98.173 1.00 63.55 109 ARG B O 1
ATOM 2713 N N . TYR B 1 109 ? 31.461 32.560 96.818 1.00 61.24 110 TYR B N 1
ATOM 2714 C CA . TYR B 1 109 ? 32.242 33.514 96.029 1.00 59.77 110 TYR B CA 1
ATOM 2715 C C . TYR B 1 109 ? 31.313 34.563 95.407 1.00 66.64 110 TYR B C 1
ATOM 2716 O O . TYR B 1 109 ? 30.217 34.215 94.964 1.00 71.73 110 TYR B O 1
ATOM 2725 N N . GLU B 1 110 ? 31.741 35.823 95.353 1.00 59.21 111 GLU B N 1
ATOM 2726 C CA . GLU B 1 110 ? 30.889 36.857 94.783 1.00 58.23 111 GLU B CA 1
ATOM 2727 C C . GLU B 1 110 ? 31.493 37.556 93.576 1.00 61.59 111 GLU B C 1
ATOM 2728 O O . GLU B 1 110 ? 30.846 37.655 92.552 1.00 62.78 111 GLU B O 1
ATOM 2734 N N . PHE B 1 111 ? 32.689 38.115 93.719 1.00 57.27 112 PHE B N 1
ATOM 2735 C CA . PHE B 1 111 ? 33.310 38.869 92.648 1.00 55.98 112 PHE B CA 1
ATOM 2736 C C . PHE B 1 111 ? 34.800 38.925 92.825 1.00 63.54 112 PHE B C 1
ATOM 2737 O O . PHE B 1 111 ? 35.311 38.806 93.940 1.00 62.57 112 PHE B O 1
ATOM 2745 N N . ALA B 1 112 ? 35.490 39.125 91.712 1.00 64.14 113 ALA B N 1
ATOM 2746 C CA . ALA B 1 112 ? 36.929 39.277 91.637 1.00 65.18 113 ALA B CA 1
ATOM 2747 C C . ALA B 1 112 ? 37.286 40.676 91.140 1.00 75.38 113 ALA B C 1
ATOM 2748 O O . ALA B 1 112 ? 36.536 41.272 90.357 1.00 77.42 113 ALA B O 1
ATOM 2750 N N . THR B 1 113 ? 38.444 41.183 91.580 1.00 74.67 114 THR B N 1
ATOM 2751 C CA . THR B 1 113 ? 39.043 42.447 91.152 1.00 75.72 114 THR B CA 1
ATOM 2752 C C . THR B 1 113 ? 40.485 42.138 90.817 1.00 85.23 114 THR B C 1
ATOM 2753 O O . THR B 1 113 ? 41.290 41.847 91.699 1.00 85.31 114 THR B O 1
ATOM 2757 N N . GLU B 1 114 ? 40.783 42.082 89.524 1.00 87.55 115 GLU B N 1
ATOM 2758 C CA . GLU B 1 114 ? 42.121 41.770 89.050 1.00 89.74 115 GLU B CA 1
ATOM 2759 C C . GLU B 1 114 ? 43.024 42.945 89.188 1.00 100.70 115 GLU B C 1
ATOM 2760 O O . GLU B 1 114 ? 42.619 44.084 88.982 1.00 100.72 115 GLU B O 1
ATOM 2766 N N . GLY B 1 115 ? 44.241 42.660 89.594 1.00 103.15 116 GLY B N 1
ATOM 2767 C CA . GLY B 1 115 ? 45.301 43.650 89.669 1.00 105.37 116 GLY B CA 1
ATOM 2768 C C . GLY B 1 115 ? 46.120 43.526 88.396 1.00 114.87 116 GLY B C 1
ATOM 2769 O O . GLY B 1 115 ? 45.613 43.036 87.380 1.00 115.39 116 GLY B O 1
ATOM 2770 N N . ASP B 1 116 ? 47.398 43.956 88.433 1.00 114.89 117 ASP B N 1
ATOM 2771 C CA . ASP B 1 116 ? 48.330 43.818 87.300 1.00 149.90 117 ASP B CA 1
ATOM 2772 C C . ASP B 1 116 ? 49.471 42.861 87.696 1.00 174.51 117 ASP B C 1
ATOM 2773 O O . ASP B 1 116 ? 49.225 41.737 88.143 1.00 124.09 117 ASP B O 1
ATOM 2778 N N . GLY B 1 120 ? 55.211 40.400 85.789 1.00 121.93 121 GLY B N 1
ATOM 2779 C CA . GLY B 1 120 ? 55.617 39.026 86.050 1.00 122.94 121 GLY B CA 1
ATOM 2780 C C . GLY B 1 120 ? 54.447 38.075 86.198 1.00 126.18 121 GLY B C 1
ATOM 2781 O O . GLY B 1 120 ? 54.272 37.178 85.362 1.00 126.53 121 GLY B O 1
ATOM 2782 N N . PHE B 1 121 ? 53.602 38.290 87.207 1.00 120.61 122 PHE B N 1
ATOM 2783 C CA . PHE B 1 121 ? 52.376 37.500 87.320 1.00 118.71 122 PHE B CA 1
ATOM 2784 C C . PHE B 1 121 ? 51.098 38.160 87.846 1.00 119.07 122 PHE B C 1
ATOM 2785 O O . PHE B 1 121 ? 51.054 39.315 88.233 1.00 117.09 122 PHE B O 1
ATOM 2793 N N . HIS B 1 122 ? 50.089 37.306 87.856 1.00 115.41 123 HIS B N 1
ATOM 2794 C CA . HIS B 1 122 ? 48.642 37.478 87.907 1.00 114.08 123 HIS B CA 1
ATOM 2795 C C . HIS B 1 122 ? 47.974 37.580 89.296 1.00 109.65 123 HIS B C 1
ATOM 2796 O O . HIS B 1 122 ? 47.458 36.586 89.825 1.00 108.72 123 HIS B O 1
ATOM 2803 N N . LYS B 1 123 ? 47.952 38.807 89.855 1.00 99.81 124 LYS B N 1
ATOM 2804 C CA . LYS B 1 123 ? 47.377 39.106 91.166 1.00 95.65 124 LYS B CA 1
ATOM 2805 C C . LYS B 1 123 ? 45.874 39.334 91.056 1.00 94.31 124 LYS B C 1
ATOM 2806 O O . LYS B 1 123 ? 45.432 40.016 90.142 1.00 93.36 124 LYS B O 1
ATOM 2812 N N . VAL B 1 124 ? 45.079 38.707 91.954 1.00 87.90 125 VAL B N 1
ATOM 2813 C CA . VAL B 1 124 ? 43.609 38.757 91.976 1.00 84.74 125 VAL B CA 1
ATOM 2814 C C . VAL B 1 124 ? 43.111 38.84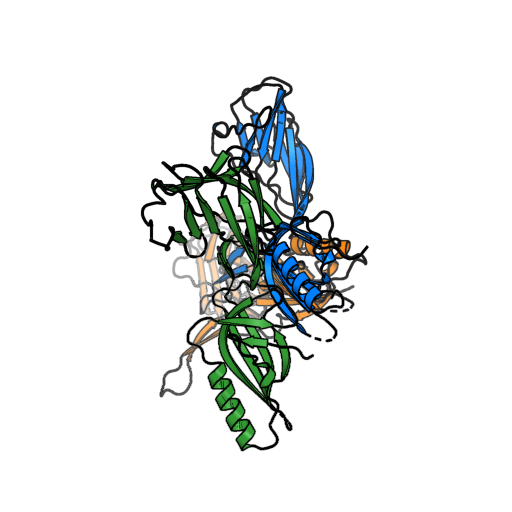9 93.414 1.00 81.75 125 VAL B C 1
ATOM 2815 O O . VAL B 1 124 ? 43.654 38.176 94.298 1.00 82.10 125 VAL B O 1
ATOM 2819 N N . THR B 1 125 ? 42.026 39.618 93.620 1.00 71.43 126 THR B N 1
ATOM 2820 C CA . THR B 1 125 ? 41.323 39.624 94.881 1.00 68.36 126 THR B CA 1
ATOM 2821 C C . THR B 1 125 ? 40.054 38.891 94.621 1.00 68.35 126 THR B C 1
ATOM 2822 O O . THR B 1 125 ? 39.286 39.304 93.752 1.00 65.97 126 THR B O 1
ATOM 2826 N N . LEU B 1 126 ? 39.823 37.811 95.388 1.00 63.59 127 LEU B N 1
ATOM 2827 C CA . LEU B 1 126 ? 38.591 37.043 95.309 1.00 62.52 127 LEU B CA 1
ATOM 2828 C C . LEU B 1 126 ? 37.766 37.457 96.513 1.00 67.73 127 LEU B C 1
ATOM 2829 O O . LEU B 1 126 ? 38.275 37.470 97.635 1.00 68.51 127 LEU B O 1
ATOM 2834 N N . ASN B 1 127 ? 36.514 37.852 96.279 1.00 63.63 128 ASN B N 1
ATOM 2835 C CA . ASN B 1 127 ? 35.632 38.312 97.346 1.00 62.05 128 ASN B CA 1
ATOM 2836 C C . ASN B 1 127 ? 34.524 37.323 97.562 1.00 65.47 128 ASN B C 1
ATOM 2837 O O . ASN B 1 127 ? 33.783 37.027 96.617 1.00 67.57 128 ASN B O 1
ATOM 2842 N N . PHE B 1 128 ? 34.420 36.799 98.805 1.00 58.64 129 PHE B N 1
ATOM 2843 C CA . PHE B 1 128 ? 33.437 35.794 99.230 1.00 57.92 129 PHE B CA 1
ATOM 2844 C C . PHE B 1 128 ? 32.446 36.413 100.181 1.00 65.80 129 PHE B C 1
ATOM 2845 O O . PHE B 1 128 ? 32.849 37.069 101.147 1.00 66.14 129 PHE B O 1
ATOM 2853 N N . TYR B 1 129 ? 31.148 36.173 99.937 1.00 64.05 130 TYR B N 1
ATOM 2854 C CA . TYR B 1 129 ? 30.068 36.740 100.736 1.00 64.24 130 TYR B CA 1
ATOM 2855 C C . TYR B 1 129 ? 29.466 35.735 101.636 1.00 74.49 130 TYR B C 1
ATOM 2856 O O . TYR B 1 129 ? 29.019 34.690 101.169 1.00 77.44 130 TYR B O 1
ATOM 2865 N N . CYS B 1 130 ? 29.350 36.086 102.924 1.00 73.54 131 CYS B N 1
ATOM 2866 C CA . CYS B 1 130 ? 28.764 35.217 103.954 1.00 75.49 131 CYS B CA 1
ATOM 2867 C C . CYS B 1 130 ? 27.510 35.829 104.547 1.00 76.71 131 CYS B C 1
ATOM 2868 O O . CYS B 1 130 ? 27.600 36.779 105.320 1.00 73.06 131 CYS B O 1
ATOM 2871 N N . GLN B 1 131 ? 26.336 35.262 104.200 1.00 76.33 132 GLN B N 1
ATOM 2872 C CA . GLN B 1 131 ? 25.022 35.659 104.737 1.00 76.94 132 GLN B CA 1
ATOM 2873 C C . GLN B 1 131 ? 25.077 35.641 106.272 1.00 82.69 132 GLN B C 1
ATOM 2874 O O . GLN B 1 131 ? 24.723 36.626 106.919 1.00 79.94 132 GLN B O 1
ATOM 2880 N N . ASP B 1 132 ? 25.574 34.514 106.827 1.00 82.20 133 ASP B N 1
ATOM 2881 C CA . ASP B 1 132 ? 25.800 34.266 108.240 1.00 82.26 133 ASP B CA 1
ATOM 2882 C C . ASP B 1 132 ? 27.199 34.767 108.574 1.00 83.88 133 ASP B C 1
ATOM 2883 O O . ASP B 1 132 ? 28.198 34.103 108.221 1.00 83.29 133 ASP B O 1
ATOM 2888 N N . PRO B 1 133 ? 27.275 35.915 109.297 1.00 78.47 134 PRO B N 1
ATOM 2889 C CA . PRO B 1 133 ? 28.585 36.478 109.665 1.00 76.38 134 PRO B CA 1
ATOM 2890 C C . PRO B 1 133 ? 29.453 35.670 110.623 1.00 82.06 134 PRO B C 1
ATOM 2891 O O . PRO B 1 133 ? 30.612 36.018 110.770 1.00 81.95 134 PRO B O 1
ATOM 2895 N N . LEU B 1 134 ? 28.915 34.640 111.291 1.00 80.00 135 LEU B N 1
ATOM 2896 C CA . LEU B 1 134 ? 29.645 33.867 112.282 1.00 80.48 135 LEU B CA 1
ATOM 2897 C C . LEU B 1 134 ? 30.438 32.669 111.788 1.00 89.31 135 LEU B C 1
ATOM 2898 O O . LEU B 1 134 ? 29.993 31.957 110.882 1.00 91.78 135 LEU B O 1
ATOM 2903 N N . LYS B 1 135 ? 31.624 32.438 112.386 1.00 86.82 136 LYS B N 1
ATOM 2904 C CA . LYS B 1 135 ? 32.399 31.224 112.100 1.00 87.53 136 LYS B CA 1
ATOM 2905 C C . LYS B 1 135 ? 31.920 30.161 113.085 1.00 90.96 136 LYS B C 1
ATOM 2906 O O . LYS B 1 135 ? 31.688 30.456 114.251 1.00 87.46 136 LYS B O 1
ATOM 2912 N N . TYR B 1 136 ? 31.734 28.947 112.585 1.00 91.56 137 TYR B N 1
ATOM 2913 C CA . TYR B 1 136 ? 31.222 27.783 113.289 1.00 91.16 137 TYR B CA 1
ATOM 2914 C C . TYR B 1 136 ? 32.350 26.907 113.678 1.00 94.39 137 TYR B C 1
ATOM 2915 O O . TYR B 1 136 ? 33.184 26.549 112.855 1.00 96.63 137 TYR B O 1
ATOM 2924 N N . GLY B 1 137 ? 32.382 26.555 114.933 1.00 90.09 138 GLY B N 1
ATOM 2925 C CA . GLY B 1 137 ? 33.424 25.685 115.431 1.00 90.09 138 GLY B CA 1
ATOM 2926 C C . GLY B 1 137 ? 32.963 24.271 115.703 1.00 97.98 138 GLY B C 1
ATOM 2927 O O . GLY B 1 137 ? 31.951 23.808 115.164 1.00 100.16 138 GLY B O 1
ATOM 2928 N N . PRO B 1 138 ? 33.720 23.568 116.553 1.00 95.40 139 PRO B N 1
ATOM 2929 C CA . PRO B 1 138 ? 33.343 22.185 116.922 1.00 95.75 139 PRO B CA 1
ATOM 2930 C C . PRO B 1 138 ? 32.001 22.098 117.631 1.00 100.12 139 PRO B C 1
ATOM 2931 O O . PRO B 1 138 ? 31.695 22.986 118.428 1.00 99.26 139 PRO B O 1
ATOM 2935 N N . GLU B 1 139 ? 31.204 21.044 117.359 1.00 99.99 140 GLU B N 1
ATOM 2936 C CA . GLU B 1 139 ? 29.964 20.882 118.124 1.00 100.69 140 GLU B CA 1
ATOM 2937 C C . GLU B 1 139 ? 30.206 20.081 119.424 1.00 103.96 140 GLU B C 1
ATOM 2938 O O . GLU B 1 139 ? 30.980 19.110 119.426 1.00 102.89 140 GLU B O 1
ATOM 2944 N N . VAL B 1 140 ? 29.627 20.574 120.540 1.00 99.78 141 VAL B N 1
ATOM 2945 C CA . VAL B 1 140 ? 29.809 19.969 121.848 1.00 98.65 141 VAL B CA 1
ATOM 2946 C C . VAL B 1 140 ? 28.511 19.308 122.321 1.00 104.18 141 VAL B C 1
ATOM 2947 O O . VAL B 1 140 ? 27.444 19.922 122.228 1.00 104.55 141 VAL B O 1
ATOM 2951 N N . THR B 1 141 ? 28.597 18.061 122.825 1.00 100.91 142 THR B N 1
ATOM 2952 C CA . THR B 1 141 ? 27.442 17.370 123.413 1.00 100.90 142 THR B CA 1
ATOM 2953 C C . THR B 1 141 ? 27.743 17.156 124.885 1.00 101.73 142 THR B C 1
ATOM 2954 O O . THR B 1 141 ? 28.755 16.527 125.230 1.00 100.62 142 THR B O 1
ATOM 2958 N N . THR B 1 142 ? 26.875 17.696 125.751 1.00 97.08 143 THR B N 1
ATOM 2959 C CA . THR B 1 142 ? 27.015 17.574 127.200 1.00 94.97 143 THR B CA 1
ATOM 2960 C C . THR B 1 142 ? 25.801 16.840 127.756 1.00 97.91 143 THR B C 1
ATOM 2961 O O . THR B 1 142 ? 24.675 17.067 127.304 1.00 96.63 143 THR B O 1
ATOM 2965 N N . ASP B 1 143 ? 26.032 15.956 128.735 1.00 96.02 144 ASP B N 1
ATOM 2966 C CA . ASP B 1 143 ? 24.939 15.232 129.371 1.00 96.44 144 ASP B CA 1
ATOM 2967 C C . ASP B 1 143 ? 24.347 16.068 130.504 1.00 95.68 144 ASP B C 1
ATOM 2968 O O . ASP B 1 143 ? 25.098 16.678 131.265 1.00 93.67 144 ASP B O 1
ATOM 2973 N N . VAL B 1 144 ? 23.006 16.157 130.569 1.00 90.71 145 VAL B N 1
ATOM 2974 C CA . VAL B 1 144 ? 22.325 16.868 131.652 1.00 89.44 145 VAL B CA 1
ATOM 2975 C C . VAL B 1 144 ? 21.582 15.867 132.515 1.00 93.98 145 VAL B C 1
ATOM 2976 O O . VAL B 1 144 ? 20.738 15.123 132.015 1.00 96.85 145 VAL B O 1
ATOM 2980 N N . THR B 1 145 ? 21.933 15.822 133.800 1.00 88.72 146 THR B N 1
ATOM 2981 C CA . THR B 1 145 ? 21.371 14.881 134.767 1.00 89.52 146 THR B CA 1
ATOM 2982 C C . THR B 1 145 ? 20.135 15.444 135.473 1.00 95.35 146 THR B C 1
ATOM 2983 O O . THR B 1 145 ? 19.760 16.593 135.265 1.00 96.54 146 THR B O 1
ATOM 2987 N N . THR B 1 146 ? 19.518 14.629 136.316 1.00 92.38 147 THR B N 1
ATOM 2988 C CA . THR B 1 146 ? 18.340 14.957 137.116 1.00 92.60 147 THR B CA 1
ATOM 2989 C C . THR B 1 146 ? 18.709 15.853 138.326 1.00 94.86 147 THR B C 1
ATOM 2990 O O . THR B 1 146 ? 17.887 16.042 139.235 1.00 95.80 147 THR B O 1
ATOM 2994 N N . ALA B 1 147 ? 19.966 16.368 138.338 1.00 87.20 148 ALA B N 1
ATOM 2995 C CA . ALA B 1 147 ? 20.547 17.271 139.333 1.00 85.23 148 ALA B CA 1
ATOM 2996 C C . ALA B 1 147 ? 21.048 18.514 138.591 1.00 89.95 148 ALA B C 1
ATOM 2997 O O . ALA B 1 147 ? 21.173 18.483 137.359 1.00 88.49 148 ALA B O 1
ATOM 2999 N N . SER B 1 148 ? 21.326 19.610 139.324 1.00 87.96 149 SER B N 1
ATOM 3000 C CA . SER B 1 148 ? 21.835 20.853 138.735 1.00 86.79 149 SER B CA 1
ATOM 3001 C C . SER B 1 148 ? 23.180 20.552 138.088 1.00 92.95 149 SER B C 1
ATOM 3002 O O . SER B 1 148 ? 24.105 20.082 138.753 1.00 95.29 149 SER B O 1
ATOM 3005 N N . THR B 1 149 ? 23.236 20.721 136.773 1.00 88.12 150 THR B N 1
ATOM 3006 C CA . THR B 1 149 ? 24.387 20.411 135.945 1.00 87.10 150 THR B CA 1
ATOM 3007 C C . THR B 1 149 ? 24.904 21.711 135.338 1.00 91.57 150 THR B C 1
ATOM 3008 O O . THR B 1 149 ? 24.133 22.436 134.697 1.00 91.48 150 THR B O 1
ATOM 3012 N N . PRO B 1 150 ? 26.205 22.028 135.486 1.00 87.30 151 PRO B N 1
ATOM 3013 C CA . PRO B 1 150 ? 26.722 23.207 134.811 1.00 84.41 151 PRO B CA 1
ATOM 3014 C C . PRO B 1 150 ? 27.006 22.843 133.347 1.00 86.84 151 PRO B C 1
ATOM 3015 O O . PRO B 1 150 ? 27.552 21.788 133.041 1.00 88.03 151 PRO B O 1
ATOM 3019 N N . VAL B 1 151 ? 26.548 23.672 132.438 1.00 81.39 152 VAL B N 1
ATOM 3020 C CA . VAL B 1 151 ? 26.781 23.452 131.017 1.00 79.96 152 VAL B CA 1
ATOM 3021 C C . VAL B 1 151 ? 27.443 24.720 130.587 1.00 79.37 152 VAL B C 1
ATOM 3022 O O . VAL B 1 151 ? 26.852 25.779 130.740 1.00 77.13 152 VAL B O 1
ATOM 3026 N N . LYS B 1 152 ? 28.698 24.629 130.166 1.00 75.26 153 LYS B N 1
ATOM 3027 C CA . LYS B 1 152 ? 29.470 25.796 129.792 1.00 75.19 153 LYS B CA 1
ATOM 3028 C C . LYS B 1 152 ? 29.499 25.919 128.284 1.00 84.21 153 LYS B C 1
ATOM 3029 O O . LYS B 1 152 ? 29.887 24.982 127.569 1.00 86.73 153 LYS B O 1
ATOM 3035 N N . ASN B 1 153 ? 29.083 27.074 127.786 1.00 80.46 154 ASN B N 1
ATOM 3036 C CA . ASN B 1 153 ? 29.141 27.323 126.353 1.00 80.56 154 ASN B CA 1
ATOM 3037 C C . ASN B 1 153 ? 30.578 27.807 126.040 1.00 83.97 154 ASN B C 1
ATOM 3038 O O . ASN B 1 153 ? 30.946 28.964 126.314 1.00 81.48 154 ASN B O 1
ATOM 3043 N N . THR B 1 154 ? 31.377 26.895 125.469 1.00 81.31 155 THR B N 1
ATOM 3044 C CA . THR B 1 154 ? 32.780 27.115 125.138 1.00 80.60 155 THR B CA 1
ATOM 3045 C C . THR B 1 154 ? 33.048 28.052 123.968 1.00 85.37 155 THR B C 1
ATOM 3046 O O . THR B 1 154 ? 34.189 28.504 123.794 1.00 85.99 155 THR B O 1
ATOM 3050 N N . GLY B 1 155 ? 31.997 28.385 123.207 1.00 81.71 156 GLY B N 1
ATOM 3051 C CA . GLY B 1 155 ? 32.077 29.321 122.090 1.00 81.97 156 GLY B CA 1
ATOM 3052 C C . GLY B 1 155 ? 32.198 30.750 122.591 1.00 85.78 156 GLY B C 1
ATOM 3053 O O . GLY B 1 155 ? 32.292 30.992 123.798 1.00 84.77 156 GLY B O 1
ATOM 3054 N N . LEU B 1 156 ? 32.208 31.716 121.677 1.00 83.14 157 LEU B N 1
ATOM 3055 C CA . LEU B 1 156 ? 32.285 33.111 122.070 1.00 81.80 157 LEU B CA 1
ATOM 3056 C C . LEU B 1 156 ? 31.017 33.883 121.746 1.00 87.21 157 LEU B C 1
ATOM 3057 O O . LEU B 1 156 ? 30.919 35.059 122.071 1.00 88.50 157 LEU B O 1
ATOM 3062 N N . ALA B 1 157 ? 30.021 33.205 121.183 1.00 83.87 158 ALA B N 1
ATOM 3063 C CA . ALA B 1 157 ? 28.712 33.760 120.889 1.00 84.54 158 ALA B CA 1
ATOM 3064 C C . ALA B 1 157 ? 27.607 32.942 121.600 1.00 92.99 158 ALA B C 1
ATOM 3065 O O . ALA B 1 157 ? 27.800 31.749 121.903 1.00 92.25 158 ALA B O 1
ATOM 3067 N N . VAL B 1 158 ? 26.452 33.606 121.872 1.00 92.47 159 VAL B N 1
ATOM 3068 C CA . VAL B 1 158 ? 25.268 33.019 122.495 1.00 93.57 159 VAL B CA 1
ATOM 3069 C C . VAL B 1 158 ? 24.753 31.950 121.558 1.00 103.52 159 VAL B C 1
ATOM 3070 O O . VAL B 1 158 ? 24.760 32.153 120.346 1.00 106.03 159 VAL B O 1
ATOM 3074 N N . THR B 1 159 ? 24.361 30.800 122.112 1.00 102.54 160 THR B N 1
ATOM 3075 C CA . THR B 1 159 ? 23.810 29.683 121.352 1.00 105.57 160 THR B CA 1
ATOM 3076 C C . THR B 1 159 ? 22.430 29.270 121.883 1.00 112.35 160 THR B C 1
ATOM 3077 O O . THR B 1 159 ? 22.145 29.462 123.058 1.00 110.02 160 THR B O 1
ATOM 3081 N N . ASN B 1 160 ? 21.554 28.798 120.993 1.00 113.97 161 ASN B N 1
ATOM 3082 C CA . ASN B 1 160 ? 20.218 28.278 121.325 1.00 115.43 161 ASN B CA 1
ATOM 3083 C C . ASN B 1 160 ? 20.372 26.781 121.081 1.00 118.86 161 ASN B C 1
ATOM 3084 O O . ASN B 1 160 ? 20.522 26.341 119.926 1.00 120.83 161 ASN B O 1
ATOM 3089 N N . PRO B 1 161 ? 20.533 26.003 122.169 1.00 111.65 162 PRO B N 1
ATOM 3090 C CA . PRO B 1 161 ? 20.881 24.594 121.994 1.00 111.33 162 PRO B CA 1
ATOM 3091 C C . PRO B 1 161 ? 19.716 23.671 121.689 1.00 116.36 162 PRO B C 1
ATOM 3092 O O . PRO B 1 161 ? 18.582 24.111 121.470 1.00 117.38 162 PRO B O 1
ATOM 3096 N N . THR B 1 162 ? 20.024 22.380 121.642 1.00 112.46 163 THR B N 1
ATOM 3097 C CA . THR B 1 162 ? 19.031 21.354 121.433 1.00 114.38 163 THR B CA 1
ATOM 3098 C C . THR B 1 162 ? 19.068 20.410 122.608 1.00 116.08 163 THR B C 1
ATOM 3099 O O . THR B 1 162 ? 20.128 19.867 122.939 1.00 114.89 163 THR B O 1
ATOM 3103 N N . ILE B 1 163 ? 17.916 20.270 123.275 1.00 111.84 164 ILE B N 1
ATOM 3104 C CA . ILE B 1 163 ? 17.732 19.345 124.389 1.00 110.35 164 ILE B CA 1
ATOM 3105 C C . ILE B 1 163 ? 17.246 18.009 123.782 1.00 117.63 164 ILE B C 1
ATOM 3106 O O . ILE B 1 163 ? 16.199 17.970 123.122 1.00 119.70 164 ILE B O 1
ATOM 3111 N N . ARG B 1 164 ? 18.034 16.942 123.971 1.00 114.51 165 ARG B N 1
ATOM 3112 C CA . ARG B 1 164 ? 17.731 15.599 123.485 1.00 117.99 165 ARG B CA 1
ATOM 3113 C C . ARG B 1 164 ? 17.601 14.590 124.645 1.00 122.19 165 ARG B C 1
ATOM 3114 O O . ARG B 1 164 ? 18.544 14.384 125.419 1.00 119.79 165 ARG B O 1
ATOM 3122 N N . CYS B 1 165 ? 16.428 13.962 124.750 1.00 121.55 166 CYS B N 1
ATOM 3123 C CA . CYS B 1 165 ? 16.158 12.976 125.788 1.00 122.24 166 CYS B CA 1
ATOM 3124 C C . CYS B 1 165 ? 15.517 11.705 125.202 1.00 128.87 166 CYS B C 1
ATOM 3125 O O . CYS B 1 165 ? 14.457 11.760 124.571 1.00 130.22 166 CYS B O 1
ATOM 3128 N N . VAL B 1 166 ? 16.212 10.569 125.369 1.00 125.79 167 VAL B N 1
ATOM 3129 C CA . VAL B 1 166 ? 15.776 9.228 124.960 1.00 128.87 167 VAL B CA 1
ATOM 3130 C C . VAL B 1 166 ? 15.408 8.412 126.238 1.00 131.10 167 VAL B C 1
ATOM 3131 O O . VAL B 1 166 ? 16.280 7.893 126.950 1.00 127.61 167 VAL B O 1
ATOM 3135 N N . PHE B 1 167 ? 14.094 8.388 126.533 1.00 130.21 168 PHE B N 1
ATOM 3136 C CA . PHE B 1 167 ? 13.463 7.790 127.714 1.00 131.93 168 PHE B CA 1
ATOM 3137 C C . PHE B 1 167 ? 13.905 6.392 128.117 1.00 139.12 168 PHE B C 1
ATOM 3138 O O . PHE B 1 167 ? 14.051 5.508 127.274 1.00 140.88 168 PHE B O 1
ATOM 3146 N N . SER B 1 168 ? 14.154 6.224 129.420 1.00 136.48 169 SER B N 1
ATOM 3147 C CA . SER B 1 168 ? 14.563 4.962 130.034 1.00 139.20 169 SER B CA 1
ATOM 3148 C C . SER B 1 168 ? 13.364 4.350 130.779 1.00 148.04 169 SER B C 1
ATOM 3149 O O . SER B 1 168 ? 13.110 3.148 130.667 1.00 150.81 169 SER B O 1
ATOM 3152 N N . THR B 1 169 ? 12.599 5.199 131.488 1.00 145.25 170 THR B N 1
ATOM 3153 C CA . THR B 1 169 ? 11.386 4.822 132.223 1.00 148.54 170 THR B CA 1
ATOM 3154 C C . THR B 1 169 ? 10.150 5.552 131.642 1.00 154.53 170 THR B C 1
ATOM 3155 O O . THR B 1 169 ? 10.286 6.342 130.700 1.00 152.41 170 THR B O 1
ATOM 3159 N N . SER B 1 170 ? 8.948 5.268 132.191 1.00 155.30 171 SER B N 1
ATOM 3160 C CA . SER B 1 170 ? 7.684 5.887 131.768 1.00 157.18 171 SER B CA 1
ATOM 3161 C C . SER B 1 170 ? 7.669 7.400 132.066 1.00 159.53 171 SER B C 1
ATOM 3162 O O . SER B 1 170 ? 8.384 7.861 132.957 1.00 156.84 171 SER B O 1
ATOM 3165 N N . ALA B 1 171 ? 6.882 8.170 131.304 1.00 157.19 172 ALA B N 1
ATOM 3166 C CA . ALA B 1 171 ? 6.793 9.618 131.496 1.00 154.74 172 ALA B CA 1
ATOM 3167 C C . ALA B 1 171 ? 5.362 10.105 131.651 1.00 162.13 172 ALA B C 1
ATOM 3168 O O . ALA B 1 171 ? 4.440 9.490 131.116 1.00 166.42 172 ALA B O 1
ATOM 3170 N N . THR B 1 172 ? 5.174 11.200 132.398 1.00 156.60 173 THR B N 1
ATOM 3171 C CA . THR B 1 172 ? 3.863 11.820 132.643 1.00 158.39 173 THR B CA 1
ATOM 3172 C C . THR B 1 172 ? 3.944 13.283 132.238 1.00 158.63 173 THR B C 1
ATOM 3173 O O . THR B 1 172 ? 2.991 13.850 131.696 1.00 159.68 173 THR B O 1
ATOM 3177 N N . GLU B 1 173 ? 5.116 13.870 132.482 1.00 150.64 174 GLU B N 1
ATOM 3178 C CA . GLU B 1 173 ? 5.464 15.242 132.171 1.00 147.77 174 GLU B CA 1
ATOM 3179 C C . GLU B 1 173 ? 6.983 15.357 132.200 1.00 146.09 174 GLU B C 1
ATOM 3180 O O . GLU B 1 173 ? 7.621 14.926 133.171 1.00 145.23 174 GLU B O 1
ATOM 3186 N N . TYR B 1 174 ? 7.555 15.925 131.132 1.00 138.23 175 TYR B N 1
ATOM 3187 C CA . TYR B 1 174 ? 8.983 16.198 131.054 1.00 133.60 175 TYR B CA 1
ATOM 3188 C C . TYR B 1 174 ? 9.191 17.676 131.401 1.00 135.19 175 TYR B C 1
ATOM 3189 O O . TYR B 1 174 ? 8.309 18.499 131.147 1.00 136.21 175 TYR B O 1
ATOM 3198 N N . GLU B 1 175 ? 10.360 18.005 131.968 1.00 127.97 176 GLU B N 1
ATOM 3199 C CA . GLU B 1 175 ? 10.769 19.369 132.265 1.00 124.90 176 GLU B CA 1
ATOM 3200 C C . GLU B 1 175 ? 12.288 19.459 132.239 1.00 124.55 176 GLU B C 1
ATOM 3201 O O . GLU B 1 175 ? 12.996 18.520 132.620 1.00 123.91 176 GLU B O 1
ATOM 3207 N N . MET B 1 176 ? 12.772 20.586 131.736 1.00 117.78 177 MET B N 1
ATOM 3208 C CA . MET B 1 176 ? 14.173 20.954 131.658 1.00 114.15 177 MET B CA 1
ATOM 3209 C C . MET B 1 176 ? 14.195 22.360 132.228 1.00 116.44 177 MET B C 1
ATOM 3210 O O . MET B 1 176 ? 13.557 23.257 131.669 1.00 117.28 177 MET B O 1
ATOM 3215 N N . GLN B 1 177 ? 14.865 22.546 133.365 1.00 110.28 178 GLN B N 1
ATOM 3216 C CA . GLN B 1 177 ? 14.894 23.856 133.992 1.00 108.73 178 GLN B CA 1
ATOM 3217 C C . GLN B 1 177 ? 16.251 24.502 134.067 1.00 109.22 178 GLN B C 1
ATOM 3218 O O . GLN B 1 177 ? 17.249 23.829 134.293 1.00 107.82 178 GLN B O 1
ATOM 3224 N N . LEU B 1 178 ? 16.274 25.821 133.841 1.00 105.32 179 LEU B N 1
ATOM 3225 C CA . LEU B 1 178 ? 17.444 26.691 133.893 1.00 103.21 179 LEU B CA 1
ATOM 3226 C C . LEU B 1 178 ? 17.382 27.375 135.253 1.00 108.42 179 LEU B C 1
ATOM 3227 O O . LEU B 1 178 ? 16.513 28.219 135.480 1.00 110.03 179 LEU B O 1
ATOM 3232 N N . LEU B 1 179 ? 18.259 26.979 136.168 1.00 103.75 180 LEU B N 1
ATOM 3233 C CA . LEU B 1 179 ? 18.226 27.518 137.511 1.00 104.21 180 LEU B CA 1
ATOM 3234 C C . LEU B 1 179 ? 19.349 28.459 137.898 1.00 109.14 180 LEU B C 1
ATOM 3235 O O . LEU B 1 179 ? 20.381 28.509 137.237 1.00 108.58 180 LEU B O 1
ATOM 3240 N N . ASP B 1 180 ? 19.102 29.246 138.960 1.00 108.06 181 ASP B N 1
ATOM 3241 C CA . ASP B 1 180 ? 20.030 30.168 139.607 1.00 108.89 181 ASP B CA 1
ATOM 3242 C C . ASP B 1 180 ? 20.166 29.674 141.051 1.00 117.50 181 ASP B C 1
ATOM 3243 O O . ASP B 1 180 ? 19.397 30.076 141.936 1.00 120.29 181 ASP B O 1
ATOM 3248 N N . GLY B 1 181 ? 21.091 28.735 141.246 1.00 114.60 182 GLY B N 1
ATOM 3249 C CA . GLY B 1 181 ? 21.335 28.101 142.539 1.00 116.27 182 GLY B CA 1
ATOM 3250 C C . GLY B 1 181 ? 20.293 27.056 142.879 1.00 120.52 182 GLY B C 1
ATOM 3251 O O . GLY B 1 181 ? 20.583 25.855 142.854 1.00 120.47 182 GLY B O 1
ATOM 3252 N N . SER B 1 182 ? 19.075 27.512 143.204 1.00 117.76 183 SER B N 1
ATOM 3253 C CA . SER B 1 182 ? 17.942 26.658 143.550 1.00 119.47 183 SER B CA 1
ATOM 3254 C C . SER B 1 182 ? 16.618 27.300 143.138 1.00 122.95 183 SER B C 1
ATOM 3255 O O . SER B 1 182 ? 15.545 26.810 143.508 1.00 125.81 183 SER B O 1
ATOM 3258 N N . THR B 1 183 ? 16.696 28.378 142.348 1.00 115.76 184 THR B N 1
ATOM 3259 C CA . THR B 1 183 ? 15.540 29.135 141.868 1.00 116.22 184 THR B CA 1
ATOM 3260 C C . THR B 1 183 ? 15.353 28.941 140.354 1.00 116.06 184 THR B C 1
ATOM 3261 O O . THR B 1 183 ? 16.226 29.342 139.575 1.00 114.36 184 THR B O 1
ATOM 3265 N N . VAL B 1 184 ? 14.227 28.316 139.941 1.00 111.36 185 VAL B N 1
ATOM 3266 C CA . VAL B 1 184 ? 13.889 28.056 138.526 1.00 109.48 185 VAL B CA 1
ATOM 3267 C C . VAL B 1 184 ? 13.661 29.380 137.759 1.00 115.25 185 VAL B C 1
ATOM 3268 O O . VAL B 1 184 ? 12.637 30.040 137.953 1.00 118.60 185 VAL B O 1
ATOM 3272 N N . VAL B 1 185 ? 14.626 29.764 136.910 1.00 109.42 186 VAL B N 1
ATOM 3273 C CA . VAL B 1 185 ? 14.583 31.011 136.135 1.00 110.58 186 VAL B CA 1
ATOM 3274 C C . VAL B 1 185 ? 13.648 30.880 134.943 1.00 117.19 186 VAL B C 1
ATOM 3275 O O . VAL B 1 185 ? 12.795 31.742 134.722 1.00 121.39 186 VAL B O 1
ATOM 3279 N N . LYS B 1 186 ? 13.859 29.836 134.148 1.00 111.21 187 LYS B N 1
ATOM 3280 C CA . LYS B 1 186 ? 13.082 29.487 132.964 1.00 112.07 187 LYS B CA 1
ATOM 3281 C C . LYS B 1 186 ? 12.855 27.997 133.108 1.00 114.58 187 LYS B C 1
ATOM 3282 O O . LYS B 1 186 ? 13.557 27.349 133.886 1.00 111.44 187 LYS B O 1
ATOM 3288 N N . PHE B 1 187 ? 11.908 27.444 132.351 1.00 113.94 188 PHE B N 1
ATOM 3289 C CA . PHE B 1 187 ? 11.651 26.011 132.318 1.00 114.00 188 PHE B CA 1
ATOM 3290 C C . PHE B 1 187 ? 10.991 25.628 131.021 1.00 120.20 188 PHE B C 1
ATOM 3291 O O . PHE B 1 187 ? 10.444 26.490 130.330 1.00 122.40 188 PHE B O 1
ATOM 3299 N N . LEU B 1 188 ? 11.103 24.343 130.656 1.00 116.30 189 LEU B N 1
ATOM 3300 C CA . LEU B 1 188 ? 10.520 23.802 129.438 1.00 118.78 189 LEU B CA 1
ATOM 3301 C C . LEU B 1 188 ? 9.666 22.549 129.715 1.00 127.06 189 LEU B C 1
ATOM 3302 O O . LEU B 1 188 ? 10.014 21.440 129.294 1.00 127.86 189 LEU B O 1
ATOM 3307 N N . LYS B 1 189 ? 8.544 22.742 130.443 1.00 126.05 190 LYS B N 1
ATOM 3308 C CA . LYS B 1 189 ? 7.583 21.689 130.779 1.00 128.97 190 LYS B CA 1
ATOM 3309 C C . LYS B 1 189 ? 6.905 21.172 129.497 1.00 137.80 190 LYS B C 1
ATOM 3310 O O . LYS B 1 189 ? 6.605 21.968 128.604 1.00 140.43 190 LYS B O 1
ATOM 3316 N N . VAL B 1 190 ? 6.704 19.847 129.391 1.00 135.50 191 VAL B N 1
ATOM 3317 C CA . VAL B 1 190 ? 6.070 19.190 128.240 1.00 139.67 191 VAL B CA 1
ATOM 3318 C C . VAL B 1 190 ? 5.077 18.149 128.768 1.00 148.11 191 VAL B C 1
ATOM 3319 O O . VAL B 1 190 ? 5.476 17.283 129.549 1.00 146.40 191 VAL B O 1
ATOM 3323 N N . VAL B 1 191 ? 3.836 18.212 128.277 1.00 150.52 192 VAL B N 1
ATOM 3324 C CA . VAL B 1 191 ? 2.758 17.297 128.669 1.00 154.32 192 VAL B CA 1
ATOM 3325 C C . VAL B 1 191 ? 2.390 16.249 127.603 1.00 164.47 192 VAL B C 1
ATOM 3326 O O . VAL B 1 191 ? 1.383 16.367 126.905 1.00 169.47 192 VAL B O 1
ATOM 3330 N N . TYR B 1 192 ? 3.231 15.226 127.512 1.00 160.46 193 TYR B N 1
ATOM 3331 C CA . TYR B 1 192 ? 3.052 14.016 126.696 1.00 164.43 193 TYR B CA 1
ATOM 3332 C C . TYR B 1 192 ? 4.145 13.014 127.106 1.00 165.01 193 TYR B C 1
ATOM 3333 O O . TYR B 1 192 ? 5.340 13.323 127.030 1.00 160.57 193 TYR B O 1
ATOM 3342 N N . GLY B 1 193 ? 3.720 11.857 127.600 1.00 163.06 194 GLY B N 1
ATOM 3343 C CA . GLY B 1 193 ? 4.636 10.845 128.105 1.00 160.30 194 GLY B CA 1
ATOM 3344 C C . GLY B 1 193 ? 4.541 9.482 127.459 1.00 167.36 194 GLY B C 1
ATOM 3345 O O . GLY B 1 193 ? 3.484 9.099 126.949 1.00 172.18 194 GLY B O 1
ATOM 3346 N N . PHE B 1 194 ? 5.677 8.738 127.495 1.00 161.43 195 PHE B N 1
ATOM 3347 C CA . PHE B 1 194 ? 5.875 7.359 126.990 1.00 164.90 195 PHE B CA 1
ATOM 3348 C C . PHE B 1 194 ? 7.312 6.883 127.343 1.00 164.76 195 PHE B C 1
ATOM 3349 O O . PHE B 1 194 ? 8.002 7.594 128.075 1.00 160.36 195 PHE B O 1
ATOM 3357 N N . ASN B 1 195 ? 7.745 5.687 126.871 1.00 162.79 196 ASN B N 1
ATOM 3358 C CA . ASN B 1 195 ? 9.083 5.125 127.126 1.00 160.42 196 ASN B CA 1
ATOM 3359 C C . ASN B 1 195 ? 9.834 4.636 125.886 1.00 165.60 196 ASN B C 1
ATOM 3360 O O . ASN B 1 195 ? 9.203 4.233 124.907 1.00 170.45 196 ASN B O 1
ATOM 3365 N N . THR B 1 196 ? 11.166 4.697 125.916 1.00 158.11 197 THR B N 1
ATOM 3366 C CA . THR B 1 196 ? 12.010 4.101 124.869 1.00 159.50 197 THR B CA 1
ATOM 3367 C C . THR B 1 196 ? 12.322 4.915 123.600 1.00 161.32 197 THR B C 1
ATOM 3368 O O . THR B 1 196 ? 13.109 4.483 122.758 1.00 160.65 197 THR B O 1
ATOM 3372 N N . GLY B 1 197 ? 11.697 6.078 123.469 1.00 156.57 198 GLY B N 1
ATOM 3373 C CA . GLY B 1 197 ? 11.778 6.908 122.271 1.00 155.94 198 GLY B CA 1
ATOM 3374 C C . GLY B 1 197 ? 12.446 8.224 122.617 1.00 154.10 198 GLY B C 1
ATOM 3375 O O . GLY B 1 197 ? 12.576 8.567 123.797 1.00 150.33 198 GLY B O 1
ATOM 3376 N N . ASP B 1 198 ? 12.848 8.987 121.570 1.00 149.69 199 ASP B N 1
ATOM 3377 C CA . ASP B 1 198 ? 13.602 10.248 121.653 1.00 143.75 199 ASP B CA 1
ATOM 3378 C C . ASP B 1 198 ? 12.824 11.547 121.445 1.00 146.06 199 ASP B C 1
ATOM 3379 O O . ASP B 1 198 ? 12.187 11.728 120.408 1.00 149.13 199 ASP B O 1
ATOM 3384 N N . THR B 1 199 ? 13.001 12.503 122.378 1.00 138.40 200 THR B N 1
ATOM 3385 C CA . THR B 1 199 ? 12.470 13.865 122.271 1.00 137.26 200 THR B CA 1
ATOM 3386 C C . THR B 1 199 ? 13.608 14.808 121.887 1.00 139.38 200 THR B C 1
ATOM 3387 O O . THR B 1 199 ? 14.742 14.591 122.325 1.00 136.75 200 THR B O 1
ATOM 3391 N N . LEU B 1 200 ? 13.314 15.839 121.066 1.00 136.78 201 LEU B N 1
ATOM 3392 C CA . LEU B 1 200 ? 14.302 16.847 120.666 1.00 133.54 201 LEU B CA 1
ATOM 3393 C C . LEU B 1 200 ? 13.720 18.243 120.698 1.00 135.74 201 LEU B C 1
ATOM 3394 O O . LEU B 1 200 ? 12.947 18.624 119.812 1.00 139.33 201 LEU B O 1
ATOM 3399 N N . VAL B 1 201 ? 14.049 18.981 121.761 1.00 127.48 202 VAL B N 1
ATOM 3400 C CA . VAL B 1 201 ? 13.578 20.346 121.970 1.00 127.33 202 VAL B CA 1
ATOM 3401 C C . VAL B 1 201 ? 14.610 21.297 121.356 1.00 131.14 202 VAL B C 1
ATOM 3402 O O . VAL B 1 201 ? 15.691 21.470 121.921 1.00 126.38 202 VAL B O 1
ATOM 3406 N N . ILE B 1 202 ? 14.296 21.868 120.177 1.00 133.14 203 ILE B N 1
ATOM 3407 C CA . ILE B 1 202 ? 15.197 22.793 119.473 1.00 133.19 203 ILE B CA 1
ATOM 3408 C C . ILE B 1 202 ? 14.857 24.248 119.779 1.00 138.52 203 ILE B C 1
ATOM 3409 O O . ILE B 1 202 ? 13.817 24.737 119.349 1.00 141.66 203 ILE B O 1
ATOM 3414 N N . ASP B 1 203 ? 15.722 24.924 120.557 1.00 132.64 204 ASP B N 1
ATOM 3415 C CA . ASP B 1 203 ? 15.509 26.317 120.948 1.00 132.83 204 ASP B CA 1
ATOM 3416 C C . ASP B 1 203 ? 15.760 27.296 119.795 1.00 140.30 204 ASP B C 1
ATOM 3417 O O . ASP B 1 203 ? 15.212 28.398 119.820 1.00 141.18 204 ASP B O 1
ATOM 3422 N N . CYS B 1 204 ? 16.548 26.885 118.774 1.00 139.11 205 CYS B N 1
ATOM 3423 C CA . CYS B 1 204 ? 16.817 27.698 117.582 1.00 142.79 205 CYS B CA 1
ATOM 3424 C C . CYS B 1 204 ? 15.570 27.710 116.679 1.00 152.58 205 CYS B C 1
ATOM 3425 O O . CYS B 1 204 ? 14.998 28.772 116.422 1.00 154.51 205 CYS B O 1
ATOM 3428 N N . HIS B 1 205 ? 15.151 26.515 116.222 1.00 151.85 206 HIS B N 1
ATOM 3429 C CA . HIS B 1 205 ? 14.009 26.296 115.338 1.00 157.96 206 HIS B CA 1
ATOM 3430 C C . HIS B 1 205 ? 12.657 26.465 116.037 1.00 161.41 206 HIS B C 1
ATOM 3431 O O . HIS B 1 205 ? 11.650 26.645 115.349 1.00 167.12 206 HIS B O 1
ATOM 3438 N N . GLU B 1 206 ? 12.632 26.404 117.389 1.00 151.57 207 GLU B N 1
ATOM 3439 C CA . GLU B 1 206 ? 11.434 26.508 118.237 1.00 151.40 207 GLU B CA 1
ATOM 3440 C C . GLU B 1 206 ? 10.364 25.421 117.934 1.00 157.42 207 GLU B C 1
ATOM 3441 O O . GLU B 1 206 ? 9.171 25.713 117.804 1.00 161.01 207 GLU B O 1
ATOM 3447 N N . ARG B 1 207 ? 10.827 24.155 117.832 1.00 151.85 208 ARG B N 1
ATOM 3448 C CA . ARG B 1 207 ? 10.006 22.977 117.541 1.00 155.09 208 ARG B CA 1
ATOM 3449 C C . ARG B 1 207 ? 10.109 21.871 118.625 1.00 155.87 208 ARG B C 1
ATOM 3450 O O . ARG B 1 207 ? 11.066 21.850 119.410 1.00 150.07 208 ARG B O 1
ATOM 3452 N N . SER B 1 208 ? 9.103 20.962 118.662 1.00 155.68 209 SER B N 1
ATOM 3453 C CA . SER B 1 208 ? 9.027 19.804 119.567 1.00 153.22 209 SER B CA 1
ATOM 3454 C C . SER B 1 208 ? 8.876 18.519 118.731 1.00 161.19 209 SER B C 1
ATOM 3455 O O . SER B 1 208 ? 8.102 18.499 117.771 1.00 166.01 209 SER B O 1
ATOM 3458 N N . VAL B 1 209 ? 9.630 17.461 119.085 1.00 155.80 210 VAL B N 1
ATOM 3459 C CA . VAL B 1 209 ? 9.661 16.177 118.366 1.00 159.47 210 VAL B CA 1
ATOM 3460 C C . VAL B 1 209 ? 9.557 14.990 119.341 1.00 163.61 210 VAL B C 1
ATOM 3461 O O . VAL B 1 209 ? 10.306 14.958 120.312 1.00 158.32 210 VAL B O 1
ATOM 3465 N N . THR B 1 210 ? 8.661 14.013 119.075 1.00 166.21 211 THR B N 1
ATOM 3466 C CA . THR B 1 210 ? 8.586 12.775 119.866 1.00 166.50 211 THR B CA 1
ATOM 3467 C C . THR B 1 210 ? 8.791 11.524 119.001 1.00 176.10 211 THR B C 1
ATOM 3468 O O . THR B 1 210 ? 8.497 11.563 117.801 1.00 180.22 211 THR B O 1
ATOM 3472 N N . LEU B 1 211 ? 9.334 10.431 119.616 1.00 172.57 212 LEU B N 1
ATOM 3473 C CA . LEU B 1 211 ? 9.670 9.136 118.993 1.00 176.91 212 LEU B CA 1
ATOM 3474 C C . LEU B 1 211 ? 10.564 9.312 117.736 1.00 182.06 212 LEU B C 1
ATOM 3475 O O . LEU B 1 211 ? 10.601 8.435 116.863 1.00 187.09 212 LEU B O 1
ATOM 3480 N N . ASN B 1 212 ? 11.294 10.454 117.676 1.00 173.71 213 ASN B N 1
ATOM 3481 C CA . ASN B 1 212 ? 12.156 10.907 116.585 1.00 173.97 213 ASN B CA 1
ATOM 3482 C C . ASN B 1 212 ? 11.679 11.619 115.297 1.00 184.03 213 ASN B C 1
ATOM 3483 O O . ASN B 1 212 ? 12.486 11.984 114.431 1.00 188.20 213 ASN B O 1
ATOM 3485 N N . GLY B 1 213 ? 10.355 11.739 115.166 1.00 179.47 214 GLY B N 1
ATOM 3486 C CA . GLY B 1 213 ? 9.736 12.393 114.023 1.00 185.03 214 GLY B CA 1
ATOM 3487 C C . GLY B 1 213 ? 8.673 13.465 114.144 1.00 187.07 214 GLY B C 1
ATOM 3488 O O . GLY B 1 213 ? 8.874 14.597 113.693 1.00 185.40 214 GLY B O 1
ATOM 3489 N N . GLN B 1 214 ? 7.508 13.089 114.694 1.00 185.60 215 GLN B N 1
ATOM 3490 C CA . GLN B 1 214 ? 6.310 13.930 114.760 1.00 186.75 215 GLN B CA 1
ATOM 3491 C C . GLN B 1 214 ? 6.288 15.057 115.786 1.00 186.32 215 GLN B C 1
ATOM 3492 O O . GLN B 1 214 ? 6.833 14.916 116.884 1.00 179.40 215 GLN B O 1
ATOM 3498 N N . ASP B 1 215 ? 5.624 16.177 115.399 1.00 186.27 216 ASP B N 1
ATOM 3499 C CA . ASP B 1 215 ? 5.436 17.427 116.151 1.00 182.43 216 ASP B CA 1
ATOM 3500 C C . ASP B 1 215 ? 4.565 17.276 117.408 1.00 185.49 216 ASP B C 1
ATOM 3501 O O . ASP B 1 215 ? 3.505 16.652 117.350 1.00 189.86 216 ASP B O 1
ATOM 3506 N N . ILE B 1 216 ? 5.008 17.878 118.530 1.00 176.24 217 ILE B N 1
ATOM 3507 C CA . ILE B 1 216 ? 4.303 17.873 119.819 1.00 174.86 217 ILE B CA 1
ATOM 3508 C C . ILE B 1 216 ? 4.288 19.320 120.361 1.00 176.58 217 ILE B C 1
ATOM 3509 O O . ILE B 1 216 ? 4.599 19.561 121.531 1.00 171.46 217 ILE B O 1
ATOM 3514 N N . MET B 1 217 ? 3.938 20.288 119.491 1.00 177.36 218 MET B N 1
ATOM 3515 C CA . MET B 1 217 ? 3.905 21.715 119.836 1.00 176.11 218 MET B CA 1
ATOM 3516 C C . MET B 1 217 ? 2.947 22.127 120.977 1.00 180.75 218 MET B C 1
ATOM 3517 O O . MET B 1 217 ? 3.370 22.923 121.825 1.00 175.45 218 MET B O 1
ATOM 3522 N N . PRO B 1 218 ? 1.698 21.591 121.066 1.00 183.25 219 PRO B N 1
ATOM 3523 C CA . PRO B 1 218 ? 0.790 22.032 122.141 1.00 184.09 219 PRO B CA 1
ATOM 3524 C C . PRO B 1 218 ? 1.139 21.607 123.570 1.00 183.17 219 PRO B C 1
ATOM 3525 O O . PRO B 1 218 ? 0.585 22.178 124.504 1.00 182.68 219 PRO B O 1
ATOM 3529 N N . ALA B 1 219 ? 2.049 20.631 123.748 1.00 176.33 220 ALA B N 1
ATOM 3530 C CA . ALA B 1 219 ? 2.467 20.127 125.063 1.00 171.68 220 ALA B CA 1
ATOM 3531 C C . ALA B 1 219 ? 3.172 21.164 125.960 1.00 170.91 220 ALA B C 1
ATOM 3532 O O . ALA B 1 219 ? 3.019 21.100 127.182 1.00 168.35 220 ALA B O 1
ATOM 3534 N N . LEU B 1 220 ? 3.926 22.116 125.362 1.00 166.61 221 LEU B N 1
ATOM 3535 C CA . LEU B 1 220 ? 4.631 23.180 126.089 1.00 162.99 221 LEU B CA 1
ATOM 3536 C C . LEU B 1 220 ? 3.616 24.206 126.626 1.00 172.65 221 LEU B C 1
ATOM 3537 O O . LEU B 1 220 ? 3.544 25.336 126.131 1.00 173.35 221 LEU B O 1
ATOM 3539 N N . LEU B 1 221 ? 2.850 23.781 127.624 1.00 173.23 222 LEU B N 1
ATOM 3540 C CA . LEU B 1 221 ? 1.735 24.546 128.170 1.00 177.97 222 LEU B CA 1
ATOM 3541 C C . LEU B 1 221 ? 1.493 26.035 128.408 1.00 184.78 222 LEU B C 1
ATOM 3542 O O . LEU B 1 221 ? 0.428 26.563 128.087 1.00 188.67 222 LEU B O 1
ATOM 3547 N N . ILE B 1 222 ? 2.485 26.697 128.993 1.00 178.54 223 ILE B N 1
ATOM 3548 C CA . ILE B 1 222 ? 2.298 28.025 129.589 1.00 178.84 223 ILE B CA 1
ATOM 3549 C C . ILE B 1 222 ? 3.444 28.463 128.664 1.00 179.34 223 ILE B C 1
ATOM 3550 O O . ILE B 1 222 ? 4.094 27.585 128.075 1.00 176.45 223 ILE B O 1
ATOM 3555 N N . GLN B 1 223 ? 3.711 29.785 128.526 1.00 176.05 224 GLN B N 1
ATOM 3556 C CA . GLN B 1 223 ? 4.844 30.218 127.707 1.00 172.77 224 GLN B CA 1
ATOM 3557 C C . GLN B 1 223 ? 6.003 29.823 128.638 1.00 169.49 224 GLN B C 1
ATOM 3558 O O . GLN B 1 223 ? 6.442 30.583 129.515 1.00 167.24 224 GLN B O 1
ATOM 3564 N N . SER B 1 224 ? 6.418 28.547 128.443 1.00 161.96 225 SER B N 1
ATOM 3565 C CA . SER B 1 224 ? 7.498 27.815 129.070 1.00 155.38 225 SER B CA 1
ATOM 3566 C C . SER B 1 224 ? 8.682 28.362 128.305 1.00 155.91 225 SER B C 1
ATOM 3567 O O . SER B 1 224 ? 8.900 28.024 127.135 1.00 156.62 225 SER B O 1
ATOM 3570 N N . ASP B 1 225 ? 9.339 29.336 128.931 1.00 148.97 226 ASP B N 1
ATOM 3571 C CA . ASP B 1 225 ? 10.448 30.086 128.383 1.00 146.22 226 ASP B CA 1
ATOM 3572 C C . ASP B 1 225 ? 11.509 29.273 127.672 1.00 145.28 226 ASP B C 1
ATOM 3573 O O . ASP B 1 225 ? 11.896 28.196 128.137 1.00 142.08 226 ASP B O 1
ATOM 3578 N N . TRP B 1 226 ? 11.958 29.807 126.523 1.00 141.08 227 TRP B N 1
ATOM 3579 C CA . TRP B 1 226 ? 13.023 29.256 125.698 1.00 137.91 227 TRP B CA 1
ATOM 3580 C C . TRP B 1 226 ? 14.342 29.577 126.381 1.00 134.29 227 TRP B C 1
ATOM 3581 O O . TRP B 1 226 ? 14.466 30.633 127.016 1.00 132.74 227 TRP B O 1
ATOM 3592 N N . ILE B 1 227 ? 15.313 28.651 126.284 1.00 125.96 228 ILE B N 1
ATOM 3593 C CA . ILE B 1 227 ? 16.618 28.793 126.939 1.00 120.32 228 ILE B CA 1
ATOM 3594 C C . ILE B 1 227 ? 17.793 29.040 125.981 1.00 118.76 228 ILE B C 1
ATOM 3595 O O . ILE B 1 227 ? 17.831 28.484 124.881 1.00 119.84 228 ILE B O 1
ATOM 3600 N N . GLN B 1 228 ? 18.747 29.884 126.409 1.00 109.54 229 GLN B N 1
ATOM 3601 C CA . GLN B 1 228 ? 19.961 30.168 125.643 1.00 106.57 229 GLN B CA 1
ATOM 3602 C C . GLN B 1 228 ? 21.208 29.901 126.501 1.00 102.38 229 GLN B C 1
ATOM 3603 O O . GLN B 1 228 ? 21.168 30.029 127.734 1.00 101.04 229 GLN B O 1
ATOM 3609 N N . LEU B 1 229 ? 22.335 29.621 125.834 1.00 93.94 230 LEU B N 1
ATOM 3610 C CA . LEU B 1 229 ? 23.612 29.392 126.498 1.00 89.35 230 LEU B CA 1
ATOM 3611 C C . LEU B 1 229 ? 24.547 30.605 126.238 1.00 90.11 230 LEU B C 1
ATOM 3612 O O . LEU B 1 229 ? 24.998 30.805 125.106 1.00 90.97 230 LEU B O 1
ATOM 3617 N N . LYS B 1 230 ? 24.794 31.433 127.272 1.00 83.33 231 LYS B N 1
ATOM 3618 C CA . LYS B 1 230 ? 25.662 32.609 127.141 1.00 81.69 231 LYS B CA 1
ATOM 3619 C C . LYS B 1 230 ? 27.131 32.153 127.066 1.00 83.61 231 LYS B C 1
ATOM 3620 O O . LYS B 1 230 ? 27.468 31.125 127.659 1.00 83.18 231 LYS B O 1
ATOM 3626 N N . PRO B 1 231 ? 28.036 32.867 126.363 1.00 79.36 232 PRO B N 1
ATOM 3627 C CA . PRO B 1 231 ? 29.410 32.358 126.250 1.00 78.57 232 PRO B CA 1
ATOM 3628 C C . PRO B 1 231 ? 30.311 32.517 127.479 1.00 81.13 232 PRO B C 1
ATOM 3629 O O . PRO B 1 231 ? 30.100 33.418 128.291 1.00 81.36 232 PRO B O 1
ATOM 3633 N N . GLN B 1 232 ? 31.323 31.624 127.595 1.00 76.07 233 GLN B N 1
ATOM 3634 C CA . GLN B 1 232 ? 32.381 31.613 128.621 1.00 75.30 233 GLN B CA 1
ATOM 3635 C C . GLN B 1 232 ? 31.840 31.567 130.050 1.00 80.14 233 GLN B C 1
ATOM 3636 O O . GLN B 1 232 ? 32.540 31.894 131.024 1.00 80.05 233 GLN B O 1
ATOM 3642 N N . VAL B 1 233 ? 30.581 31.134 130.164 1.00 76.51 234 VAL B N 1
ATOM 3643 C CA . VAL B 1 233 ? 29.815 31.119 131.389 1.00 75.67 234 VAL B CA 1
ATOM 3644 C C . VAL B 1 233 ? 28.986 29.831 131.492 1.00 82.15 234 VAL B C 1
ATOM 3645 O O . VAL B 1 233 ? 28.473 29.301 130.467 1.00 82.27 234 VAL B O 1
ATOM 3649 N N . ASN B 1 234 ? 28.869 29.331 132.749 1.00 78.69 235 ASN B N 1
ATOM 3650 C CA . ASN B 1 234 ? 28.096 28.139 133.088 1.00 78.52 235 ASN B CA 1
ATOM 3651 C C . ASN B 1 234 ? 26.615 28.434 133.072 1.00 81.40 235 ASN B C 1
ATOM 3652 O O . ASN B 1 234 ? 26.189 29.508 133.497 1.00 80.71 235 ASN B O 1
ATOM 3657 N N . THR B 1 235 ? 25.839 27.465 132.588 1.00 78.22 236 THR B N 1
ATOM 3658 C CA . THR B 1 235 ? 24.396 27.519 132.516 1.00 78.87 236 THR B CA 1
ATOM 3659 C C . THR B 1 235 ? 23.983 26.285 133.357 1.00 86.74 236 THR B C 1
ATOM 3660 O O . THR B 1 235 ? 24.349 25.163 132.990 1.00 88.69 236 THR B O 1
ATOM 3664 N N . TYR B 1 236 ? 23.337 26.482 134.530 1.00 82.06 237 TYR B N 1
ATOM 3665 C CA . TYR B 1 236 ? 22.926 25.323 135.315 1.00 82.08 237 TYR B CA 1
ATOM 3666 C C . TYR B 1 236 ? 21.572 24.816 134.863 1.00 85.31 237 TYR B C 1
ATOM 3667 O O . TYR B 1 236 ? 20.605 25.571 134.782 1.00 86.16 237 TYR B O 1
ATOM 3676 N N . LEU B 1 237 ? 21.520 23.541 134.522 1.00 80.59 238 LEU B N 1
ATOM 3677 C CA . LEU B 1 237 ? 20.328 22.883 134.025 1.00 81.36 238 LEU B CA 1
ATOM 3678 C C . LEU B 1 237 ? 20.055 21.598 134.779 1.00 90.91 238 LEU B C 1
ATOM 3679 O O . LEU B 1 237 ? 20.987 20.880 135.127 1.00 92.70 238 LEU B O 1
ATOM 3684 N N . LYS B 1 238 ? 18.771 21.304 135.022 1.00 89.76 239 LYS B N 1
ATOM 3685 C CA . LYS B 1 238 ? 18.302 20.119 135.735 1.00 91.49 239 LYS B CA 1
ATOM 3686 C C . LYS B 1 238 ? 17.135 19.535 134.911 1.00 100.89 239 LYS B C 1
ATOM 3687 O O . LYS B 1 238 ? 16.196 20.269 134.589 1.00 103.81 239 LYS B O 1
ATOM 3693 N N . ALA B 1 239 ? 17.214 18.262 134.500 1.00 97.36 240 ALA B N 1
ATOM 3694 C CA . ALA B 1 239 ? 16.128 17.658 133.725 1.00 99.25 240 ALA B CA 1
ATOM 3695 C C . ALA B 1 239 ? 15.377 16.575 134.533 1.00 107.01 240 ALA B C 1
ATOM 3696 O O . ALA B 1 239 ? 15.954 15.968 135.438 1.00 107.68 240 ALA B O 1
ATOM 3698 N N . THR B 1 240 ? 14.097 16.329 134.208 1.00 104.51 241 THR B N 1
ATOM 3699 C CA . THR B 1 240 ? 13.286 15.335 134.908 1.00 106.48 241 THR B CA 1
ATOM 3700 C C . THR B 1 240 ? 13.760 13.914 134.585 1.00 113.49 241 THR B C 1
ATOM 3701 O O . THR B 1 240 ? 13.455 12.957 135.320 1.00 116.40 241 THR B O 1
ATOM 3705 N N . GLN B 1 241 ? 14.515 13.783 133.480 1.00 107.99 242 GLN B N 1
ATOM 3706 C CA . GLN B 1 241 ? 15.084 12.525 133.009 1.00 108.69 242 GLN B CA 1
ATOM 3707 C C . GLN B 1 241 ? 16.458 12.798 132.367 1.00 109.36 242 GLN B C 1
ATOM 3708 O O . GLN B 1 241 ? 16.641 13.870 131.771 1.00 107.70 242 GLN B O 1
ATOM 3714 N N . PRO B 1 242 ? 17.427 11.853 132.456 1.00 103.59 243 PRO B N 1
ATOM 3715 C CA . PRO B 1 242 ? 18.756 12.099 131.880 1.00 101.37 243 PRO B CA 1
ATOM 3716 C C . PRO B 1 242 ? 18.676 12.568 130.416 1.00 104.60 243 PRO B C 1
ATOM 3717 O O . PRO B 1 242 ? 18.294 11.816 129.512 1.00 107.61 243 PRO B O 1
ATOM 3721 N N . SER B 1 243 ? 19.007 13.844 130.206 1.00 97.15 244 SER B N 1
ATOM 3722 C CA . SER B 1 243 ? 18.969 14.490 128.895 1.00 97.38 244 SER B CA 1
ATOM 3723 C C . SER B 1 243 ? 20.373 14.699 128.344 1.00 98.84 244 SER B C 1
ATOM 3724 O O . SER B 1 243 ? 21.374 14.281 128.927 1.00 97.86 244 SER B O 1
ATOM 3727 N N . THR B 1 244 ? 20.418 15.336 127.191 1.00 95.00 245 THR B N 1
ATOM 3728 C CA . THR B 1 244 ? 21.629 15.696 126.484 1.00 94.43 245 THR B CA 1
ATOM 3729 C C . THR B 1 244 ? 21.429 17.079 125.907 1.00 98.19 245 THR B C 1
ATOM 3730 O O . THR B 1 244 ? 20.348 17.412 125.409 1.00 99.47 245 THR B O 1
ATOM 3734 N N . ILE B 1 245 ? 22.469 17.886 125.997 1.00 93.44 246 ILE B N 1
ATOM 3735 C CA . ILE B 1 245 ? 22.439 19.227 125.461 1.00 92.69 246 ILE B CA 1
ATOM 3736 C C . ILE B 1 245 ? 23.475 19.392 124.345 1.00 95.39 246 ILE B C 1
ATOM 3737 O O . ILE B 1 245 ? 24.684 19.201 124.552 1.00 93.96 246 ILE 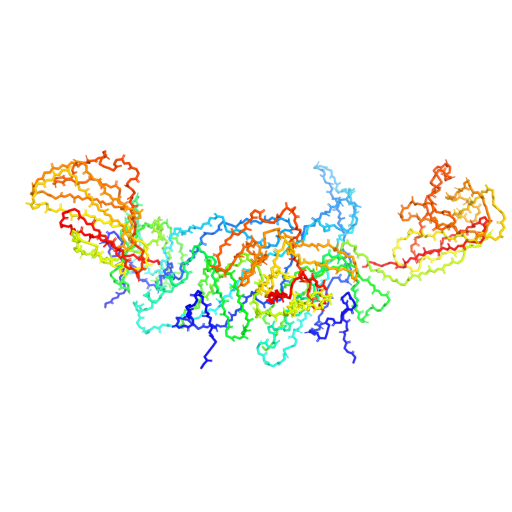B O 1
ATOM 3742 N N . VAL B 1 246 ? 22.966 19.659 123.142 1.00 92.99 247 VAL B N 1
ATOM 3743 C CA . VAL B 1 246 ? 23.785 19.807 121.938 1.00 94.41 247 VAL B CA 1
ATOM 3744 C C . VAL B 1 246 ? 23.856 21.260 121.433 1.00 97.10 247 VAL B C 1
ATOM 3745 O O . VAL B 1 246 ? 22.826 21.868 121.071 1.00 96.27 247 VAL B O 1
ATOM 3749 N N . PHE B 1 247 ? 25.101 21.800 121.393 1.00 92.69 248 PHE B N 1
ATOM 3750 C CA . PHE B 1 247 ? 25.331 23.156 120.917 1.00 91.03 248 PHE B CA 1
ATOM 3751 C C . PHE B 1 247 ? 26.562 23.182 120.033 1.00 94.29 248 PHE B C 1
ATOM 3752 O O . PHE B 1 247 ? 27.446 22.320 120.158 1.00 92.88 248 PHE B O 1
ATOM 3760 N N . THR B 1 248 ? 26.644 24.173 119.169 1.00 92.17 249 THR B N 1
ATOM 3761 C CA . THR B 1 248 ? 27.849 24.295 118.363 1.00 93.69 249 THR B CA 1
ATOM 3762 C C . THR B 1 248 ? 28.529 25.604 118.694 1.00 94.83 249 THR B C 1
ATOM 3763 O O . THR B 1 248 ? 27.872 26.653 118.636 1.00 95.22 249 THR B O 1
ATOM 3767 N N . GLU B 1 249 ? 29.822 25.537 119.112 1.00 86.83 250 GLU B N 1
ATOM 3768 C CA . GLU B 1 249 ? 30.648 26.702 119.442 1.00 82.75 250 GLU B CA 1
ATOM 3769 C C . GLU B 1 249 ? 30.634 27.659 118.235 1.00 86.10 250 GLU B C 1
ATOM 3770 O O . GLU B 1 249 ? 30.776 27.210 117.098 1.00 86.64 250 GLU B O 1
ATOM 3776 N N . LYS B 1 250 ? 30.420 28.963 118.492 1.00 81.19 251 LYS B N 1
ATOM 3777 C CA . LYS B 1 250 ? 30.377 30.016 117.459 1.00 80.93 251 LYS B CA 1
ATOM 3778 C C . LYS B 1 250 ? 31.212 31.228 117.853 1.00 82.44 251 LYS B C 1
ATOM 3779 O O . LYS B 1 250 ? 31.327 31.568 119.027 1.00 80.21 251 LYS B O 1
ATOM 3785 N N . PHE B 1 251 ? 31.823 31.865 116.870 1.00 80.42 252 PHE B N 1
ATOM 3786 C CA . PHE B 1 251 ? 32.726 32.983 117.098 1.00 79.02 252 PHE B CA 1
ATOM 3787 C C . PHE B 1 251 ? 32.532 34.050 116.059 1.00 86.15 252 PHE B C 1
ATOM 3788 O O . PHE B 1 251 ? 32.211 33.702 114.906 1.00 90.81 252 PHE B O 1
ATOM 3796 N N . LEU B 1 252 ? 32.806 35.338 116.420 1.00 78.81 253 LEU B N 1
ATOM 3797 C CA . LEU B 1 252 ? 32.761 36.431 115.436 1.00 81.00 253 LEU B CA 1
ATOM 3798 C C . LEU B 1 252 ? 34.142 36.699 114.738 1.00 100.85 253 LEU B C 1
ATOM 3799 O O . LEU B 1 252 ? 34.163 36.919 113.509 1.00 108.48 253 LEU B O 1
ATOM 3805 N N . LYS C 1 8 ? 54.535 75.610 55.623 1.00 115.41 9 LYS C N 1
ATOM 3806 C CA . LYS C 1 8 ? 53.131 75.236 55.447 1.00 113.19 9 LYS C CA 1
ATOM 3807 C C . LYS C 1 8 ? 52.559 74.563 56.718 1.00 112.87 9 LYS C C 1
ATOM 3808 O O . LYS C 1 8 ? 52.484 73.326 56.779 1.00 111.41 9 LYS C O 1
ATOM 3810 N N . VAL C 1 9 ? 52.124 75.356 57.693 1.00 106.62 10 VAL C N 1
ATOM 3811 C CA . VAL C 1 9 ? 51.624 74.817 58.964 1.00 102.65 10 VAL C CA 1
ATOM 3812 C C . VAL C 1 9 ? 50.257 74.117 58.891 1.00 100.73 10 VAL C C 1
ATOM 3813 O O . VAL C 1 9 ? 49.585 74.140 57.859 1.00 101.95 10 VAL C O 1
ATOM 3817 N N . PHE C 1 10 ? 49.865 73.500 60.006 1.00 90.14 11 PHE C N 1
ATOM 3818 C CA . PHE C 1 10 ? 48.599 72.810 60.141 1.00 85.32 11 PHE C CA 1
ATOM 3819 C C . PHE C 1 10 ? 47.484 73.845 60.158 1.00 89.30 11 PHE C C 1
ATOM 3820 O O . PHE C 1 10 ? 47.437 74.669 61.067 1.00 89.98 11 PHE C O 1
ATOM 3828 N N . THR C 1 11 ? 46.586 73.808 59.177 1.00 84.90 12 THR C N 1
ATOM 3829 C CA . THR C 1 11 ? 45.476 74.754 59.184 1.00 84.03 12 THR C CA 1
ATOM 3830 C C . THR C 1 11 ? 44.138 74.137 59.573 1.00 85.12 12 THR C C 1
ATOM 3831 O O . THR C 1 11 ? 43.828 72.992 59.192 1.00 85.72 12 THR C O 1
ATOM 3835 N N . MET C 1 12 ? 43.366 74.915 60.359 1.00 78.00 13 MET C N 1
ATOM 3836 C CA . MET C 1 12 ? 42.008 74.607 60.798 1.00 76.31 13 MET C CA 1
ATOM 3837 C C . MET C 1 12 ? 41.078 75.678 60.284 1.00 83.05 13 MET C C 1
ATOM 3838 O O . MET C 1 12 ? 41.288 76.856 60.586 1.00 85.10 13 MET C O 1
ATOM 3843 N N . MET C 1 13 ? 40.058 75.277 59.499 1.00 80.12 14 MET C N 1
ATOM 3844 C CA . MET C 1 13 ? 39.059 76.190 58.914 1.00 80.83 14 MET C CA 1
ATOM 3845 C C . MET C 1 13 ? 37.739 76.028 59.637 1.00 83.13 14 MET C C 1
ATOM 3846 O O . MET C 1 13 ? 37.279 74.897 59.847 1.00 83.11 14 MET C O 1
ATOM 3851 N N . TYR C 1 14 ? 37.139 77.157 60.021 1.00 75.46 15 TYR C N 1
ATOM 3852 C CA . TYR C 1 14 ? 35.867 77.159 60.714 1.00 73.01 15 TYR C CA 1
ATOM 3853 C C . TYR C 1 14 ? 35.018 78.179 60.011 1.00 79.63 15 TYR C C 1
ATOM 3854 O O . TYR C 1 14 ? 35.345 79.363 60.054 1.00 80.68 15 TYR C O 1
ATOM 3863 N N . ASP C 1 15 ? 33.961 77.729 59.309 1.00 77.25 16 ASP C N 1
ATOM 3864 C CA . ASP C 1 15 ? 33.057 78.591 58.526 1.00 79.66 16 ASP C CA 1
ATOM 3865 C C . ASP C 1 15 ? 33.847 79.358 57.446 1.00 84.17 16 ASP C C 1
ATOM 3866 O O . ASP C 1 15 ? 33.648 80.546 57.245 1.00 85.56 16 ASP C O 1
ATOM 3871 N N . GLY C 1 16 ? 34.802 78.685 56.827 1.00 79.69 17 GLY C N 1
ATOM 3872 C CA . GLY C 1 16 ? 35.665 79.313 55.842 1.00 80.75 17 GLY C CA 1
ATOM 3873 C C . GLY C 1 16 ? 36.660 80.320 56.391 1.00 84.29 17 GLY C C 1
ATOM 3874 O O . GLY C 1 16 ? 37.266 81.033 55.597 1.00 88.34 17 GLY C O 1
ATOM 3875 N N . GLN C 1 17 ? 36.856 80.399 57.725 1.00 76.42 18 GLN C N 1
ATOM 3876 C CA . GLN C 1 17 ? 37.825 81.317 58.331 1.00 76.13 18 GLN C CA 1
ATOM 3877 C C . GLN C 1 17 ? 39.009 80.494 58.800 1.00 83.15 18 GLN C C 1
ATOM 3878 O O . GLN C 1 17 ? 38.812 79.417 59.371 1.00 84.19 18 GLN C O 1
ATOM 3884 N N . ASP C 1 18 ? 40.233 80.947 58.515 1.00 80.66 19 ASP C N 1
ATOM 3885 C CA . ASP C 1 18 ? 41.436 80.227 58.923 1.00 79.78 19 ASP C CA 1
ATOM 3886 C C . ASP C 1 18 ? 41.713 80.628 60.334 1.00 83.27 19 ASP C C 1
ATOM 3887 O O . ASP C 1 18 ? 42.218 81.715 60.564 1.00 83.77 19 ASP C O 1
ATOM 3892 N N . LEU C 1 19 ? 41.312 79.773 61.296 1.00 79.97 20 LEU C N 1
ATOM 3893 C CA . LEU C 1 19 ? 41.481 80.038 62.728 1.00 79.25 20 LEU C CA 1
ATOM 3894 C C . LEU C 1 19 ? 42.940 79.989 63.147 1.00 83.89 20 LEU C C 1
ATOM 3895 O O . LEU C 1 19 ? 43.332 80.678 64.087 1.00 83.31 20 LEU C O 1
ATOM 3900 N N . THR C 1 20 ? 43.738 79.176 62.445 1.00 80.56 21 THR C N 1
ATOM 3901 C CA . THR C 1 20 ? 45.157 79.039 62.722 1.00 81.28 21 THR C CA 1
ATOM 3902 C C . THR C 1 20 ? 46.008 80.289 62.380 1.00 91.79 21 THR C C 1
ATOM 3903 O O . THR C 1 20 ? 47.240 80.258 62.513 1.00 92.94 21 THR C O 1
ATOM 3907 N N . ASP C 1 21 ? 45.344 81.392 61.963 1.00 90.22 22 ASP C N 1
ATOM 3908 C CA . ASP C 1 21 ? 45.964 82.691 61.715 1.00 91.88 22 ASP C CA 1
ATOM 3909 C C . ASP C 1 21 ? 45.949 83.404 63.073 1.00 95.25 22 ASP C C 1
ATOM 3910 O O . ASP C 1 21 ? 46.573 84.454 63.217 1.00 97.75 22 ASP C O 1
ATOM 3915 N N . TYR C 1 22 ? 45.204 82.849 64.060 1.00 87.65 23 TYR C N 1
ATOM 3916 C CA . TYR C 1 22 ? 45.009 83.423 65.386 1.00 86.16 23 TYR C CA 1
ATOM 3917 C C . TYR C 1 22 ? 45.631 82.573 66.492 1.00 85.47 23 TYR C C 1
ATOM 3918 O O . TYR C 1 22 ? 46.025 83.100 67.526 1.00 87.96 23 TYR C O 1
ATOM 3927 N N . PHE C 1 23 ? 45.782 81.285 66.260 1.00 76.75 24 PHE C N 1
ATOM 3928 C CA . PHE C 1 23 ? 46.410 80.389 67.212 1.00 74.42 24 PHE C CA 1
ATOM 3929 C C . PHE C 1 23 ? 47.176 79.259 66.519 1.00 79.80 24 PHE C C 1
ATOM 3930 O O . PHE C 1 23 ? 47.014 79.032 65.329 1.00 80.86 24 PHE C O 1
ATOM 3938 N N . LEU C 1 24 ? 47.993 78.554 67.286 1.00 76.50 25 LEU C N 1
ATOM 3939 C CA . LEU C 1 24 ? 48.877 77.476 66.886 1.00 76.77 25 LEU C CA 1
ATOM 3940 C C . LEU C 1 24 ? 48.349 76.177 67.480 1.00 79.24 25 LEU C C 1
ATOM 3941 O O . LEU C 1 24 ? 48.129 76.102 68.683 1.00 78.70 25 LEU C O 1
ATOM 3946 N N . VAL C 1 25 ? 48.115 75.162 66.654 1.00 75.62 26 VAL C N 1
ATOM 3947 C CA . VAL C 1 25 ? 47.521 73.903 67.117 1.00 72.97 26 VAL C CA 1
ATOM 3948 C C . VAL C 1 25 ? 48.516 72.866 67.606 1.00 81.28 26 VAL C C 1
ATOM 3949 O O . VAL C 1 25 ? 49.293 72.343 66.808 1.00 83.64 26 VAL C O 1
ATOM 3953 N N . GLN C 1 26 ? 48.459 72.544 68.917 1.00 78.76 27 GLN C N 1
ATOM 3954 C CA . GLN C 1 26 ? 49.257 71.511 69.584 1.00 78.49 27 GLN C CA 1
ATOM 3955 C C . GLN C 1 26 ? 48.723 70.159 69.161 1.00 82.08 27 GLN C C 1
ATOM 3956 O O . GLN C 1 26 ? 49.482 69.355 68.627 1.00 83.61 27 GLN C O 1
ATOM 3962 N N . GLU C 1 27 ? 47.419 69.893 69.423 1.00 76.22 28 GLU C N 1
ATOM 3963 C CA . GLU C 1 27 ? 46.769 68.633 69.075 1.00 75.01 28 GLU C CA 1
ATOM 3964 C C . GLU C 1 27 ? 45.278 68.754 68.956 1.00 75.33 28 GLU C C 1
ATOM 3965 O O . GLU C 1 27 ? 44.697 69.652 69.550 1.00 74.66 28 GLU C O 1
ATOM 3971 N N . VAL C 1 28 ? 44.663 67.841 68.184 1.00 69.93 29 VAL C N 1
ATOM 3972 C CA . VAL C 1 28 ? 43.226 67.799 67.926 1.00 69.13 29 VAL C CA 1
ATOM 3973 C C . VAL C 1 28 ? 42.703 66.439 68.354 1.00 71.31 29 VAL C C 1
ATOM 3974 O O . VAL C 1 28 ? 42.966 65.433 67.684 1.00 75.53 29 VAL C O 1
ATOM 3978 N N . ARG C 1 29 ? 41.978 66.402 69.457 1.00 62.64 30 ARG C N 1
ATOM 3979 C CA . ARG C 1 29 ? 41.314 65.193 69.959 1.00 59.92 30 ARG C CA 1
ATOM 3980 C C . ARG C 1 29 ? 39.846 65.217 69.445 1.00 60.80 30 ARG C C 1
ATOM 3981 O O . ARG C 1 29 ? 39.359 66.256 69.010 1.00 61.08 30 ARG C O 1
ATOM 3989 N N . GLY C 1 30 ? 39.181 64.085 69.463 1.00 54.95 31 GLY C N 1
ATOM 3990 C CA . GLY C 1 30 ? 37.815 63.978 68.978 1.00 55.68 31 GLY C CA 1
ATOM 3991 C C . GLY C 1 30 ? 37.674 63.250 67.653 1.00 63.80 31 GLY C C 1
ATOM 3992 O O . GLY C 1 30 ? 36.553 63.099 67.151 1.00 65.40 31 GLY C O 1
ATOM 3993 N N . ARG C 1 31 ? 38.795 62.833 67.032 1.00 61.35 32 ARG C N 1
ATOM 3994 C CA . ARG C 1 31 ? 38.673 62.136 65.745 1.00 63.17 32 ARG C CA 1
ATOM 3995 C C . ARG C 1 31 ? 39.430 60.793 65.670 1.00 67.54 32 ARG C C 1
ATOM 3996 O O . ARG C 1 31 ? 40.175 60.506 64.737 1.00 66.39 32 ARG C O 1
ATOM 4004 N N . SER C 1 32 ? 39.225 59.972 66.696 1.00 65.07 33 SER C N 1
ATOM 4005 C CA . SER C 1 32 ? 39.831 58.660 66.793 1.00 64.15 33 SER C CA 1
ATOM 4006 C C . SER C 1 32 ? 38.644 57.700 66.743 1.00 67.35 33 SER C C 1
ATOM 4007 O O . SER C 1 32 ? 37.542 58.098 66.314 1.00 68.17 33 SER C O 1
ATOM 4010 N N . VAL C 1 33 ? 38.873 56.446 67.177 1.00 60.69 34 VAL C N 1
ATOM 4011 C CA . VAL C 1 33 ? 37.892 55.378 67.219 1.00 59.69 34 VAL C CA 1
ATOM 4012 C C . VAL C 1 33 ? 36.595 55.834 67.891 1.00 65.13 34 VAL C C 1
ATOM 4013 O O . VAL C 1 33 ? 36.576 56.119 69.081 1.00 66.22 34 VAL C O 1
ATOM 4017 N N . TYR C 1 34 ? 35.539 55.979 67.117 1.00 62.07 35 TYR C N 1
ATOM 4018 C CA . TYR C 1 34 ? 34.267 56.448 67.648 1.00 62.01 35 TYR C CA 1
ATOM 4019 C C . TYR C 1 34 ? 33.603 55.424 68.553 1.00 72.10 35 TYR C C 1
ATOM 4020 O O . TYR C 1 34 ? 33.754 54.236 68.335 1.00 74.42 35 TYR C O 1
ATOM 4029 N N . SER C 1 35 ? 32.909 55.891 69.587 1.00 69.97 36 SER C N 1
ATOM 4030 C CA . SER C 1 35 ? 32.245 55.058 70.584 1.00 69.24 36 SER C CA 1
ATOM 4031 C C . SER C 1 35 ? 30.772 54.996 70.247 1.00 74.06 36 SER C C 1
ATOM 4032 O O . SER C 1 35 ? 30.331 55.767 69.404 1.00 74.91 36 SER C O 1
ATOM 4035 N N . ILE C 1 36 ? 30.009 54.066 70.869 1.00 68.92 37 ILE C N 1
ATOM 4036 C CA . ILE C 1 36 ? 28.573 53.870 70.616 1.00 67.80 37 ILE C CA 1
ATOM 4037 C C . ILE C 1 36 ? 27.757 53.913 71.892 1.00 72.31 37 ILE C C 1
ATOM 4038 O O . ILE C 1 36 ? 28.112 53.265 72.895 1.00 74.61 37 ILE C O 1
ATOM 4043 N N . GLU C 1 37 ? 26.641 54.656 71.855 1.00 67.45 38 GLU C N 1
ATOM 4044 C CA . GLU C 1 37 ? 25.680 54.705 72.960 1.00 67.42 38 GLU C CA 1
ATOM 4045 C C . GLU C 1 37 ? 24.792 53.449 72.849 1.00 75.26 38 GLU C C 1
ATOM 4046 O O . GLU C 1 37 ? 24.211 53.195 71.788 1.00 74.93 38 GLU C O 1
ATOM 4052 N N . MET C 1 38 ? 24.783 52.615 73.910 1.00 73.57 39 MET C N 1
ATOM 4053 C CA . MET C 1 38 ? 24.015 51.371 73.946 1.00 75.18 39 MET C CA 1
ATOM 4054 C C . MET C 1 38 ? 23.107 51.325 75.127 1.00 78.17 39 MET C C 1
ATOM 4055 O O . MET C 1 38 ? 23.572 51.512 76.241 1.00 78.01 39 MET C O 1
ATOM 4060 N N . GLY C 1 39 ? 21.837 51.037 74.892 1.00 74.87 40 GLY C N 1
ATOM 4061 C CA . GLY C 1 39 ? 20.856 50.882 75.949 1.00 75.95 40 GLY C CA 1
ATOM 4062 C C . GLY C 1 39 ? 20.884 49.452 76.433 1.00 81.17 40 GLY C C 1
ATOM 4063 O O . GLY C 1 39 ? 20.526 48.539 75.688 1.00 82.14 40 GLY C O 1
ATOM 4064 N N . LYS C 1 40 ? 21.354 49.231 77.655 1.00 77.69 41 LYS C N 1
ATOM 4065 C CA . LYS C 1 40 ? 21.413 47.876 78.209 1.00 78.82 41 LYS C CA 1
ATOM 4066 C C . LYS C 1 40 ? 20.285 47.683 79.218 1.00 90.13 41 LYS C C 1
ATOM 4067 O O . LYS C 1 40 ? 19.999 48.601 79.992 1.00 92.07 41 LYS C O 1
ATOM 4073 N N . ARG C 1 41 ? 19.658 46.500 79.225 1.00 89.84 42 ARG C N 1
ATOM 4074 C CA . ARG C 1 41 ? 18.604 46.169 80.184 1.00 93.46 42 ARG C CA 1
ATOM 4075 C C . ARG C 1 41 ? 18.931 44.841 80.831 1.00 98.11 42 ARG C C 1
ATOM 4076 O O . ARG C 1 41 ? 19.166 43.856 80.123 1.00 98.27 42 ARG C O 1
ATOM 4084 N N . THR C 1 42 ? 18.926 44.801 82.170 1.00 94.80 43 THR C N 1
ATOM 4085 C CA . THR C 1 42 ? 19.230 43.572 82.905 1.00 94.91 43 THR C CA 1
ATOM 4086 C C . THR C 1 42 ? 18.126 43.179 83.841 1.00 101.71 43 THR C C 1
ATOM 4087 O O . THR C 1 42 ? 17.492 44.047 84.442 1.00 103.63 43 THR C O 1
ATOM 4091 N N . ILE C 1 43 ? 17.934 41.865 84.007 1.00 98.86 44 ILE C N 1
ATOM 4092 C CA . ILE C 1 43 ? 16.904 41.302 84.875 1.00 102.24 44 ILE C CA 1
ATOM 4093 C C . ILE C 1 43 ? 17.583 40.493 85.981 1.00 105.17 44 ILE C C 1
ATOM 4094 O O . ILE C 1 43 ? 18.424 39.636 85.681 1.00 103.83 44 ILE C O 1
ATOM 4099 N N . ALA C 1 44 ? 17.222 40.771 87.260 1.00 101.21 45 ALA C N 1
ATOM 4100 C CA . ALA C 1 44 ? 17.768 40.068 88.429 1.00 99.92 45 ALA C CA 1
ATOM 4101 C C . ALA C 1 44 ? 17.471 38.588 88.334 1.00 104.41 45 ALA C C 1
ATOM 4102 O O . ALA C 1 44 ? 16.339 38.207 88.026 1.00 107.20 45 ALA C O 1
ATOM 4104 N N . GLY C 1 45 ? 18.502 37.774 88.533 1.00 98.17 46 GLY C N 1
ATOM 4105 C CA . GLY C 1 45 ? 18.398 36.321 88.457 1.00 99.11 46 GLY C CA 1
ATOM 4106 C C . GLY C 1 45 ? 18.630 35.770 87.065 1.00 99.22 46 GLY C C 1
ATOM 4107 O O . GLY C 1 45 ? 18.853 34.564 86.908 1.00 101.74 46 GLY C O 1
ATOM 4108 N N . VAL C 1 46 ? 18.601 36.647 86.053 1.00 90.17 47 VAL C N 1
ATOM 4109 C CA . VAL C 1 46 ? 18.808 36.262 84.663 1.00 88.74 47 VAL C CA 1
ATOM 4110 C C . VAL C 1 46 ? 20.209 36.663 84.212 1.00 90.99 47 VAL C C 1
ATOM 4111 O O . VAL C 1 46 ? 20.546 37.852 84.234 1.00 88.87 47 VAL C O 1
ATOM 4115 N N . ASP C 1 47 ? 21.001 35.666 83.765 1.00 87.92 48 ASP C N 1
ATOM 4116 C CA . ASP C 1 47 ? 22.365 35.834 83.267 1.00 84.52 48 ASP C CA 1
ATOM 4117 C C . ASP C 1 47 ? 22.382 36.708 82.030 1.00 88.58 48 ASP C C 1
ATOM 4118 O O . ASP C 1 47 ? 21.486 36.621 81.196 1.00 91.29 48 ASP C O 1
ATOM 4123 N N . GLY C 1 48 ? 23.389 37.566 81.941 1.00 82.33 49 GLY C N 1
ATOM 4124 C CA . GLY C 1 48 ? 23.590 38.482 80.826 1.00 79.12 49 GLY C CA 1
ATOM 4125 C C . GLY C 1 48 ? 22.731 39.722 80.842 1.00 81.20 49 GLY C C 1
ATOM 4126 O O . GLY C 1 48 ? 22.013 39.994 81.805 1.00 84.20 49 GLY C O 1
ATOM 4127 N N . GLY C 1 49 ? 22.850 40.480 79.775 1.00 73.06 50 GLY C N 1
ATOM 4128 C CA . GLY C 1 49 ? 22.102 41.702 79.544 1.00 72.53 50 GLY C CA 1
ATOM 4129 C C . GLY C 1 49 ? 21.580 41.731 78.117 1.00 80.01 50 GLY C C 1
ATOM 4130 O O . GLY C 1 49 ? 21.881 40.832 77.321 1.00 80.67 50 GLY C O 1
ATOM 4131 N N . VAL C 1 50 ? 20.754 42.739 77.793 1.00 77.06 51 VAL C N 1
ATOM 4132 C CA . VAL C 1 50 ? 20.158 42.875 76.472 1.00 77.28 51 VAL C CA 1
ATOM 4133 C C . VAL C 1 50 ? 20.313 44.280 75.938 1.00 80.16 51 VAL C C 1
ATOM 4134 O O . VAL C 1 50 ? 19.894 45.225 76.600 1.00 81.97 51 VAL C O 1
ATOM 4138 N N . ILE C 1 51 ? 20.910 44.420 74.740 1.00 74.34 52 ILE C N 1
ATOM 4139 C CA . ILE C 1 51 ? 21.035 45.716 74.074 1.00 72.53 52 ILE C CA 1
ATOM 4140 C C . ILE C 1 51 ? 19.635 46.039 73.559 1.00 81.83 52 ILE C C 1
ATOM 4141 O O . ILE C 1 51 ? 18.991 45.207 72.904 1.00 84.72 52 ILE C O 1
ATOM 4146 N N . THR C 1 52 ? 19.134 47.199 73.962 1.00 78.45 53 THR C N 1
ATOM 4147 C CA . THR C 1 52 ? 17.791 47.647 73.661 1.00 80.98 53 THR C CA 1
ATOM 4148 C C . THR C 1 52 ? 17.807 48.723 72.604 1.00 86.88 53 THR C C 1
ATOM 4149 O O . THR C 1 52 ? 16.902 48.772 71.765 1.00 91.28 53 THR C O 1
ATOM 4153 N N . THR C 1 53 ? 18.823 49.589 72.649 1.00 80.50 54 THR C N 1
ATOM 4154 C CA . THR C 1 53 ? 19.031 50.693 71.707 1.00 79.70 54 THR C CA 1
ATOM 4155 C C . THR C 1 53 ? 20.515 50.844 71.404 1.00 81.00 54 THR C C 1
ATOM 4156 O O . THR C 1 53 ? 21.349 50.438 72.200 1.00 81.98 54 THR C O 1
ATOM 4160 N N . GLU C 1 54 ? 20.842 51.413 70.258 1.00 74.74 55 GLU C N 1
ATOM 4161 C CA . GLU C 1 54 ? 22.209 51.643 69.808 1.00 71.42 55 GLU C CA 1
ATOM 4162 C C . GLU C 1 54 ? 22.188 52.893 68.923 1.00 77.91 55 GLU C C 1
ATOM 4163 O O . GLU C 1 54 ? 21.434 52.962 67.951 1.00 80.71 55 GLU C O 1
ATOM 4169 N N . SER C 1 55 ? 22.975 53.900 69.284 1.00 73.65 56 SER C N 1
ATOM 4170 C CA . SER C 1 55 ? 23.055 55.161 68.541 1.00 72.52 56 SER C CA 1
ATOM 4171 C C . SER C 1 55 ? 24.434 55.787 68.639 1.00 71.00 56 SER C C 1
ATOM 4172 O O . SER C 1 55 ? 25.141 55.585 69.603 1.00 68.29 56 SER C O 1
ATOM 4175 N N . LEU C 1 56 ? 24.799 56.551 67.643 1.00 68.64 57 LEU C N 1
ATOM 4176 C CA . LEU C 1 56 ? 26.056 57.260 67.602 1.00 67.74 57 LEU C CA 1
ATOM 4177 C C . LEU C 1 56 ? 25.925 58.531 68.417 1.00 70.68 57 LEU C C 1
ATOM 4178 O O . LEU C 1 56 ? 25.046 59.350 68.151 1.00 71.42 57 LEU C O 1
ATOM 4183 N N . PRO C 1 57 ? 26.797 58.755 69.409 1.00 65.24 58 PRO C N 1
ATOM 4184 C CA . PRO C 1 57 ? 26.745 60.034 70.145 1.00 64.72 58 PRO C CA 1
ATOM 4185 C C . PRO C 1 57 ? 27.163 61.222 69.258 1.00 72.38 58 PRO C C 1
ATOM 4186 O O . PRO C 1 57 ? 27.743 61.027 68.188 1.00 73.21 58 PRO C O 1
ATOM 4190 N N . ALA C 1 58 ? 26.861 62.448 69.684 1.00 69.03 59 ALA C N 1
ATOM 4191 C CA . ALA C 1 58 ? 27.261 63.632 68.936 1.00 67.80 59 ALA C CA 1
ATOM 4192 C C . ALA C 1 58 ? 28.776 63.759 69.096 1.00 65.38 59 ALA C C 1
ATOM 4193 O O . ALA C 1 58 ? 29.302 63.161 70.016 1.00 64.61 59 ALA C O 1
ATOM 4195 N N . ARG C 1 59 ? 29.481 64.462 68.201 1.00 59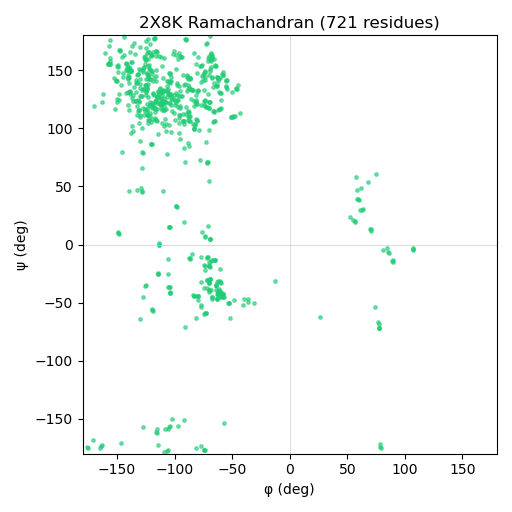.10 60 ARG C N 1
ATOM 4196 C CA . ARG C 1 59 ? 30.930 64.546 68.272 1.00 58.08 60 ARG C CA 1
ATOM 4197 C C . ARG C 1 59 ? 31.438 65.802 68.944 1.00 68.60 60 ARG C C 1
ATOM 4198 O O . ARG C 1 59 ? 30.905 66.877 68.688 1.00 73.82 60 ARG C O 1
ATOM 4206 N N . GLU C 1 60 ? 32.455 65.671 69.811 1.00 62.69 61 GLU C N 1
ATOM 4207 C CA . GLU C 1 60 ? 33.108 66.825 70.421 1.00 62.54 61 GLU C CA 1
ATOM 4208 C C . GLU C 1 60 ? 34.561 66.847 69.927 1.00 65.33 61 GLU C C 1
ATOM 4209 O O . GLU C 1 60 ? 35.306 65.875 70.150 1.00 65.94 61 GLU C O 1
ATOM 4215 N N . LEU C 1 61 ? 34.931 67.897 69.192 1.00 58.14 62 LEU C N 1
ATOM 4216 C CA . LEU C 1 61 ? 36.277 68.050 68.677 1.00 56.68 62 LEU C CA 1
ATOM 4217 C C . LEU C 1 61 ? 36.998 68.929 69.683 1.00 63.75 62 LEU C C 1
ATOM 4218 O O . LEU C 1 61 ? 36.459 69.954 70.098 1.00 64.88 62 LEU C O 1
ATOM 4223 N N . GLU C 1 62 ? 38.194 68.530 70.099 1.00 60.45 63 GLU C N 1
ATOM 4224 C CA . GLU C 1 62 ? 38.909 69.273 71.108 1.00 60.85 63 GLU C CA 1
ATOM 4225 C C . GLU C 1 62 ? 40.213 69.722 70.540 1.00 69.67 63 GLU C C 1
ATOM 4226 O O . GLU C 1 62 ? 41.114 68.912 70.366 1.00 72.81 63 GLU C O 1
ATOM 4232 N N . VAL C 1 63 ? 40.321 71.003 70.231 1.00 65.76 64 VAL C N 1
ATOM 4233 C CA . VAL C 1 63 ? 41.544 71.578 69.684 1.00 65.20 64 VAL C CA 1
ATOM 4234 C C . VAL C 1 63 ? 42.356 72.220 70.794 1.00 72.89 64 VAL C C 1
ATOM 4235 O O . VAL C 1 63 ? 41.878 73.165 71.422 1.00 74.48 64 VAL C O 1
ATOM 4239 N N . ASP C 1 64 ? 43.584 71.721 71.024 1.00 70.58 65 ASP C N 1
ATOM 4240 C CA . ASP C 1 64 ? 44.545 72.252 72.003 1.00 70.72 65 ASP C CA 1
ATOM 4241 C C . ASP C 1 64 ? 45.436 73.260 71.280 1.00 74.91 65 ASP C C 1
ATOM 4242 O O . ASP C 1 64 ? 46.248 72.882 70.449 1.00 75.58 65 ASP C O 1
ATOM 4247 N N . ALA C 1 65 ? 45.222 74.541 71.532 1.00 72.24 66 ALA C N 1
ATOM 4248 C CA . ALA C 1 65 ? 45.941 75.611 70.841 1.00 73.96 66 ALA C CA 1
ATOM 4249 C C . ALA C 1 65 ? 46.787 76.547 71.729 1.00 81.46 66 ALA C C 1
ATOM 4250 O O . ALA C 1 65 ? 46.595 76.632 72.943 1.00 79.50 66 ALA C O 1
ATOM 4252 N N . ILE C 1 66 ? 47.693 77.278 71.086 1.00 80.85 67 ILE C N 1
ATOM 4253 C CA . ILE C 1 66 ? 48.507 78.306 71.699 1.00 82.53 67 ILE C CA 1
ATOM 4254 C C . ILE C 1 66 ? 48.162 79.575 70.963 1.00 88.33 67 ILE C C 1
ATOM 4255 O O . ILE C 1 66 ? 48.359 79.664 69.757 1.00 87.16 67 ILE C O 1
ATOM 4260 N N . VAL C 1 67 ? 47.618 80.545 71.685 1.00 88.33 68 VAL C N 1
ATOM 4261 C CA . VAL C 1 67 ? 47.249 81.823 71.103 1.00 90.70 68 VAL C CA 1
ATOM 4262 C C . VAL C 1 67 ? 48.524 82.623 71.018 1.00 101.22 68 VAL C C 1
ATOM 4263 O O . VAL C 1 67 ? 49.046 83.019 72.055 1.00 100.85 68 VAL C O 1
ATOM 4267 N N . PHE C 1 68 ? 49.074 82.799 69.798 1.00 103.96 69 PHE C N 1
ATOM 4268 C CA . PHE C 1 68 ? 50.324 83.547 69.654 1.00 107.67 69 PHE C CA 1
ATOM 4269 C C . PHE C 1 68 ? 50.100 85.016 69.840 1.00 115.78 69 PHE C C 1
ATOM 4270 O O . PHE C 1 68 ? 49.287 85.608 69.128 1.00 115.34 69 PHE C O 1
ATOM 4278 N N . GLY C 1 69 ? 50.769 85.558 70.853 1.00 115.63 70 GLY C N 1
ATOM 4279 C CA . GLY C 1 69 ? 50.710 86.967 71.214 1.00 118.82 70 GLY C CA 1
ATOM 4280 C C . GLY C 1 69 ? 51.378 87.876 70.196 1.00 128.87 70 GLY C C 1
ATOM 4281 O O . GLY C 1 69 ? 52.313 87.462 69.502 1.00 129.89 70 GLY C O 1
ATOM 4282 N N . ASP C 1 70 ? 50.889 89.128 70.109 1.00 128.37 71 ASP C N 1
ATOM 4283 C CA . ASP C 1 70 ? 51.373 90.160 69.188 1.00 131.34 71 ASP C CA 1
ATOM 4284 C C . ASP C 1 70 ? 52.339 91.101 69.927 1.00 134.44 71 ASP C C 1
ATOM 4285 O O . ASP C 1 70 ? 52.402 92.304 69.648 1.00 135.14 71 ASP C O 1
ATOM 4290 N N . GLY C 1 71 ? 53.079 90.540 70.876 1.00 129.67 72 GLY C N 1
ATOM 4291 C CA . GLY C 1 71 ? 53.996 91.313 71.701 1.00 131.47 72 GLY C CA 1
ATOM 4292 C C . GLY C 1 71 ? 53.266 92.093 72.780 1.00 132.98 72 GLY C C 1
ATOM 4293 O O . GLY C 1 71 ? 53.389 91.757 73.967 1.00 131.76 72 GLY C O 1
ATOM 4294 N N . THR C 1 72 ? 52.486 93.094 72.385 1.00 127.92 73 THR C N 1
ATOM 4295 C CA . THR C 1 72 ? 51.737 93.906 73.342 1.00 126.76 73 THR C CA 1
ATOM 4296 C C . THR C 1 72 ? 50.656 93.117 74.086 1.00 125.50 73 THR C C 1
ATOM 4297 O O . THR C 1 72 ? 50.218 92.058 73.636 1.00 123.18 73 THR C O 1
ATOM 4301 N N . GLU C 1 73 ? 50.235 93.653 75.229 1.00 119.91 74 GLU C N 1
ATOM 4302 C CA . GLU C 1 73 ? 49.184 93.060 76.053 1.00 115.82 74 GLU C CA 1
ATOM 4303 C C . GLU C 1 73 ? 47.812 93.381 75.532 1.00 113.70 74 GLU C C 1
ATOM 4304 O O . GLU C 1 73 ? 46.993 92.471 75.438 1.00 110.78 74 GLU C O 1
ATOM 4310 N N . THR C 1 74 ? 47.569 94.650 75.146 1.00 108.79 75 THR C N 1
ATOM 4311 C CA . THR C 1 74 ? 46.289 95.097 74.575 1.00 107.38 75 THR C CA 1
ATOM 4312 C C . THR C 1 74 ? 46.007 94.399 73.234 1.00 109.47 75 THR C C 1
ATOM 4313 O O . THR C 1 74 ? 44.854 94.102 72.902 1.00 108.53 75 THR C O 1
ATOM 4317 N N . ASP C 1 75 ? 47.072 94.151 72.469 1.00 104.71 76 ASP C N 1
ATOM 4318 C CA . ASP C 1 75 ? 47.018 93.476 71.192 1.00 102.74 76 ASP C CA 1
ATOM 4319 C C . ASP C 1 75 ? 46.507 92.057 71.413 1.00 96.00 76 ASP C C 1
ATOM 4320 O O . ASP C 1 75 ? 45.617 91.635 70.700 1.00 93.54 76 ASP C O 1
ATOM 4325 N N . LEU C 1 76 ? 46.987 91.373 72.456 1.00 87.92 77 LEU C N 1
ATOM 4326 C CA . LEU C 1 76 ? 46.524 90.037 72.820 1.00 84.01 77 LEU C CA 1
ATOM 4327 C C . LEU C 1 76 ? 45.034 90.047 73.213 1.00 83.32 77 LEU C C 1
ATOM 4328 O O . LEU C 1 76 ? 44.292 89.169 72.762 1.00 80.67 77 LEU C O 1
ATOM 4333 N N . ARG C 1 77 ? 44.608 91.020 74.064 1.00 78.28 78 ARG C N 1
ATOM 4334 C CA . ARG C 1 77 ? 43.217 91.144 74.518 1.00 76.12 78 ARG C CA 1
ATOM 4335 C C . ARG C 1 77 ? 42.306 91.302 73.315 1.00 79.38 78 ARG C C 1
ATOM 4336 O O . ARG C 1 77 ? 41.247 90.674 73.264 1.00 78.81 78 ARG C O 1
ATOM 4344 N N . ARG C 1 78 ? 42.732 92.121 72.338 1.00 75.60 79 ARG C N 1
ATOM 4345 C CA . ARG C 1 78 ? 41.967 92.377 71.126 1.00 75.46 79 ARG C CA 1
ATOM 4346 C C . ARG C 1 78 ? 41.931 91.195 70.175 1.00 79.33 79 ARG C C 1
ATOM 4347 O O . ARG C 1 78 ? 40.930 91.016 69.503 1.00 77.98 79 ARG C O 1
ATOM 4355 N N . ARG C 1 79 ? 42.981 90.359 70.155 1.00 77.87 80 ARG C N 1
ATOM 4356 C CA . ARG C 1 79 ? 43.025 89.165 69.309 1.00 77.69 80 ARG C CA 1
ATOM 4357 C C . ARG C 1 79 ? 41.990 88.194 69.811 1.00 81.30 80 ARG C C 1
ATOM 4358 O O . ARG C 1 79 ? 41.204 87.699 69.012 1.00 82.50 80 ARG C O 1
ATOM 4366 N N . ILE C 1 80 ? 41.950 87.965 71.135 1.00 76.46 81 ILE C N 1
ATOM 4367 C CA . ILE C 1 80 ? 40.997 87.069 71.786 1.00 74.13 81 ILE C CA 1
ATOM 4368 C C . ILE C 1 80 ? 39.555 87.508 71.525 1.00 76.91 81 ILE C C 1
ATOM 4369 O O . ILE C 1 80 ? 38.717 86.647 71.231 1.00 75.44 81 ILE C O 1
ATOM 4374 N N . GLU C 1 81 ? 39.282 88.844 71.608 1.00 72.65 82 GLU C N 1
ATOM 4375 C CA . GLU C 1 81 ? 37.965 89.442 71.359 1.00 72.80 82 GLU C CA 1
ATOM 4376 C C . GLU C 1 81 ? 37.520 89.052 69.949 1.00 79.46 82 GLU C C 1
ATOM 4377 O O . GLU C 1 81 ? 36.368 88.656 69.746 1.00 79.84 82 GLU C O 1
ATOM 4383 N N . TYR C 1 82 ? 38.454 89.158 68.981 1.00 76.61 83 TYR C N 1
ATOM 4384 C CA . TYR C 1 82 ? 38.218 88.851 67.585 1.00 76.77 83 TYR C CA 1
ATOM 4385 C C . TYR C 1 82 ? 38.043 87.378 67.415 1.00 77.56 83 TYR C C 1
ATOM 4386 O O . TYR C 1 82 ? 37.171 86.964 66.665 1.00 78.43 83 TYR C O 1
ATOM 4395 N N . LEU C 1 83 ? 38.824 86.575 68.148 1.00 70.80 84 LEU C N 1
ATOM 4396 C CA . LEU C 1 83 ? 38.742 85.116 68.099 1.00 68.22 84 LEU C CA 1
ATOM 4397 C C . LEU C 1 83 ? 37.359 84.689 68.538 1.00 71.96 84 LEU C C 1
ATOM 4398 O O . LEU C 1 83 ? 36.784 83.811 67.915 1.00 68.97 84 LEU C O 1
ATOM 4403 N N . ASN C 1 84 ? 36.797 85.366 69.576 1.00 70.18 85 ASN C N 1
ATOM 4404 C CA . ASN C 1 84 ? 35.445 85.106 70.058 1.00 69.22 85 ASN C CA 1
ATOM 4405 C C . ASN C 1 84 ? 34.441 85.407 68.957 1.00 77.38 85 ASN C C 1
ATOM 4406 O O . ASN C 1 84 ? 33.522 84.604 68.753 1.00 76.88 85 ASN C O 1
ATOM 4411 N N . PHE C 1 85 ? 34.668 86.529 68.196 1.00 74.45 86 PHE C N 1
ATOM 4412 C CA . PHE C 1 85 ? 33.836 86.955 67.076 1.00 75.15 86 PHE C CA 1
ATOM 4413 C C . PHE C 1 85 ? 33.778 85.889 65.989 1.00 78.09 86 PHE C C 1
ATOM 4414 O O . PHE C 1 85 ? 32.692 85.586 65.493 1.00 78.92 86 PHE C O 1
ATOM 4422 N N . LEU C 1 86 ? 34.929 85.300 65.647 1.00 72.67 87 LEU C N 1
ATOM 4423 C CA . LEU C 1 86 ? 35.021 84.250 64.634 1.00 71.07 87 LEU C CA 1
ATOM 4424 C C . LEU C 1 86 ? 34.396 82.945 65.083 1.00 73.80 87 LEU C C 1
ATOM 4425 O O . LEU C 1 86 ? 33.884 82.221 64.246 1.00 75.06 87 LEU C O 1
ATOM 4430 N N . LEU C 1 87 ? 34.458 82.634 66.386 1.00 68.30 88 LEU C N 1
ATOM 4431 C CA . LEU C 1 87 ? 33.970 81.380 66.940 1.00 66.33 88 LEU C CA 1
ATOM 4432 C C . LEU C 1 87 ? 32.487 81.292 67.245 1.00 75.07 88 LEU C C 1
ATOM 4433 O O . LEU C 1 87 ? 31.913 80.249 66.984 1.00 74.69 88 LEU C O 1
ATOM 4438 N N . HIS C 1 88 ? 31.877 82.312 67.861 1.00 76.97 89 HIS C N 1
ATOM 4439 C CA . HIS C 1 88 ? 30.467 82.239 68.247 1.00 80.39 89 HIS C CA 1
ATOM 4440 C C . HIS C 1 88 ? 29.559 82.188 67.044 1.00 87.83 89 HIS C C 1
ATOM 4441 O O . HIS C 1 88 ? 29.511 83.119 66.219 1.00 90.85 89 HIS C O 1
ATOM 4448 N N . ARG C 1 89 ? 28.886 81.048 66.918 1.00 83.23 90 ARG C N 1
ATOM 4449 C CA . ARG C 1 89 ? 27.968 80.726 65.823 1.00 82.56 90 ARG C CA 1
ATOM 4450 C C . ARG C 1 89 ? 26.670 80.155 66.394 1.00 88.50 90 ARG C C 1
ATOM 4451 O O . ARG C 1 89 ? 26.712 79.376 67.355 1.00 87.85 90 ARG C O 1
ATOM 4459 N N . ASP C 1 90 ? 25.534 80.547 65.825 1.00 88.58 91 ASP C N 1
ATOM 4460 C CA . ASP C 1 90 ? 24.206 80.073 66.233 1.00 90.93 91 ASP C CA 1
ATOM 4461 C C . ASP C 1 90 ? 23.646 79.050 65.239 1.00 93.48 91 ASP C C 1
ATOM 4462 O O . ASP C 1 90 ? 22.455 78.722 65.265 1.00 94.30 91 ASP C O 1
ATOM 4467 N N . THR C 1 91 ? 24.538 78.526 64.387 1.00 87.92 92 THR C N 1
ATOM 4468 C CA . THR C 1 91 ? 24.252 77.587 63.313 1.00 87.99 92 THR C CA 1
ATOM 4469 C C . THR C 1 91 ? 25.468 76.693 63.054 1.00 88.09 92 THR C C 1
ATOM 4470 O O . THR C 1 91 ? 26.599 77.178 63.093 1.00 84.93 92 THR C O 1
ATOM 4474 N N . ASP C 1 92 ? 25.237 75.385 62.785 1.00 85.56 93 ASP C N 1
ATOM 4475 C CA . ASP C 1 92 ? 26.317 74.414 62.488 1.00 82.89 93 ASP C CA 1
ATOM 4476 C C . ASP C 1 92 ? 27.083 74.914 61.269 1.00 82.82 93 ASP C C 1
ATOM 4477 O O . ASP C 1 92 ? 26.519 75.610 60.419 1.00 82.65 93 ASP C O 1
ATOM 4482 N N . VAL C 1 93 ? 28.386 74.645 61.239 1.00 75.46 94 VAL C N 1
ATOM 4483 C CA . VAL C 1 93 ? 29.281 75.236 60.260 1.00 73.53 94 VAL C CA 1
ATOM 4484 C C . VAL C 1 93 ? 30.346 74.258 59.733 1.00 75.80 94 VAL C C 1
ATOM 4485 O O . VAL C 1 93 ? 30.705 73.324 60.443 1.00 74.19 94 VAL C O 1
ATOM 4489 N N . PRO C 1 94 ? 30.846 74.419 58.486 1.00 73.70 95 PRO C N 1
ATOM 4490 C CA . PRO C 1 94 ? 31.876 73.494 57.983 1.00 71.96 95 PRO C CA 1
ATOM 4491 C C . PRO C 1 94 ? 33.237 73.686 58.685 1.00 76.87 95 PRO C C 1
ATOM 4492 O O . PRO C 1 94 ? 33.806 74.798 58.692 1.00 78.09 95 PRO C O 1
ATOM 4496 N N . ILE C 1 95 ? 33.743 72.600 59.293 1.00 71.42 96 ILE C N 1
ATOM 4497 C CA . ILE C 1 95 ? 35.031 72.550 60.000 1.00 68.59 96 ILE C CA 1
ATOM 4498 C C . ILE C 1 95 ? 35.983 71.610 59.237 1.00 72.43 96 ILE C C 1
ATOM 4499 O O . ILE C 1 95 ? 35.557 70.524 58.827 1.00 71.71 96 ILE C O 1
ATOM 4504 N N . THR C 1 96 ? 37.240 72.056 58.982 1.00 68.37 97 THR C N 1
ATOM 4505 C CA . THR C 1 96 ? 38.231 71.271 58.240 1.00 68.65 97 THR C CA 1
ATOM 4506 C C . THR C 1 96 ? 39.630 71.352 58.841 1.00 77.04 97 THR C C 1
ATOM 4507 O O . THR C 1 96 ? 40.013 72.382 59.378 1.00 78.90 97 THR C O 1
ATOM 4511 N N . PHE C 1 97 ? 40.418 70.272 58.690 1.00 74.00 98 PHE C N 1
ATOM 4512 C CA . PHE C 1 97 ? 41.800 70.209 59.159 1.00 71.51 98 PHE C CA 1
ATOM 4513 C C . PHE C 1 97 ? 42.675 69.827 57.978 1.00 77.01 98 PHE C C 1
ATOM 4514 O O . PHE C 1 97 ? 42.277 68.960 57.178 1.00 74.92 98 PHE C O 1
ATOM 4522 N N . SER C 1 98 ? 43.848 70.505 57.851 1.00 75.55 99 SER C N 1
ATOM 4523 C CA . SER C 1 98 ? 44.794 70.285 56.765 1.00 77.36 99 SER C CA 1
ATOM 4524 C C . SER C 1 98 ? 45.331 68.862 56.720 1.00 83.61 99 SER C C 1
ATOM 4525 O O . SER C 1 98 ? 45.598 68.363 55.624 1.00 84.96 99 SER C O 1
ATOM 4528 N N . ASP C 1 99 ? 45.460 68.185 57.902 1.00 79.79 100 ASP C N 1
ATOM 4529 C CA . ASP C 1 99 ? 45.939 66.796 57.946 1.00 79.40 100 ASP C CA 1
ATOM 4530 C C . ASP C 1 99 ? 44.929 65.811 57.379 1.00 84.16 100 ASP C C 1
ATOM 4531 O O . ASP C 1 99 ? 45.289 64.693 57.022 1.00 85.94 100 ASP C O 1
ATOM 4536 N N . GLU C 1 100 ? 43.676 66.224 57.262 1.00 78.42 101 GLU C N 1
ATOM 4537 C CA . GLU C 1 100 ? 42.702 65.351 56.663 1.00 77.65 101 GLU C CA 1
ATOM 4538 C C . GLU C 1 100 ? 41.907 65.985 55.540 1.00 86.21 101 GLU C C 1
ATOM 4539 O O . GLU C 1 100 ? 40.775 66.445 55.738 1.00 87.12 101 GLU C O 1
ATOM 4545 N N . PRO C 1 101 ? 42.548 66.040 54.340 1.00 85.46 102 PRO C N 1
ATOM 4546 C CA . PRO C 1 101 ? 41.883 66.607 53.165 1.00 86.76 102 PRO C CA 1
ATOM 4547 C C . PRO C 1 101 ? 40.715 65.727 52.705 1.00 91.73 102 PRO C C 1
ATOM 4548 O O . PRO C 1 101 ? 40.634 64.542 53.075 1.00 91.76 102 PRO C O 1
ATOM 4552 N N . SER C 1 102 ? 39.814 66.326 51.901 1.00 87.66 103 SER C N 1
ATOM 4553 C CA . SER C 1 102 ? 38.600 65.729 51.380 1.00 88.09 103 SER C CA 1
ATOM 4554 C C . SER C 1 102 ? 37.642 65.345 52.520 1.00 89.24 103 SER C C 1
ATOM 4555 O O . SER C 1 102 ? 36.920 64.361 52.400 1.00 91.40 103 SER C O 1
ATOM 4558 N N . ARG C 1 103 ? 37.671 66.073 53.643 1.00 82.15 104 ARG C N 1
ATOM 4559 C CA . ARG C 1 103 ? 36.814 65.779 54.814 1.00 78.82 104 ARG C CA 1
ATOM 4560 C C . ARG C 1 103 ? 36.298 67.058 55.447 1.00 79.01 104 ARG C C 1
ATOM 4561 O O . ARG C 1 103 ? 37.092 67.965 55.734 1.00 78.33 104 ARG C O 1
ATOM 4569 N N . THR C 1 104 ? 34.982 67.105 55.705 1.00 73.07 105 THR C N 1
ATOM 4570 C CA . THR C 1 104 ? 34.337 68.238 56.349 1.00 72.72 105 THR C CA 1
ATOM 4571 C C . THR C 1 104 ? 33.499 67.772 57.521 1.00 75.15 105 THR C C 1
ATOM 4572 O O . THR C 1 104 ? 32.750 66.814 57.383 1.00 77.63 105 THR C O 1
ATOM 4576 N N . TYR C 1 105 ? 33.630 68.443 58.657 1.00 67.01 106 TYR C N 1
ATOM 4577 C CA . TYR C 1 105 ? 32.861 68.187 59.865 1.00 65.21 106 TYR C CA 1
ATOM 4578 C C . TYR C 1 105 ? 31.822 69.289 59.946 1.00 72.29 106 TYR C C 1
ATOM 4579 O O . TYR C 1 105 ? 32.095 70.399 59.499 1.00 74.77 106 TYR C O 1
ATOM 4588 N N . TYR C 1 106 ? 30.642 69.014 60.486 1.00 69.88 107 TYR C N 1
ATOM 4589 C CA . TYR C 1 106 ? 29.694 70.110 60.643 1.00 72.07 107 TYR C CA 1
ATOM 4590 C C . TYR C 1 106 ? 29.329 70.256 62.102 1.00 75.93 107 TYR C C 1
ATOM 4591 O O . TYR C 1 106 ? 28.687 69.366 62.688 1.00 76.99 107 TYR C O 1
ATOM 4600 N N . GLY C 1 107 ? 29.790 71.356 62.678 1.00 68.37 108 GLY C N 1
ATOM 4601 C CA . GLY C 1 107 ? 29.527 71.682 64.064 1.00 67.02 108 GLY C CA 1
ATOM 4602 C C . GLY C 1 107 ? 29.804 73.135 64.377 1.00 71.39 108 GLY C C 1
ATOM 4603 O O . GLY C 1 107 ? 30.052 73.939 63.467 1.00 73.22 108 GLY C O 1
ATOM 4604 N N . ARG C 1 108 ? 29.733 73.487 65.676 1.00 64.69 109 ARG C N 1
ATOM 4605 C CA . ARG C 1 108 ? 30.007 74.844 66.105 1.00 64.27 109 ARG C CA 1
ATOM 4606 C C . ARG C 1 108 ? 30.731 74.836 67.401 1.00 67.26 109 ARG C C 1
ATOM 4607 O O . ARG C 1 108 ? 30.544 73.923 68.196 1.00 65.34 109 ARG C O 1
ATOM 4615 N N . TYR C 1 109 ? 31.556 75.868 67.619 1.00 64.73 110 TYR C N 1
ATOM 4616 C CA . TYR C 1 109 ? 32.328 76.057 68.850 1.00 62.21 110 TYR C CA 1
ATOM 4617 C C . TYR C 1 109 ? 31.399 76.059 70.070 1.00 65.32 110 TYR C C 1
ATOM 4618 O O . TYR C 1 109 ? 30.299 76.604 69.991 1.00 67.47 110 TYR C O 1
ATOM 4627 N N . GLU C 1 110 ? 31.825 75.444 71.187 1.00 59.37 111 GLU C N 1
ATOM 4628 C CA . GLU C 1 110 ? 30.981 75.381 72.378 1.00 57.85 111 GLU C CA 1
ATOM 4629 C C . GLU C 1 110 ? 31.580 76.057 73.601 1.00 63.67 111 GLU C C 1
ATOM 4630 O O . GLU C 1 110 ? 30.945 76.915 74.218 1.00 64.95 111 GLU C O 1
ATOM 4636 N N . PHE C 1 111 ? 32.772 75.629 74.004 1.00 58.27 112 PHE C N 1
ATOM 4637 C CA . PHE C 1 111 ? 33.397 76.166 75.202 1.00 55.34 112 PHE C CA 1
ATOM 4638 C C . PHE C 1 111 ? 34.886 76.000 75.168 1.00 60.85 112 PHE C C 1
ATOM 4639 O O . PHE C 1 111 ? 35.411 75.124 74.481 1.00 59.74 112 PHE C O 1
ATOM 4647 N N . ALA C 1 112 ? 35.570 76.870 75.915 1.00 59.42 113 ALA C N 1
ATOM 4648 C CA . ALA C 1 112 ? 37.008 76.922 76.039 1.00 58.51 113 ALA C CA 1
ATOM 4649 C C . ALA C 1 112 ? 37.310 76.709 77.480 1.00 67.81 113 ALA C C 1
ATOM 4650 O O . ALA C 1 112 ? 36.517 77.120 78.335 1.00 69.40 113 ALA C O 1
ATOM 4652 N N . THR C 1 113 ? 38.449 76.044 77.742 1.00 66.44 114 THR C N 1
ATOM 4653 C CA . THR C 1 113 ? 39.038 75.746 79.039 1.00 67.10 114 THR C CA 1
ATOM 4654 C C . THR C 1 113 ? 40.498 76.253 78.965 1.00 77.81 114 THR C C 1
ATOM 4655 O O . THR C 1 113 ? 41.269 75.790 78.134 1.00 76.12 114 THR C O 1
ATOM 4659 N N . GLU C 1 114 ? 40.852 77.238 79.817 1.00 83.09 115 GLU C N 1
ATOM 4660 C CA . GLU C 1 114 ? 42.147 77.938 79.845 1.00 85.83 115 GLU C CA 1
ATOM 4661 C C . GLU C 1 114 ? 43.278 77.288 80.582 1.00 96.02 115 GLU C C 1
ATOM 4662 O O . GLU C 1 114 ? 43.057 76.413 81.413 1.00 95.64 115 GLU C O 1
ATOM 4668 N N . GLY C 1 115 ? 44.483 77.781 80.312 1.00 99.29 116 GLY C N 1
ATOM 4669 C CA . GLY C 1 115 ? 45.726 77.313 80.922 1.00 102.19 116 GLY C CA 1
ATOM 4670 C C . GLY C 1 115 ? 46.861 78.327 80.932 1.00 113.79 116 GLY C C 1
ATOM 4671 O O . GLY C 1 115 ? 46.748 79.411 80.338 1.00 114.46 116 GLY C O 1
ATOM 4672 N N . ASP C 1 116 ? 47.996 77.931 81.582 1.00 114.28 117 ASP C N 1
ATOM 4673 C CA . ASP C 1 116 ? 49.253 78.681 81.835 1.00 148.48 117 ASP C CA 1
ATOM 4674 C C . ASP C 1 116 ? 50.011 79.249 80.617 1.00 163.79 117 ASP C C 1
ATOM 4675 O O . ASP C 1 116 ? 49.493 79.328 79.507 1.00 123.28 117 ASP C O 1
ATOM 4680 N N . GLY C 1 119 ? 55.031 80.638 79.179 1.00 138.04 120 GLY C N 1
ATOM 4681 C CA . GLY C 1 119 ? 54.902 81.938 79.823 1.00 139.71 120 GLY C CA 1
ATOM 4682 C C . GLY C 1 119 ? 54.373 83.014 78.894 1.00 145.18 120 GLY C C 1
ATOM 4683 O O . GLY C 1 119 ? 53.221 83.446 79.026 1.00 144.10 120 GLY C O 1
ATOM 4684 N N . GLY C 1 120 ? 55.215 83.419 77.937 1.00 143.33 121 GLY C N 1
ATOM 4685 C CA . GLY C 1 120 ? 54.920 84.439 76.933 1.00 143.89 121 GLY C CA 1
ATOM 4686 C C . GLY C 1 120 ? 53.920 84.021 75.870 1.00 146.26 121 GLY C C 1
ATOM 4687 O O . GLY C 1 120 ? 53.829 84.665 74.818 1.00 147.57 121 GLY C O 1
ATOM 4688 N N . PHE C 1 121 ? 53.171 82.922 76.135 1.00 138.98 122 PHE C N 1
ATOM 4689 C CA . PHE C 1 121 ? 52.105 82.385 75.288 1.00 135.47 122 PHE C CA 1
ATOM 4690 C C . PHE C 1 121 ? 50.998 81.679 76.108 1.00 131.18 122 PHE C C 1
ATOM 4691 O O . PHE C 1 121 ? 51.262 81.105 77.176 1.00 129.46 122 PHE C O 1
ATOM 4699 N N . HIS C 1 122 ? 49.764 81.750 75.601 1.00 122.50 123 HIS C N 1
ATOM 4700 C CA . HIS C 1 122 ? 48.563 81.298 76.287 1.00 119.01 123 HIS C CA 1
ATOM 4701 C C . HIS C 1 122 ? 47.849 80.029 75.707 1.00 109.91 123 HIS C C 1
ATOM 4702 O O . HIS C 1 122 ? 47.140 80.110 74.699 1.00 108.52 123 HIS C O 1
ATOM 4709 N N . LYS C 1 123 ? 48.013 78.881 76.402 1.00 97.24 124 LYS C N 1
ATOM 4710 C CA . LYS C 1 123 ? 47.461 77.570 76.057 1.00 92.08 124 LYS C CA 1
ATOM 4711 C C . LYS C 1 123 ? 45.969 77.503 76.341 1.00 88.09 124 LYS C C 1
ATOM 4712 O O . LYS C 1 123 ? 45.532 77.972 77.385 1.00 87.47 124 LYS C O 1
ATOM 4718 N N . VAL C 1 124 ? 45.176 76.978 75.375 1.00 79.99 125 VAL C N 1
ATOM 4719 C CA . VAL C 1 124 ? 43.702 76.916 75.406 1.00 76.55 125 VAL C CA 1
ATOM 4720 C C . VAL C 1 124 ? 43.223 75.647 74.742 1.00 72.73 125 VAL C C 1
ATOM 4721 O O . VAL C 1 124 ? 43.763 75.248 73.722 1.00 72.94 125 VAL C O 1
ATOM 4725 N N . THR C 1 125 ? 42.160 75.065 75.246 1.00 64.43 126 THR C N 1
ATOM 4726 C CA . THR C 1 125 ? 41.536 73.953 74.567 1.00 62.98 126 THR C CA 1
ATOM 4727 C C . THR C 1 125 ? 40.241 74.567 74.107 1.00 65.70 126 THR C C 1
ATOM 4728 O O . THR C 1 125 ? 39.508 75.121 74.935 1.00 67.34 126 THR C O 1
ATOM 4732 N N . LEU C 1 126 ? 39.933 74.434 72.820 1.00 58.27 127 LEU C N 1
ATOM 4733 C CA . LEU C 1 126 ? 38.686 74.901 72.241 1.00 57.59 127 LEU C CA 1
ATOM 4734 C C . LEU C 1 126 ? 37.870 73.650 71.989 1.00 61.73 127 LEU C C 1
ATOM 4735 O O . LEU C 1 126 ? 38.387 72.690 71.425 1.00 61.97 127 LEU C O 1
ATOM 4740 N N . ASN C 1 127 ? 36.615 73.638 72.452 1.00 58.00 128 ASN C N 1
ATOM 4741 C CA . ASN C 1 127 ? 35.737 72.487 72.297 1.00 57.38 128 ASN C CA 1
ATOM 4742 C C . ASN C 1 127 ? 34.624 72.795 71.326 1.00 63.27 128 ASN C C 1
ATOM 4743 O O . ASN C 1 127 ? 33.863 73.736 71.559 1.00 64.82 128 ASN C O 1
ATOM 4748 N N . PHE C 1 128 ? 34.532 72.010 70.238 1.00 59.67 129 PHE C N 1
ATOM 4749 C CA . PHE C 1 128 ? 33.547 72.165 69.152 1.00 60.73 129 PHE C CA 1
ATOM 4750 C C . PHE C 1 128 ? 32.569 71.020 69.181 1.00 70.81 129 PHE C C 1
ATOM 4751 O O . PHE C 1 128 ? 32.979 69.853 69.222 1.00 71.77 129 PHE C O 1
ATOM 4759 N N . TYR C 1 129 ? 31.275 71.343 69.116 1.00 69.30 130 TYR C N 1
ATOM 4760 C CA . TYR C 1 129 ? 30.210 70.356 69.170 1.00 68.12 130 TYR C CA 1
ATOM 4761 C C . TYR C 1 129 ? 29.608 70.116 67.836 1.00 74.92 130 TYR C C 1
ATOM 4762 O O . TYR C 1 129 ? 29.155 71.067 67.190 1.00 78.49 130 TYR C O 1
ATOM 4771 N N . CYS C 1 130 ? 29.510 68.835 67.456 1.00 71.31 131 CYS C N 1
ATOM 4772 C CA . CYS C 1 130 ? 28.910 68.406 66.188 1.00 72.80 131 CYS C CA 1
ATOM 4773 C C . CYS C 1 130 ? 27.640 67.588 66.392 1.00 72.34 131 CYS C C 1
ATOM 4774 O O . CYS C 1 130 ? 27.726 66.433 66.778 1.00 67.39 131 CYS C O 1
ATOM 4777 N N . GLN C 1 131 ? 26.468 68.186 66.107 1.00 72.08 132 GLN C N 1
ATOM 4778 C CA . GLN C 1 131 ? 25.153 67.506 66.156 1.00 74.14 132 GLN C CA 1
ATOM 4779 C C . GLN C 1 131 ? 25.198 66.233 65.291 1.00 82.81 132 GLN C C 1
ATOM 4780 O O . GLN C 1 131 ? 24.818 65.165 65.765 1.00 82.71 132 GLN C O 1
ATOM 4786 N N . ASP C 1 132 ? 25.682 66.373 64.017 1.00 81.62 133 ASP C N 1
ATOM 4787 C CA . ASP C 1 132 ? 25.920 65.298 63.057 1.00 81.38 133 ASP C CA 1
ATOM 4788 C C . ASP C 1 132 ? 27.332 64.752 63.324 1.00 84.17 133 ASP C C 1
ATOM 4789 O O . ASP C 1 132 ? 28.325 65.406 62.953 1.00 86.38 133 ASP C O 1
ATOM 4794 N N . PRO C 1 133 ? 27.427 63.548 63.930 1.00 74.16 134 PRO C N 1
ATOM 4795 C CA . PRO C 1 133 ? 28.733 62.970 64.230 1.00 71.19 134 PRO C CA 1
ATOM 4796 C C . PRO C 1 133 ? 29.625 62.605 63.044 1.00 77.34 134 PRO C C 1
ATOM 4797 O O . PRO C 1 133 ? 30.791 62.320 63.274 1.00 78.95 134 PRO C O 1
ATOM 4801 N N . LEU C 1 134 ? 29.100 62.560 61.807 1.00 74.30 135 LEU C N 1
ATOM 4802 C CA . LEU C 1 134 ? 29.846 62.126 60.617 1.00 73.91 135 LEU C CA 1
ATOM 4803 C C . LEU C 1 134 ? 30.616 63.165 59.828 1.00 81.60 135 LEU C C 1
ATOM 4804 O O . LEU C 1 134 ? 30.143 64.279 59.670 1.00 81.63 135 LEU C O 1
ATOM 4809 N N . LYS C 1 135 ? 31.767 62.756 59.252 1.00 74.24 136 LYS C N 1
ATOM 4810 C CA . LYS C 1 135 ? 32.592 63.594 58.369 1.00 75.56 136 LYS C CA 1
ATOM 4811 C C . LYS C 1 135 ? 32.027 63.336 57.011 1.00 79.79 136 LYS C C 1
ATOM 4812 O O . LYS C 1 135 ? 31.645 62.206 56.708 1.00 77.60 136 LYS C O 1
ATOM 4818 N N . TYR C 1 136 ? 32.005 64.379 56.183 1.00 79.16 137 TYR C N 1
ATOM 4819 C CA . TYR C 1 136 ? 31.515 64.368 54.816 1.00 78.30 137 TYR C CA 1
ATOM 4820 C C . TYR C 1 136 ? 32.682 64.495 53.881 1.00 84.59 137 TYR C C 1
ATOM 4821 O O . TYR C 1 136 ? 33.489 65.402 54.021 1.00 87.18 137 TYR C O 1
ATOM 4830 N N . GLY C 1 137 ? 32.792 63.573 52.954 1.00 82.17 138 GLY C N 1
ATOM 4831 C CA . GLY C 1 137 ? 33.879 63.564 51.984 1.00 83.08 138 GLY C CA 1
ATOM 4832 C C . GLY C 1 137 ? 33.508 64.035 50.589 1.00 93.00 138 GLY C C 1
ATOM 4833 O O . GLY C 1 137 ? 32.535 64.782 50.394 1.00 95.40 138 GLY C O 1
ATOM 4834 N N . PRO C 1 138 ? 34.303 63.587 49.587 1.00 89.75 139 PRO C N 1
ATOM 4835 C CA . PRO C 1 138 ? 34.011 63.946 48.188 1.00 89.58 139 PRO C CA 1
ATOM 4836 C C . PRO C 1 138 ? 32.674 63.405 47.723 1.00 93.88 139 PRO C C 1
ATOM 4837 O O . PRO C 1 138 ? 32.307 62.292 48.108 1.00 89.89 139 PRO C O 1
ATOM 4841 N N . GLU C 1 139 ? 31.954 64.171 46.869 1.00 95.20 140 GLU C N 1
ATOM 4842 C CA . GLU C 1 139 ? 30.697 63.665 46.327 1.00 95.25 140 GLU C CA 1
ATOM 4843 C C . GLU C 1 139 ? 30.922 62.932 45.009 1.00 99.80 140 GLU C C 1
ATOM 4844 O O . GLU C 1 139 ? 31.778 63.330 44.230 1.00 99.58 140 GLU C O 1
ATOM 4850 N N . VAL C 1 140 ? 30.254 61.797 44.831 1.00 97.84 141 VAL C N 1
ATOM 4851 C CA . VAL C 1 140 ? 30.396 60.943 43.640 1.00 99.03 141 VAL C CA 1
ATOM 4852 C C . VAL C 1 140 ? 29.098 60.926 42.797 1.00 105.26 141 VAL C C 1
ATOM 4853 O O . VAL C 1 140 ? 27.999 60.787 43.355 1.00 103.59 141 VAL C O 1
ATOM 4857 N N . THR C 1 141 ? 29.244 61.061 41.453 1.00 104.71 142 THR C N 1
ATOM 4858 C CA . THR C 1 141 ? 28.119 61.015 40.502 1.00 106.80 142 THR C CA 1
ATOM 4859 C C . THR C 1 141 ? 28.223 59.765 39.642 1.00 112.76 142 THR C C 1
ATOM 4860 O O . THR C 1 141 ? 29.234 59.561 38.972 1.00 112.51 142 THR C O 1
ATOM 4864 N N . THR C 1 142 ? 27.183 58.930 39.669 1.00 111.16 143 THR C N 1
ATOM 4865 C CA . THR C 1 142 ? 27.117 57.686 38.893 1.00 112.46 143 THR C CA 1
ATOM 4866 C C . THR C 1 142 ? 25.877 57.701 37.990 1.00 118.59 143 THR C C 1
ATOM 4867 O O . THR C 1 142 ? 24.827 58.180 38.399 1.00 117.31 143 THR C O 1
ATOM 4871 N N . ASP C 1 143 ? 25.992 57.172 36.778 1.00 120.04 144 ASP C N 1
ATOM 4872 C CA . ASP C 1 143 ? 24.840 57.082 35.875 1.00 124.40 144 ASP C CA 1
ATOM 4873 C C . ASP C 1 143 ? 24.015 55.819 36.151 1.00 127.52 144 ASP C C 1
ATOM 4874 O O . ASP C 1 143 ? 24.590 54.741 36.321 1.00 126.65 144 ASP C O 1
ATOM 4879 N N . VAL C 1 144 ? 22.679 55.962 36.250 1.00 123.58 145 VAL C N 1
ATOM 4880 C CA . VAL C 1 144 ? 21.789 54.822 36.470 1.00 124.09 145 VAL C CA 1
ATOM 4881 C C . VAL C 1 144 ? 20.942 54.621 35.210 1.00 135.70 145 VAL C C 1
ATOM 4882 O O . VAL C 1 144 ? 20.233 55.534 34.771 1.00 138.81 145 VAL C O 1
ATOM 4886 N N . THR C 1 145 ? 21.059 53.430 34.610 1.00 133.13 146 THR C N 1
ATOM 4887 C CA . THR C 1 145 ? 20.377 53.072 33.378 1.00 136.86 146 THR C CA 1
ATOM 4888 C C . THR C 1 145 ? 19.020 52.444 33.646 1.00 139.31 146 THR C C 1
ATOM 4889 O O . THR C 1 145 ? 18.648 52.205 34.802 1.00 135.51 146 THR C O 1
ATOM 4893 N N . THR C 1 146 ? 18.298 52.147 32.557 1.00 139.17 147 THR C N 1
ATOM 4894 C CA . THR C 1 146 ? 16.975 51.527 32.575 1.00 140.73 147 THR C CA 1
ATOM 4895 C C . THR C 1 146 ? 17.026 50.030 32.931 1.00 145.27 147 THR C C 1
ATOM 4896 O O . THR C 1 146 ? 15.990 49.352 32.880 1.00 148.45 147 THR C O 1
ATOM 4900 N N . ALA C 1 147 ? 18.235 49.537 33.302 1.00 137.17 148 ALA C N 1
ATOM 4901 C CA . ALA C 1 147 ? 18.560 48.170 33.712 1.00 135.35 148 ALA C CA 1
ATOM 4902 C C . ALA C 1 147 ? 19.172 48.223 35.122 1.00 134.33 148 ALA C C 1
ATOM 4903 O O . ALA C 1 147 ? 19.541 49.315 35.595 1.00 132.07 148 ALA C O 1
ATOM 4905 N N . SER C 1 148 ? 19.263 47.053 35.805 1.00 127.40 149 SER C N 1
ATOM 4906 C CA . SER C 1 148 ? 19.866 46.947 37.143 1.00 120.10 149 SER C CA 1
ATOM 4907 C C . SER C 1 148 ? 21.324 47.411 37.034 1.00 118.61 149 SER C C 1
ATOM 4908 O O . SER C 1 148 ? 22.122 46.881 36.236 1.00 116.18 149 SER C O 1
ATOM 4911 N N . THR C 1 149 ? 21.610 48.507 37.764 1.00 112.26 150 THR C N 1
ATOM 4912 C CA . THR C 1 149 ? 22.903 49.182 37.769 1.00 109.19 150 THR C CA 1
ATOM 4913 C C . THR C 1 149 ? 23.537 49.046 39.122 1.00 110.58 150 THR C C 1
ATOM 4914 O O . THR C 1 149 ? 22.900 49.419 40.109 1.00 110.71 150 THR C O 1
ATOM 4918 N N . PRO C 1 150 ? 24.788 48.554 39.227 1.00 104.98 151 PRO C N 1
ATOM 4919 C CA . PRO C 1 150 ? 25.434 48.543 40.541 1.00 100.97 151 PRO C CA 1
ATOM 4920 C C . PRO C 1 150 ? 25.978 49.937 40.855 1.00 102.26 151 PRO C C 1
ATOM 4921 O O . PR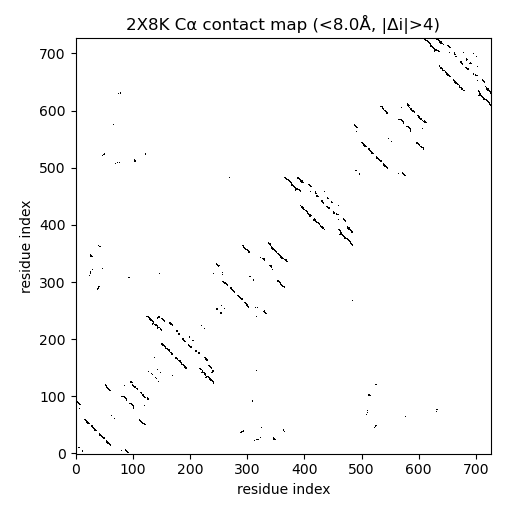O C 1 150 ? 26.547 50.609 39.999 1.00 102.79 151 PRO C O 1
ATOM 4925 N N . VAL C 1 151 ? 25.706 50.409 42.038 1.00 97.49 152 VAL C N 1
ATOM 4926 C CA . VAL C 1 151 ? 26.194 51.708 42.486 1.00 96.42 152 VAL C CA 1
ATOM 4927 C C . VAL C 1 151 ? 26.902 51.391 43.768 1.00 97.10 152 VAL C C 1
ATOM 4928 O O . VAL C 1 151 ? 26.278 50.857 44.677 1.00 96.46 152 VAL C O 1
ATOM 4932 N N . LYS C 1 152 ? 28.216 51.594 43.798 1.00 91.27 153 LYS C N 1
ATOM 4933 C CA . LYS C 1 152 ? 29.018 51.286 44.972 1.00 87.01 153 LYS C CA 1
ATOM 4934 C C . LYS C 1 152 ? 29.249 52.521 45.819 1.00 89.35 153 LYS C C 1
ATOM 4935 O O . LYS C 1 152 ? 29.769 53.519 45.311 1.00 90.35 153 LYS C O 1
ATOM 4941 N N . ASN C 1 153 ? 28.882 52.445 47.109 1.00 83.17 154 ASN C N 1
ATOM 4942 C CA . ASN C 1 153 ? 29.124 53.547 48.034 1.00 81.55 154 ASN C CA 1
ATOM 4943 C C . ASN C 1 153 ? 30.564 53.465 48.530 1.00 82.98 154 ASN C C 1
ATOM 4944 O O . ASN C 1 153 ? 30.872 52.642 49.383 1.00 80.71 154 ASN C O 1
ATOM 4949 N N . THR C 1 154 ? 31.436 54.320 47.978 1.00 81.48 155 THR C N 1
ATOM 4950 C CA . THR C 1 154 ? 32.874 54.381 48.273 1.00 81.21 155 THR C CA 1
ATOM 4951 C C . THR C 1 154 ? 33.259 54.936 49.661 1.00 88.16 155 THR C C 1
ATOM 4952 O O . THR C 1 154 ? 34.407 54.799 50.091 1.00 89.45 155 THR C O 1
ATOM 4956 N N . GLY C 1 155 ? 32.287 55.514 50.366 1.00 83.77 156 GLY C N 1
ATOM 4957 C CA . GLY C 1 155 ? 32.456 56.010 51.726 1.00 80.62 156 GLY C CA 1
ATOM 4958 C C . GLY C 1 155 ? 32.521 54.850 52.702 1.00 80.37 156 GLY C C 1
ATOM 4959 O O . GLY C 1 155 ? 32.494 53.676 52.297 1.00 78.37 156 GLY C O 1
ATOM 4960 N N . LEU C 1 156 ? 32.602 55.154 54.008 1.00 75.00 157 LEU C N 1
ATOM 4961 C CA . LEU C 1 156 ? 32.673 54.095 55.014 1.00 70.49 157 LEU C CA 1
ATOM 4962 C C . LEU C 1 156 ? 31.472 54.036 55.902 1.00 74.63 157 LEU C C 1
ATOM 4963 O O . LEU C 1 156 ? 31.387 53.154 56.746 1.00 74.33 157 LEU C O 1
ATOM 4968 N N . ALA C 1 157 ? 30.509 54.933 55.678 1.00 73.12 158 ALA C N 1
ATOM 4969 C CA . ALA C 1 157 ? 29.236 54.978 56.385 1.00 74.03 158 ALA C CA 1
ATOM 4970 C C . ALA C 1 157 ? 28.077 54.967 55.380 1.00 87.02 158 ALA C C 1
ATOM 4971 O O . ALA C 1 157 ? 28.253 55.272 54.175 1.00 89.73 158 ALA C O 1
ATOM 4973 N N . VAL C 1 158 ? 26.877 54.634 55.886 1.00 85.22 159 VAL C N 1
ATOM 4974 C CA . VAL C 1 158 ? 25.657 54.626 55.095 1.00 86.75 159 VAL C CA 1
ATOM 4975 C C . VAL C 1 158 ? 25.377 56.052 54.636 1.00 91.85 159 VAL C C 1
ATOM 4976 O O . VAL C 1 158 ? 25.574 56.989 55.406 1.00 89.98 159 VAL C O 1
ATOM 4980 N N . THR C 1 159 ? 24.994 56.215 53.368 1.00 91.86 160 THR C N 1
ATOM 4981 C CA . THR C 1 159 ? 24.673 57.511 52.762 1.00 94.02 160 THR C CA 1
ATOM 4982 C C . THR C 1 159 ? 23.256 57.516 52.198 1.00 99.87 160 THR C C 1
ATOM 4983 O O . THR C 1 159 ? 22.724 56.465 51.850 1.00 99.33 160 THR C O 1
ATOM 4987 N N . ASN C 1 160 ? 22.635 58.702 52.182 1.00 99.10 161 ASN C N 1
ATOM 4988 C CA . ASN C 1 160 ? 21.297 58.982 51.672 1.00 100.73 161 ASN C CA 1
ATOM 4989 C C . ASN C 1 160 ? 21.553 59.758 50.380 1.00 107.02 161 ASN C C 1
ATOM 4990 O O . ASN C 1 160 ? 22.004 60.913 50.408 1.00 106.34 161 ASN C O 1
ATOM 4995 N N . PRO C 1 161 ? 21.385 59.073 49.227 1.00 105.83 162 PRO C N 1
ATOM 4996 C CA . PRO C 1 161 ? 21.758 59.698 47.948 1.00 107.71 162 PRO C CA 1
ATOM 4997 C C . PRO C 1 161 ? 20.805 60.737 47.389 1.00 114.21 162 PRO C C 1
ATOM 4998 O O . PRO C 1 161 ? 19.846 61.138 48.045 1.00 113.09 162 PRO C O 1
ATOM 5002 N N . THR C 1 162 ? 21.101 61.187 46.168 1.00 114.59 163 THR C N 1
ATOM 5003 C CA . THR C 1 162 ? 20.306 62.166 45.435 1.00 117.51 163 THR C CA 1
ATOM 5004 C C . THR C 1 162 ? 20.183 61.684 44.000 1.00 124.41 163 THR C C 1
ATOM 5005 O O . THR C 1 162 ? 21.202 61.426 43.354 1.00 122.78 163 THR C O 1
ATOM 5009 N N . ILE C 1 163 ? 18.927 61.535 43.522 1.00 125.20 164 ILE C N 1
ATOM 5010 C CA . ILE C 1 163 ? 18.609 61.084 42.157 1.00 127.91 164 ILE C CA 1
ATOM 5011 C C . ILE C 1 163 ? 18.213 62.269 41.283 1.00 133.77 164 ILE C C 1
ATOM 5012 O O . ILE C 1 163 ? 17.302 63.012 41.640 1.00 132.56 164 ILE C O 1
ATOM 5017 N N . ARG C 1 164 ? 18.916 62.428 40.140 1.00 133.71 165 ARG C N 1
ATOM 5018 C CA . ARG C 1 164 ? 18.765 63.486 39.140 1.00 136.70 165 ARG C CA 1
ATOM 5019 C C . ARG C 1 164 ? 18.500 62.890 37.736 1.00 143.97 165 ARG C C 1
ATOM 5020 O O . ARG C 1 164 ? 19.359 62.188 37.205 1.00 143.18 165 ARG C O 1
ATOM 5028 N N . CYS C 1 165 ? 17.319 63.172 37.142 1.00 144.97 166 CYS C N 1
ATOM 5029 C CA . CYS C 1 165 ? 16.944 62.683 35.800 1.00 149.07 166 CYS C CA 1
ATOM 5030 C C . CYS C 1 165 ? 16.408 63.759 34.838 1.00 156.95 166 CYS C C 1
ATOM 5031 O O . CYS C 1 165 ? 15.271 64.218 34.998 1.00 156.70 166 CYS C O 1
ATOM 5034 N N . VAL C 1 166 ? 17.217 64.099 33.796 1.00 156.62 167 VAL C N 1
ATOM 5035 C CA . VAL C 1 166 ? 16.891 65.096 32.764 1.00 159.89 167 VAL C CA 1
ATOM 5036 C C . VAL C 1 166 ? 16.301 64.406 31.506 1.00 168.18 167 VAL C C 1
ATOM 5037 O O . VAL C 1 166 ? 17.029 63.877 30.654 1.00 169.57 167 VAL C O 1
ATOM 5041 N N . PHE C 1 167 ? 14.953 64.378 31.451 1.00 166.04 168 PHE C N 1
ATOM 5042 C CA . PHE C 1 167 ? 14.127 63.715 30.439 1.00 168.86 168 PHE C CA 1
ATOM 5043 C C . PHE C 1 167 ? 14.498 63.936 28.982 1.00 176.26 168 PHE C C 1
ATOM 5044 O O . PHE C 1 167 ? 14.792 65.057 28.567 1.00 175.75 168 PHE C O 1
ATOM 5052 N N . SER C 1 168 ? 14.516 62.835 28.221 1.00 176.49 169 SER C N 1
ATOM 5053 C CA . SER C 1 168 ? 14.787 62.817 26.782 1.00 180.85 169 SER C CA 1
ATOM 5054 C C . SER C 1 168 ? 13.470 62.628 26.023 1.00 187.89 169 SER C C 1
ATOM 5055 O O . SER C 1 168 ? 13.241 63.305 25.020 1.00 188.07 169 SER C O 1
ATOM 5058 N N . THR C 1 169 ? 12.588 61.744 26.537 1.00 185.18 170 THR C N 1
ATOM 5059 C CA . THR C 1 169 ? 11.262 61.462 25.976 1.00 186.63 170 THR C CA 1
ATOM 5060 C C . THR C 1 169 ? 10.151 61.837 26.989 1.00 188.32 170 THR C C 1
ATOM 5061 O O . THR C 1 169 ? 10.455 62.273 28.104 1.00 183.76 170 THR C O 1
ATOM 5065 N N . SER C 1 170 ? 8.868 61.692 26.579 1.00 186.28 171 SER C N 1
ATOM 5066 C CA . SER C 1 170 ? 7.684 61.990 27.396 1.00 184.88 171 SER C CA 1
ATOM 5067 C C . SER C 1 170 ? 7.580 61.052 28.597 1.00 183.32 171 SER C C 1
ATOM 5068 O O . SER C 1 170 ? 8.108 59.938 28.555 1.00 182.82 171 SER C O 1
ATOM 5071 N N . ALA C 1 171 ? 6.922 61.510 29.673 1.00 175.89 172 ALA C N 1
ATOM 5072 C CA . ALA C 1 171 ? 6.776 60.714 30.888 1.00 172.14 172 ALA C CA 1
ATOM 5073 C C . ALA C 1 171 ? 5.329 60.602 31.357 1.00 175.33 172 ALA C C 1
ATOM 5074 O O . ALA C 1 171 ? 4.525 61.492 31.093 1.00 176.95 172 ALA C O 1
ATOM 5076 N N . THR C 1 172 ? 5.005 59.495 32.042 1.00 169.55 173 THR C N 1
ATOM 5077 C CA . THR C 1 172 ? 3.683 59.201 32.611 1.00 169.06 173 THR C CA 1
ATOM 5078 C C . THR C 1 172 ? 3.828 58.910 34.107 1.00 167.92 173 THR C C 1
ATOM 5079 O O . THR C 1 172 ? 2.966 59.297 34.901 1.00 165.25 173 THR C O 1
ATOM 5083 N N . GLU C 1 173 ? 4.966 58.270 34.483 1.00 163.30 174 GLU C N 1
ATOM 5084 C CA . GLU C 1 173 ? 5.363 57.887 35.843 1.00 158.80 174 GLU C CA 1
ATOM 5085 C C . GLU C 1 173 ? 6.887 57.571 35.914 1.00 159.53 174 GLU C C 1
ATOM 5086 O O . GLU C 1 173 ? 7.359 56.713 35.161 1.00 160.40 174 GLU C O 1
ATOM 5092 N N . TYR C 1 174 ? 7.648 58.280 36.802 1.00 152.99 175 TYR C N 1
ATOM 5093 C CA . TYR C 1 174 ? 9.097 58.069 37.047 1.00 151.06 175 TYR C CA 1
ATOM 5094 C C . TYR C 1 174 ? 9.370 57.213 38.310 1.00 152.07 175 TYR C C 1
ATOM 5095 O O . TYR C 1 174 ? 9.035 57.607 39.428 1.00 148.03 175 TYR C O 1
ATOM 5104 N N . GLU C 1 175 ? 10.069 56.093 38.110 1.00 150.05 176 GLU C N 1
ATOM 5105 C CA . GLU C 1 175 ? 10.369 55.087 39.117 1.00 147.70 176 GLU C CA 1
ATOM 5106 C C . GLU C 1 175 ? 11.881 54.786 39.250 1.00 151.12 176 GLU C C 1
ATOM 5107 O O . GLU C 1 175 ? 12.583 54.637 38.242 1.00 153.43 176 GLU C O 1
ATOM 5113 N N . MET C 1 176 ? 12.355 54.666 40.506 1.00 143.84 177 MET C N 1
ATOM 5114 C CA . MET C 1 176 ? 13.731 54.328 40.871 1.00 141.40 177 MET C CA 1
ATOM 5115 C C . MET C 1 176 ? 13.679 53.167 41.861 1.00 139.94 177 MET C C 1
ATOM 5116 O O . MET C 1 176 ? 13.408 53.379 43.044 1.00 135.94 177 MET C O 1
ATOM 5121 N N . GLN C 1 177 ? 13.927 51.944 41.374 1.00 136.70 178 GLN C N 1
ATOM 5122 C CA . GLN C 1 177 ? 13.849 50.732 42.198 1.00 134.76 178 GLN C CA 1
ATOM 5123 C C . GLN C 1 177 ? 15.170 50.125 42.744 1.00 136.19 178 GLN C C 1
ATOM 5124 O O . GLN C 1 177 ? 16.066 49.784 41.969 1.00 137.52 178 GLN C O 1
ATOM 5130 N N . LEU C 1 178 ? 15.263 49.972 44.082 1.00 128.42 179 LEU C N 1
ATOM 5131 C CA . LEU C 1 178 ? 16.401 49.351 44.779 1.00 125.61 179 LEU C CA 1
ATOM 5132 C C . LEU C 1 178 ? 16.073 47.857 44.876 1.00 131.87 179 LEU C C 1
ATOM 5133 O O . LEU C 1 178 ? 15.126 47.471 45.570 1.00 131.75 179 LEU C O 1
ATOM 5138 N N . LEU C 1 179 ? 16.842 47.026 44.162 1.00 130.28 180 LEU C N 1
ATOM 5139 C CA . LEU C 1 179 ? 16.580 45.591 44.054 1.00 131.65 180 LEU C CA 1
ATOM 5140 C C . LEU C 1 179 ? 17.632 44.645 44.623 1.00 135.83 180 LEU C C 1
ATOM 5141 O O . LEU C 1 179 ? 18.775 45.040 44.883 1.00 131.69 180 LEU C O 1
ATOM 5146 N N . ASP C 1 180 ? 17.201 43.388 44.840 1.00 137.83 181 ASP C N 1
ATOM 5147 C CA . ASP C 1 180 ? 18.012 42.256 45.278 1.00 137.83 181 ASP C CA 1
ATOM 5148 C C . ASP C 1 180 ? 17.886 41.191 44.161 1.00 145.63 181 ASP C C 1
ATOM 5149 O O . ASP C 1 180 ? 16.978 40.347 44.175 1.00 147.41 181 ASP C O 1
ATOM 5154 N N . GLY C 1 181 ? 18.757 41.319 43.164 1.00 142.24 182 GLY C N 1
ATOM 5155 C CA . GLY C 1 181 ? 18.784 40.449 41.999 1.00 144.96 182 GLY C CA 1
ATOM 5156 C C . GLY C 1 181 ? 17.700 40.793 41.003 1.00 151.42 182 GLY C C 1
ATOM 5157 O O . GLY C 1 181 ? 17.988 41.306 39.920 1.00 152.59 182 GLY C O 1
ATOM 5158 N N . SER C 1 182 ? 16.446 40.483 41.353 1.00 148.59 183 SER C N 1
ATOM 5159 C CA . SER C 1 182 ? 15.267 40.749 40.522 1.00 150.95 183 SER C CA 1
ATOM 5160 C C . SER C 1 182 ? 14.037 41.014 41.388 1.00 153.86 183 SER C C 1
ATOM 5161 O O . SER C 1 182 ? 12.924 41.105 40.864 1.00 156.76 183 SER C O 1
ATOM 5164 N N . THR C 1 183 ? 14.250 41.172 42.712 1.00 146.32 184 THR C N 1
ATOM 5165 C CA . THR C 1 183 ? 13.199 41.420 43.699 1.00 146.03 184 THR C CA 1
ATOM 5166 C C . THR C 1 183 ? 13.273 42.869 44.223 1.00 146.02 184 THR C C 1
ATOM 5167 O O . THR C 1 183 ? 14.273 43.245 44.849 1.00 142.87 184 THR C O 1
ATOM 5171 N N . VAL C 1 184 ? 12.217 43.681 43.954 1.00 142.05 185 VAL C N 1
ATOM 5172 C CA . VAL C 1 184 ? 12.131 45.088 44.384 1.00 139.14 185 VAL C CA 1
ATOM 5173 C C . VAL C 1 184 ? 12.023 45.169 45.920 1.00 139.53 185 VAL C C 1
ATOM 5174 O O . VAL C 1 184 ? 10.975 44.863 46.494 1.00 140.36 185 VAL C O 1
ATOM 5178 N N . VAL C 1 185 ? 13.128 45.565 46.574 1.00 132.78 186 VAL C N 1
ATOM 5179 C CA . VAL C 1 185 ? 13.214 45.706 48.036 1.00 130.80 186 VAL C CA 1
ATOM 5180 C C . VAL C 1 185 ? 12.567 47.033 48.457 1.00 134.84 186 VAL C C 1
ATOM 5181 O O . VAL C 1 185 ? 11.764 47.072 49.389 1.00 135.97 186 VAL C O 1
ATOM 5185 N N . LYS C 1 186 ? 12.932 48.110 47.751 1.00 129.71 187 LYS C N 1
ATOM 5186 C CA . LYS C 1 186 ? 12.452 49.472 47.943 1.00 130.12 187 LYS C CA 1
ATOM 5187 C C . LYS C 1 186 ? 12.350 50.087 46.549 1.00 136.05 187 LYS C C 1
ATOM 5188 O O . LYS C 1 186 ? 12.941 49.559 45.599 1.00 135.31 187 LYS C O 1
ATOM 5194 N N . PHE C 1 187 ? 11.620 51.204 46.422 1.00 134.83 188 PHE C N 1
ATOM 5195 C CA . PHE C 1 187 ? 11.461 51.912 45.146 1.00 136.57 188 PHE C CA 1
ATOM 5196 C C . PHE C 1 187 ? 11.001 53.354 45.384 1.00 140.75 188 PHE C C 1
ATOM 5197 O O . PHE C 1 187 ? 10.546 53.663 46.490 1.00 139.70 188 PHE C O 1
ATOM 5205 N N . LEU C 1 188 ? 11.113 54.226 44.350 1.00 138.38 189 LEU C N 1
ATOM 5206 C CA . LEU C 1 188 ? 10.706 55.636 44.418 1.00 139.99 189 LEU C CA 1
ATOM 5207 C C . LEU C 1 188 ? 9.971 56.074 43.131 1.00 148.46 189 LEU C C 1
ATOM 5208 O O . LEU C 1 188 ? 10.637 56.523 42.194 1.00 148.85 189 LEU C O 1
ATOM 5213 N N . LYS C 1 189 ? 8.640 56.045 43.121 1.00 148.17 190 LYS C N 1
ATOM 5214 C CA . LYS C 1 189 ? 7.873 56.487 41.948 1.00 151.64 190 LYS C CA 1
ATOM 5215 C C . LYS C 1 189 ? 7.268 57.901 42.058 1.00 158.92 190 LYS C C 1
ATOM 5216 O O . LYS C 1 189 ? 7.165 58.463 43.148 1.00 158.38 190 LYS C O 1
ATOM 5222 N N . VAL C 1 190 ? 6.870 58.453 40.910 1.00 158.19 191 VAL C N 1
ATOM 5223 C CA . VAL C 1 190 ? 6.212 59.779 40.810 1.00 160.83 191 VAL C CA 1
ATOM 5224 C C . VAL C 1 190 ? 5.213 59.808 39.621 1.00 168.69 191 VAL C C 1
ATOM 5225 O O . VAL C 1 190 ? 5.630 59.503 38.513 1.00 169.71 191 VAL C O 1
ATOM 5229 N N . VAL C 1 191 ? 3.943 60.242 39.824 1.00 167.87 192 VAL C N 1
ATOM 5230 C CA . VAL C 1 191 ? 2.902 60.305 38.761 1.00 171.78 192 VAL C CA 1
ATOM 5231 C C . VAL C 1 191 ? 2.995 61.489 37.755 1.00 179.76 192 VAL C C 1
ATOM 5232 O O . VAL C 1 191 ? 2.291 61.494 36.731 1.00 182.11 192 VAL C O 1
ATOM 5236 N N . TYR C 1 192 ? 3.859 62.483 38.050 1.00 176.09 193 TYR C N 1
ATOM 5237 C CA . TYR C 1 192 ? 4.015 63.707 37.253 1.00 178.71 193 TYR C CA 1
ATOM 5238 C C . TYR C 1 192 ? 4.948 63.498 36.064 1.00 180.46 193 TYR C C 1
ATOM 5239 O O . TYR C 1 192 ? 6.128 63.146 36.262 1.00 177.28 193 TYR C O 1
ATOM 5248 N N . GLY C 1 193 ? 4.409 63.687 34.853 1.00 177.23 194 GLY C N 1
ATOM 5249 C CA . GLY C 1 193 ? 5.174 63.497 33.628 1.00 176.80 194 GLY C CA 1
ATOM 5250 C C . GLY C 1 193 ? 5.295 64.699 32.725 1.00 183.68 194 GLY C C 1
ATOM 5251 O O . GLY C 1 193 ? 4.383 65.525 32.686 1.00 186.82 194 GLY C O 1
ATOM 5252 N N . PHE C 1 194 ? 6.433 64.788 31.984 1.00 180.39 195 PHE C N 1
ATOM 5253 C CA . PHE C 1 194 ? 6.773 65.821 30.986 1.00 185.06 195 PHE C CA 1
ATOM 5254 C C . PHE C 1 194 ? 8.123 65.475 30.301 1.00 188.73 195 PHE C C 1
ATOM 5255 O O . PHE C 1 194 ? 8.647 64.392 30.547 1.00 186.22 195 PHE C O 1
ATOM 5263 N N . ASN C 1 195 ? 8.654 66.357 29.419 1.00 188.23 196 ASN C N 1
ATOM 5264 C CA . ASN C 1 195 ? 9.923 66.165 28.696 1.00 188.33 196 ASN C CA 1
ATOM 5265 C C . ASN C 1 195 ? 10.889 67.355 28.755 1.00 192.50 196 ASN C C 1
ATOM 5266 O O . ASN C 1 195 ? 10.449 68.499 28.895 1.00 194.93 196 ASN C O 1
ATOM 5271 N N . THR C 1 196 ? 12.194 67.087 28.678 1.00 185.97 197 THR C N 1
ATOM 5272 C CA . THR C 1 196 ? 13.212 68.141 28.542 1.00 185.22 197 THR C CA 1
ATOM 5273 C C . THR C 1 196 ? 13.736 68.845 29.808 1.00 181.46 197 THR C C 1
ATOM 5274 O O . THR C 1 196 ? 14.625 69.692 29.730 1.00 178.75 197 THR C O 1
ATOM 5278 N N . GLY C 1 197 ? 13.176 68.495 30.960 1.00 175.07 198 GLY C N 1
ATOM 5279 C CA . GLY C 1 197 ? 13.466 69.143 32.236 1.00 171.02 198 GLY C CA 1
ATOM 5280 C C . GLY C 1 197 ? 14.061 68.139 33.201 1.00 166.98 198 GLY C C 1
ATOM 5281 O O . GLY C 1 197 ? 13.966 66.929 32.977 1.00 163.56 198 GLY C O 1
ATOM 5282 N N . ASP C 1 198 ? 14.660 68.655 34.307 1.00 160.98 199 ASP C N 1
ATOM 5283 C CA . ASP C 1 198 ? 15.389 67.903 35.354 1.00 155.12 199 ASP C CA 1
ATOM 5284 C C . ASP C 1 198 ? 14.630 67.674 36.688 1.00 154.17 199 ASP C C 1
ATOM 5285 O O . ASP C 1 198 ? 14.251 68.645 37.342 1.00 154.90 199 ASP C O 1
ATOM 5290 N N . THR C 1 199 ? 14.501 66.396 37.139 1.00 145.69 200 THR C N 1
ATOM 5291 C CA . THR C 1 199 ? 13.858 66.014 38.417 1.00 142.41 200 THR C CA 1
ATOM 5292 C C . THR C 1 199 ? 14.885 65.557 39.493 1.00 141.67 200 THR C C 1
ATOM 5293 O O . THR C 1 199 ? 15.815 64.810 39.168 1.00 137.97 200 THR C O 1
ATOM 5297 N N . LEU C 1 200 ? 14.718 66.016 40.767 1.00 137.81 201 LEU C N 1
ATOM 5298 C CA . LEU C 1 200 ? 15.646 65.697 41.867 1.00 133.02 201 LEU C CA 1
ATOM 5299 C C . LEU C 1 200 ? 15.069 65.213 43.196 1.00 136.05 201 LEU C C 1
ATOM 5300 O O . LEU C 1 200 ? 14.427 65.974 43.921 1.00 135.61 201 LEU C O 1
ATOM 5305 N N . VAL C 1 201 ? 15.378 63.950 43.538 1.00 133.31 202 VAL C N 1
ATOM 5306 C CA . VAL C 1 201 ? 14.970 63.292 44.793 1.00 133.22 202 VAL C CA 1
ATOM 5307 C C . VAL C 1 201 ? 16.171 63.166 45.811 1.00 137.11 202 VAL C C 1
ATOM 5308 O O . VAL C 1 201 ? 17.042 62.296 45.646 1.00 133.89 202 VAL C O 1
ATOM 5312 N N . ILE C 1 202 ? 16.204 64.047 46.850 1.00 136.20 203 ILE C N 1
ATOM 5313 C CA . ILE C 1 202 ? 17.247 64.057 47.899 1.00 133.98 203 ILE C CA 1
ATOM 5314 C C . ILE C 1 202 ? 16.815 63.293 49.160 1.00 139.48 203 ILE C C 1
ATOM 5315 O O . ILE C 1 202 ? 16.021 63.798 49.945 1.00 140.78 203 ILE C O 1
ATOM 5320 N N . ASP C 1 203 ? 17.364 62.069 49.340 1.00 135.13 204 ASP C N 1
ATOM 5321 C CA . ASP C 1 203 ? 17.095 61.171 50.473 1.00 134.14 204 ASP C CA 1
ATOM 5322 C C . ASP C 1 203 ? 17.659 61.709 51.797 1.00 136.51 204 ASP C C 1
ATOM 5323 O O . ASP C 1 203 ? 17.287 61.212 52.870 1.00 135.16 204 ASP C O 1
ATOM 5328 N N . CYS C 1 204 ? 18.545 62.735 51.717 1.00 133.66 205 CYS C N 1
ATOM 5329 C CA . CYS C 1 204 ? 19.103 63.385 52.894 1.00 133.91 205 CYS C CA 1
ATOM 5330 C C . CYS C 1 204 ? 18.087 64.404 53.413 1.00 141.44 205 CYS C C 1
ATOM 5331 O O . CYS C 1 204 ? 17.553 64.225 54.510 1.00 141.79 205 CYS C O 1
ATOM 5334 N N . HIS C 1 205 ? 17.783 65.432 52.594 1.00 140.67 206 HIS C N 1
ATOM 5335 C CA . HIS C 1 205 ? 16.839 66.514 52.892 1.00 144.66 206 HIS C CA 1
ATOM 5336 C C . HIS C 1 205 ? 15.363 66.095 52.819 1.00 146.48 206 HIS C C 1
ATOM 5337 O O . HIS C 1 205 ? 14.505 66.796 53.353 1.00 149.08 206 HIS C O 1
ATOM 5344 N N . GLU C 1 206 ? 15.080 64.952 52.166 1.00 138.88 207 GLU C N 1
ATOM 5345 C CA . GLU C 1 206 ? 13.742 64.386 51.940 1.00 139.45 207 GLU C CA 1
ATOM 5346 C C . GLU C 1 206 ? 12.836 65.320 51.100 1.00 146.27 207 GLU C C 1
ATOM 5347 O O . GLU C 1 206 ? 11.675 65.559 51.437 1.00 148.80 207 GLU C O 1
ATOM 5353 N N . ARG C 1 207 ? 13.407 65.809 49.966 1.00 142.40 208 ARG C N 1
ATOM 5354 C CA . ARG C 1 207 ? 12.830 66.779 49.035 1.00 145.90 208 ARG C CA 1
ATOM 5355 C C . ARG C 1 207 ? 12.541 66.294 47.594 1.00 151.69 208 ARG C C 1
ATOM 5356 O O . ARG C 1 207 ? 13.302 65.507 47.030 1.00 148.03 208 ARG C O 1
ATOM 5358 N N . SER C 1 208 ? 11.440 66.824 47.000 1.00 153.75 209 SER C N 1
ATOM 5359 C CA . SER C 1 208 ? 10.946 66.584 45.629 1.00 155.66 209 SER C CA 1
ATOM 5360 C C . SER C 1 208 ? 11.202 67.866 44.795 1.00 162.26 209 SER C C 1
ATOM 5361 O O . SER C 1 208 ? 10.763 68.942 45.205 1.00 165.02 209 SER C O 1
ATOM 5364 N N . VAL C 1 209 ? 11.943 67.770 43.665 1.00 157.72 210 VAL C N 1
ATOM 5365 C CA . VAL C 1 209 ? 12.336 68.948 42.870 1.00 160.29 210 VAL C CA 1
ATOM 5366 C C . VAL C 1 209 ? 12.131 68.835 41.351 1.00 166.23 210 VAL C C 1
ATOM 5367 O O . VAL C 1 209 ? 12.375 67.775 40.776 1.00 163.28 210 VAL C O 1
ATOM 5371 N N . THR C 1 210 ? 11.697 69.955 40.712 1.00 167.98 211 THR C N 1
ATOM 5372 C CA . THR C 1 210 ? 11.485 70.100 39.256 1.00 170.73 211 THR C CA 1
ATOM 5373 C C . THR C 1 210 ? 12.576 71.009 38.632 1.00 176.82 211 THR C C 1
ATOM 5374 O O . THR C 1 210 ? 13.652 71.146 39.229 1.00 174.18 211 THR C O 1
ATOM 5378 N N . LEU C 1 211 ? 12.315 71.604 37.430 1.00 177.59 212 LEU C N 1
ATOM 5379 C CA . LEU C 1 211 ? 13.266 72.486 36.734 1.00 179.50 212 LEU C CA 1
ATOM 5380 C C . LEU C 1 211 ? 13.761 73.603 37.669 1.00 184.38 212 LEU C C 1
ATOM 5381 O O . LEU C 1 211 ? 14.947 73.613 38.021 1.00 181.62 212 LEU C O 1
ATOM 5386 N N . ASN C 1 212 ? 12.859 74.472 38.122 1.00 183.75 213 ASN C N 1
ATOM 5387 C CA . ASN C 1 212 ? 13.210 75.542 39.063 1.00 184.46 213 ASN C CA 1
ATOM 5388 C C . ASN C 1 212 ? 13.031 75.143 40.537 1.00 183.01 213 ASN C C 1
ATOM 5389 O O . ASN C 1 212 ? 12.938 75.999 41.417 1.00 181.78 213 ASN C O 1
ATOM 5391 N N . GLY C 1 213 ? 12.987 73.839 40.785 1.00 175.97 214 GLY C N 1
ATOM 5392 C CA . GLY C 1 213 ? 12.860 73.260 42.113 1.00 171.47 214 GLY C CA 1
ATOM 5393 C C . GLY C 1 213 ? 11.565 73.447 42.866 1.00 176.82 214 GLY C C 1
ATOM 5394 O O . GLY C 1 213 ? 11.556 73.961 43.989 1.00 176.69 214 GLY C O 1
ATOM 5395 N N . GLN C 1 214 ? 10.456 73.072 42.214 1.00 174.78 215 GLN C N 1
ATOM 5396 C CA . GLN C 1 214 ? 9.108 73.198 42.755 1.00 177.14 215 GLN C CA 1
ATOM 5397 C C . GLN C 1 214 ? 8.700 71.892 43.430 1.00 178.86 215 GLN C C 1
ATOM 5398 O O . GLN C 1 214 ? 8.825 70.832 42.818 1.00 175.97 215 GLN C O 1
ATOM 5404 N N . ASP C 1 215 ? 8.238 71.970 44.695 1.00 176.94 216 ASP C N 1
ATOM 5405 C CA . ASP C 1 215 ? 7.841 70.820 45.518 1.00 174.73 216 ASP C CA 1
ATOM 5406 C C . ASP C 1 215 ? 6.701 69.960 44.949 1.00 183.43 216 ASP C C 1
ATOM 5407 O O . ASP C 1 215 ? 5.609 70.467 44.681 1.00 186.85 216 ASP C O 1
ATOM 5412 N N . ILE C 1 216 ? 6.969 68.644 44.797 1.00 179.36 217 ILE C N 1
ATOM 5413 C CA . ILE C 1 216 ? 6.010 67.634 44.322 1.00 180.49 217 ILE C CA 1
ATOM 5414 C C . ILE C 1 216 ? 5.668 66.740 45.529 1.00 185.21 217 ILE C C 1
ATOM 5415 O O . ILE C 1 216 ? 5.671 65.518 45.405 1.00 182.44 217 ILE C O 1
ATOM 5420 N N . MET C 1 217 ? 5.382 67.348 46.700 1.00 185.15 218 MET C N 1
ATOM 5421 C CA . MET C 1 217 ? 5.066 66.623 47.937 1.00 184.48 218 MET C CA 1
ATOM 5422 C C . MET C 1 217 ? 4.239 65.326 47.747 1.00 188.09 218 MET C C 1
ATOM 5423 O O . MET C 1 217 ? 4.680 64.285 48.238 1.00 183.71 218 MET C O 1
ATOM 5428 N N . PRO C 1 218 ? 3.109 65.332 46.993 1.00 188.84 219 PRO C N 1
ATOM 5429 C CA . PRO C 1 218 ? 2.319 64.094 46.845 1.00 189.04 219 PRO C CA 1
ATOM 5430 C C . PRO C 1 218 ? 2.956 62.941 46.064 1.00 190.62 219 PRO C C 1
ATOM 5431 O O . PRO C 1 218 ? 2.436 61.823 46.128 1.00 189.36 219 PRO C O 1
ATOM 5435 N N . ALA C 1 219 ? 4.065 63.205 45.340 1.00 186.42 220 ALA C N 1
ATOM 5436 C CA . ALA C 1 219 ? 4.793 62.232 44.509 1.00 183.96 220 ALA C CA 1
ATOM 5437 C C . ALA C 1 219 ? 5.099 60.902 45.219 1.00 185.56 220 ALA C C 1
ATOM 5438 O O . ALA C 1 219 ? 4.840 59.848 44.642 1.00 184.16 220 ALA C O 1
ATOM 5440 N N . LEU C 1 220 ? 5.634 60.935 46.455 1.00 181.35 221 LEU C N 1
ATOM 5441 C CA . LEU C 1 220 ? 5.921 59.711 47.215 1.00 178.30 221 LEU C CA 1
ATOM 5442 C C . LEU C 1 220 ? 4.635 59.001 47.689 1.00 183.67 221 LEU C C 1
ATOM 5443 O O . LEU C 1 220 ? 4.459 58.749 48.889 1.00 182.14 221 LEU C O 1
ATOM 5445 N N . LEU C 1 221 ? 3.749 58.701 46.748 1.00 182.97 222 LEU C N 1
ATOM 5446 C CA . LEU C 1 221 ? 2.429 58.153 47.054 1.00 185.71 222 LEU C CA 1
ATOM 5447 C C . LEU C 1 221 ? 1.952 57.124 48.084 1.00 189.09 222 LEU C C 1
ATOM 5448 O O . LEU C 1 221 ? 0.954 57.333 48.774 1.00 189.48 222 LEU C O 1
ATOM 5453 N N . ILE C 1 222 ? 2.671 56.010 48.160 1.00 183.87 223 ILE C N 1
ATOM 5454 C CA . ILE C 1 222 ? 2.226 54.804 48.870 1.00 182.13 223 ILE C CA 1
ATOM 5455 C C . ILE C 1 222 ? 3.548 54.914 49.652 1.00 180.36 223 ILE C C 1
ATOM 5456 O O . ILE C 1 222 ? 4.342 55.807 49.345 1.00 177.82 223 ILE C O 1
ATOM 5461 N N . GLN C 1 223 ? 3.792 54.058 50.669 1.00 174.88 224 GLN C N 1
ATOM 5462 C CA . GLN C 1 223 ? 5.065 54.105 51.392 1.00 170.81 224 GLN C CA 1
ATOM 5463 C C . GLN C 1 223 ? 6.188 53.556 50.480 1.00 171.07 224 GLN C C 1
ATOM 5464 O O . GLN C 1 223 ? 6.710 52.458 50.684 1.00 168.91 224 GLN C O 1
ATOM 5470 N N . SER C 1 224 ? 6.501 54.360 49.430 1.00 166.49 225 SER C N 1
ATOM 5471 C CA . SER C 1 224 ? 7.493 54.191 48.363 1.00 163.32 225 SER C CA 1
ATOM 5472 C C . SER C 1 224 ? 8.662 54.946 49.087 1.00 163.65 225 SER C C 1
ATOM 5473 O O . SER C 1 224 ? 8.907 56.131 48.844 1.00 163.39 225 SER C O 1
ATOM 5476 N N . ASP C 1 225 ? 9.367 54.204 49.973 1.00 156.56 226 ASP C N 1
ATOM 5477 C CA . ASP C 1 225 ? 10.468 54.542 50.895 1.00 152.43 226 ASP C CA 1
ATOM 5478 C C . ASP C 1 225 ? 11.783 55.143 50.313 1.00 150.30 226 ASP C C 1
ATOM 5479 O O . ASP C 1 225 ? 12.139 54.897 49.159 1.00 148.78 226 ASP C O 1
ATOM 5484 N N . TRP C 1 226 ? 12.437 55.995 51.097 1.00 143.36 227 TRP C N 1
ATOM 5485 C CA . TRP C 1 226 ? 13.751 56.471 50.729 1.00 139.28 227 TRP C CA 1
ATOM 5486 C C . TRP C 1 226 ? 14.633 55.342 51.142 1.00 137.66 227 TRP C C 1
ATOM 5487 O O . TRP C 1 226 ? 14.352 54.646 52.111 1.00 135.97 227 TRP C O 1
ATOM 5498 N N . ILE C 1 227 ? 15.701 55.143 50.404 1.00 131.09 228 ILE C N 1
ATOM 5499 C CA . ILE C 1 227 ? 16.568 54.032 50.682 1.00 127.69 228 ILE C CA 1
ATOM 5500 C C . ILE C 1 227 ? 17.944 54.591 50.914 1.00 126.59 228 ILE C C 1
ATOM 5501 O O . ILE C 1 227 ? 18.165 55.791 50.782 1.00 125.60 228 ILE C O 1
ATOM 5506 N N . GLN C 1 228 ? 18.881 53.727 51.256 1.00 118.37 229 GLN C N 1
ATOM 5507 C CA . GLN C 1 228 ? 20.211 54.202 51.533 1.00 112.98 229 GLN C CA 1
ATOM 5508 C C . GLN C 1 228 ? 21.264 53.325 50.919 1.00 110.54 229 GLN C C 1
ATOM 5509 O O . GLN C 1 228 ? 21.047 52.157 50.641 1.00 110.19 229 GLN C O 1
ATOM 5515 N N . LEU C 1 229 ? 22.422 53.917 50.720 1.00 101.80 230 LEU C N 1
ATOM 5516 C CA . LEU C 1 229 ? 23.559 53.213 50.135 1.00 97.79 230 LEU C CA 1
ATOM 5517 C C . LEU C 1 229 ? 24.497 52.684 51.252 1.00 97.95 230 LEU C C 1
ATOM 5518 O O . LEU C 1 229 ? 25.108 53.485 51.941 1.00 97.25 230 LEU C O 1
ATOM 5523 N N . LYS C 1 230 ? 24.590 51.352 51.449 1.00 92.59 231 LYS C N 1
ATOM 5524 C CA . LYS C 1 230 ? 25.465 50.746 52.475 1.00 89.24 231 LYS C CA 1
ATOM 5525 C C . LYS C 1 230 ? 26.936 50.836 52.017 1.00 90.01 231 LYS C C 1
ATOM 5526 O O . LYS C 1 230 ? 27.198 50.780 50.808 1.00 92.61 231 LYS C O 1
ATOM 5532 N N . PRO C 1 231 ? 27.912 50.960 52.935 1.00 81.02 232 PRO C N 1
ATOM 5533 C CA . PRO C 1 231 ? 29.309 51.148 52.479 1.00 78.32 232 PRO C CA 1
ATOM 5534 C C . PRO C 1 231 ? 30.071 49.929 51.991 1.00 80.78 232 PRO C C 1
ATOM 5535 O O . PRO C 1 231 ? 29.770 48.811 52.409 1.00 82.31 232 PRO C O 1
ATOM 5539 N N . GLN C 1 232 ? 31.065 50.164 51.099 1.00 73.72 233 GLN C N 1
ATOM 5540 C CA . GLN C 1 232 ? 31.981 49.175 50.523 1.00 72.08 233 GLN C CA 1
ATOM 5541 C C . GLN C 1 232 ? 31.279 48.027 49.809 1.00 79.59 233 GLN C C 1
ATOM 5542 O O . GLN C 1 232 ? 31.864 46.962 49.553 1.00 78.97 233 GLN C O 1
ATOM 5548 N N . VAL C 1 233 ? 30.023 48.277 49.452 1.00 78.78 234 VAL C N 1
ATOM 5549 C CA . VAL C 1 233 ? 29.106 47.315 48.889 1.00 80.63 234 VAL C CA 1
ATOM 5550 C C . VAL C 1 233 ? 28.249 47.960 47.768 1.00 90.20 234 VAL C C 1
ATOM 5551 O O . VAL C 1 233 ? 27.876 49.158 47.846 1.00 91.97 234 VAL C O 1
ATOM 5555 N N . ASN C 1 234 ? 27.927 47.137 46.738 1.00 87.33 235 ASN C N 1
ATOM 5556 C CA . ASN C 1 234 ? 27.098 47.541 45.607 1.00 89.95 235 ASN C CA 1
ATOM 5557 C C . ASN C 1 234 ? 25.632 47.654 45.997 1.00 95.10 235 ASN C C 1
ATOM 5558 O O . ASN C 1 234 ? 25.135 46.859 46.802 1.00 95.67 235 ASN C O 1
ATOM 5563 N N . THR C 1 235 ? 24.949 48.641 45.402 1.00 91.32 236 THR C N 1
ATOM 5564 C CA . THR C 1 235 ? 23.532 48.910 45.559 1.00 93.34 236 THR C CA 1
ATOM 5565 C C . THR C 1 235 ? 22.973 48.834 44.132 1.00 103.16 236 THR C C 1
ATOM 5566 O O . THR C 1 235 ? 23.426 49.589 43.266 1.00 105.68 236 THR C O 1
ATOM 5570 N N . TYR C 1 236 ? 22.032 47.904 43.868 1.00 100.29 237 TYR C N 1
ATOM 5571 C CA . TYR C 1 236 ? 21.517 47.716 42.517 1.00 103.04 237 TYR C CA 1
ATOM 5572 C C . TYR C 1 236 ? 20.237 48.491 42.271 1.00 112.38 237 TYR C C 1
ATOM 5573 O O . TYR C 1 236 ? 19.198 48.187 42.863 1.00 113.01 237 TYR C O 1
ATOM 5582 N N . LEU C 1 237 ? 20.337 49.523 41.406 1.00 112.19 238 LEU C N 1
ATOM 5583 C CA . LEU C 1 237 ? 19.264 50.462 41.084 1.00 115.64 238 LEU C CA 1
ATOM 5584 C C . LEU C 1 237 ? 18.866 50.419 39.593 1.00 128.21 238 LEU C C 1
ATOM 5585 O O . LEU C 1 237 ? 19.737 50.271 38.729 1.00 129.34 238 LEU C O 1
ATOM 5590 N N . LYS C 1 238 ? 17.573 50.569 39.308 1.00 128.96 239 LYS C N 1
ATOM 5591 C CA . LYS C 1 238 ? 17.070 50.607 37.932 1.00 132.93 239 LYS C CA 1
ATOM 5592 C C . LYS C 1 238 ? 15.992 51.677 37.780 1.00 139.39 239 LYS C C 1
ATOM 5593 O O . LYS C 1 238 ? 15.030 51.734 38.551 1.00 140.14 239 LYS C O 1
ATOM 5599 N N . ALA C 1 239 ? 16.160 52.524 36.774 1.00 136.32 240 ALA C N 1
ATOM 5600 C CA . ALA C 1 239 ? 15.281 53.685 36.568 1.00 137.28 240 ALA C CA 1
ATOM 5601 C C . ALA C 1 239 ? 14.407 53.570 35.316 1.00 143.23 240 ALA C C 1
ATOM 5602 O O . ALA C 1 239 ? 14.702 52.789 34.402 1.00 144.94 240 ALA C O 1
ATOM 5604 N N . THR C 1 240 ? 13.337 54.358 35.266 1.00 138.59 241 THR C N 1
ATOM 5605 C CA . THR C 1 240 ? 12.482 54.338 34.094 1.00 141.49 241 THR C CA 1
ATOM 5606 C C . THR C 1 240 ? 13.110 55.130 32.930 1.00 149.45 241 THR C C 1
ATOM 5607 O O . THR C 1 240 ? 12.914 54.765 31.765 1.00 153.93 241 THR C O 1
ATOM 5611 N N . GLN C 1 241 ? 13.863 56.199 33.244 1.00 143.64 242 GLN C N 1
ATOM 5612 C CA . GLN C 1 241 ? 14.516 57.067 32.260 1.00 145.69 242 GLN C CA 1
ATOM 5613 C C . GLN C 1 241 ? 15.971 57.212 32.682 1.00 146.54 242 GLN C C 1
ATOM 5614 O O . GLN C 1 241 ? 16.191 57.342 33.886 1.00 143.67 242 GLN C O 1
ATOM 5620 N N . PRO C 1 242 ? 16.975 57.169 31.756 1.00 144.03 243 PRO C N 1
ATOM 5621 C CA . PRO C 1 242 ? 18.392 57.296 32.165 1.00 140.60 243 PRO C CA 1
ATOM 5622 C C . PRO C 1 242 ? 18.564 58.410 33.207 1.00 142.16 243 PRO C C 1
ATOM 5623 O O . PRO C 1 242 ? 18.326 59.593 32.940 1.00 144.10 243 PRO C O 1
ATOM 5627 N N . SER C 1 243 ? 18.936 57.992 34.427 1.00 133.86 244 SER C N 1
ATOM 5628 C CA . SER C 1 243 ? 19.088 58.870 35.583 1.00 130.73 244 SER C CA 1
ATOM 5629 C C . SER C 1 243 ? 20.542 59.023 35.945 1.00 129.03 244 SER C C 1
ATOM 5630 O O . SER C 1 243 ? 21.439 58.497 35.278 1.00 127.38 244 SER C O 1
ATOM 5633 N N . THR C 1 244 ? 20.762 59.786 37.006 1.00 123.19 245 THR C N 1
ATOM 5634 C CA . THR C 1 244 ? 22.053 60.046 37.604 1.00 119.72 245 THR C CA 1
ATOM 5635 C C . THR C 1 244 ? 21.848 60.016 39.100 1.00 120.09 245 THR C C 1
ATOM 5636 O O . THR C 1 244 ? 20.864 60.572 39.602 1.00 120.25 245 THR C O 1
ATOM 5640 N N . ILE C 1 245 ? 22.704 59.275 39.796 1.00 113.48 246 ILE C N 1
ATOM 5641 C CA . ILE C 1 245 ? 22.690 59.230 41.251 1.00 110.17 246 ILE C CA 1
ATOM 5642 C C . ILE C 1 245 ? 23.967 59.895 41.747 1.00 111.53 246 ILE C C 1
ATOM 5643 O O . ILE C 1 245 ? 25.067 59.652 41.219 1.00 108.99 246 ILE C O 1
ATOM 5648 N N . VAL C 1 246 ? 23.784 60.816 42.698 1.00 108.54 247 VAL C N 1
ATOM 5649 C CA . VAL C 1 246 ? 24.858 61.548 43.361 1.00 105.64 247 VAL C CA 1
ATOM 5650 C C . VAL C 1 246 ? 24.703 61.319 44.852 1.00 106.46 247 VAL C C 1
ATOM 5651 O O . VAL C 1 246 ? 23.651 61.585 45.440 1.00 107.05 247 VAL C O 1
ATOM 5655 N N . PHE C 1 247 ? 25.741 60.765 45.440 1.00 99.43 248 PHE C N 1
ATOM 5656 C CA . PHE C 1 247 ? 25.853 60.497 46.871 1.00 95.38 248 PHE C CA 1
ATOM 5657 C C . PHE C 1 247 ? 27.126 61.164 47.329 1.00 97.98 248 PHE C C 1
ATOM 5658 O O . PHE C 1 247 ? 28.045 61.407 46.534 1.00 96.46 248 PHE C O 1
ATOM 5666 N N . THR C 1 248 ? 27.209 61.409 48.630 1.00 95.25 249 THR C N 1
ATOM 5667 C CA . THR C 1 248 ? 28.429 61.950 49.184 1.00 93.97 249 THR C CA 1
ATOM 5668 C C . THR C 1 248 ? 29.037 60.952 50.156 1.00 94.88 249 THR C C 1
ATOM 5669 O O . THR C 1 248 ? 28.339 60.486 51.063 1.00 95.36 249 THR C O 1
ATOM 5673 N N . GLU C 1 249 ? 30.317 60.574 49.920 1.00 87.92 250 GLU C N 1
ATOM 5674 C CA . GLU C 1 249 ? 31.094 59.649 50.761 1.00 83.80 250 GLU C CA 1
ATOM 5675 C C . GLU C 1 249 ? 31.100 60.184 52.186 1.00 87.34 250 GLU C C 1
ATOM 5676 O O . GLU C 1 249 ? 31.273 61.383 52.374 1.00 88.44 250 GLU C O 1
ATOM 5682 N N . LYS C 1 250 ? 30.878 59.312 53.188 1.00 81.95 251 LYS C N 1
ATOM 5683 C CA . LYS C 1 250 ? 30.835 59.695 54.610 1.00 79.00 251 LYS C CA 1
ATOM 5684 C C . LYS C 1 250 ? 31.681 58.764 55.467 1.00 79.56 251 LYS C C 1
ATOM 5685 O O . LYS C 1 250 ? 31.790 57.565 55.178 1.00 77.32 251 LYS C O 1
ATOM 5691 N N . PHE C 1 251 ? 32.279 59.303 56.535 1.00 76.81 252 PHE C N 1
ATOM 5692 C CA . PHE C 1 251 ? 33.143 58.512 57.402 1.00 73.67 252 PHE C CA 1
ATOM 5693 C C . PHE C 1 251 ? 32.876 58.856 58.841 1.00 79.93 252 PHE C C 1
ATOM 5694 O O . PHE C 1 251 ? 32.494 60.003 59.128 1.00 81.88 252 PHE C O 1
ATOM 5702 N N . LEU C 1 252 ? 33.100 57.872 59.759 1.00 76.29 253 LEU C N 1
ATOM 5703 C CA . LEU C 1 252 ? 32.974 58.110 61.211 1.00 80.42 253 LEU C CA 1
ATOM 5704 C C . LEU C 1 252 ? 34.334 58.493 61.844 1.00 86.99 253 LEU C C 1
ATOM 5705 O O . LEU C 1 252 ? 34.362 59.434 62.661 1.00 97.63 253 LEU C O 1
#

=== Feature glossary ===
Legend for the data blocks above and below:

— What the protein is —

The amino-acid sequence is the protein's primary structure: the linear order of residues from the N-terminus to the C-terminus, written in one-letter code. Everything else here — the 3D coordinates, the secondary structure, the domain annotations — is ultimately a consequence of this string.

Functional annotations link the protein to curated databases. InterPro entries identify conserved domains and families by matching the sequence against member-database signatures (Pfam, PROSITE, CDD, …). Gene Ontology (GO) terms describe molecular function, biological process, and cellular component in a controlled vocabulary. CATH places the structure in a hierarchical fold classification (Class/Architecture/Topology/Homologous-superfamily). The organism is the source species.

— Where its atoms are —

Atomic coordinates in PDBx/mmCIF format — the same representation the Protein Data Bank distributes. Each line of the _atom_site loop places one backbone atom in Cartesian space (units: ångströms, origin: arbitrary).

The six renders are orthographic views along the three Cartesian axes in both directions. Representation (cartoon, sticks, or surface) and color scheme (sequence-rainbow or by-chain) vary across proteins so the training set covers all the common visualization conventions.

— Local backbone conformation —

Eight-state secondary structure (DSSP): H is the canonical α-helix, G the tighter 3₁₀-helix, I the wider π-helix; E/B are β-structure, T and S are turns and bends, and '-' is everything else. DSSP derives these from the pattern of main-chain N–H···O=C hydrogen bonds, not from the sequence.

Three-state secondary structure (P-SEA) collapses the eight DSSP classes into helix (a), strand (b), and coil (c). P-SEA assigns these from Cα geometry alone — distances and angles — without requiring backbone oxygens, so it works on any Cα trace.

φ (phi) and ψ (psi) are the two rotatable backbone dihedrals per residue: φ is the C(i-1)–N–Cα–C torsion, ψ is the N–Cα–C–N(i+1) torsion, both in degrees on (−180°, 180°]. α-helical residues cluster near (−60°, −45°); β-strand residues near (−120°, +130°). A Ramachandran plot is simply a scatter of (φ, ψ) for every residue.

— Global shape and packing —

The geometric summary reports three shape descriptors. Rg (radius of gyration) measures how spread out the Cα atoms are about their centre of mass; compact globular proteins have small Rg, elongated or unfolded ones large. Cα contacts (<8 Å, |i−j|>4) count long-range residue pairs in spatial proximity — high for tightly packed folds, near zero for rods or random coil. The bounding-box extents give the protein's footprint along x, y, z in Å.

SASA measures how much of the protein is reachable by solvent. It is computed by rolling a water-sized probe over the atomic surface and summing the exposed area (Å²). Per-residue SASA distinguishes core (buried, low SASA) from surface (exposed, high SASA) residues; total SASA is a whole-molecule size measure.

Plot images: a contact map (which residues are close in 3D, as an N×N binary image), a Ramachandran scatter (backbone torsion angles, revealing secondary-structure composition at a glance), and — for AlphaFold structures — a PAE heatmap (pairwise prediction confidence).

— Structural neighborhood —

A 3Di character summarizes, for each residue, the relative orientation of the Cα frame of its nearest spatial neighbor. Because it encodes fold topology rather than chemistry, 3Di alignments detect remote structural similarity that sequence alignment misses.

The Foldseek neighbor list gives the closest experimentally determined structures in the PDB, ranked by structural alignment. TM-score near 1 means near-identical fold; near 0.3 means only rough topology match. This is how one finds what a novel AlphaFold prediction most resembles in the solved-structure universe.

— Confidence and disorder —

For AlphaFold models, the B-factor field carries pLDDT — the model's own estimate of local accuracy on a 0–100 scale. Regions with pLDDT<50 should be treated as essentially unmodeled; they often correspond to intrinsically disordered segments.

Crystallographic B-factors measure how much each atom's electron density is smeared out, in 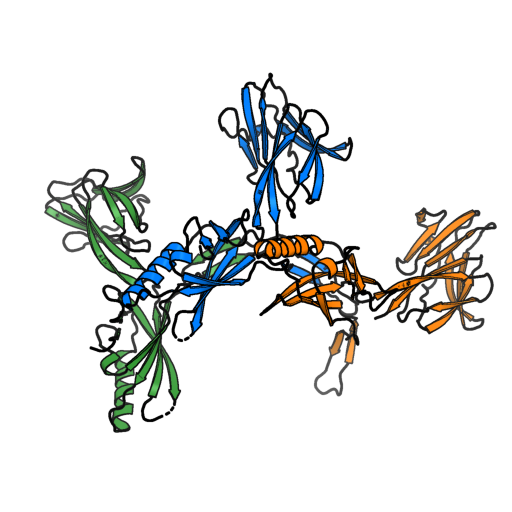Å². They rise in mobile loops and surface residues and fall in the buried interior. In AlphaFold models this column is repurposed to hold pLDDT instead.

Predicted Aligned Error (PAE) is an AlphaFold confidence matrix: entry (i, j) is the expected error in the position of residue j, in ångströms, when the prediction is superimposed on the true structure at residue i. Low PAE within a block of residues means that block is internally rigid and well-predicted; high PAE between two blocks means their relative placement is uncertain even if each block individually is confident.